Protein 6M0E (pdb70)

Solvent-accessible surface area: 18093 Å² total; per-residue (Å²): 180,26,114,32,25,109,28,66,1,86,55,72,86,1,84,36,126,51,23,1,67,2,2,4,0,0,0,66,3,2,75,28,47,12,88,100,15,122,96,134,77,50,18,0,1,33,112,71,6,6,1,9,85,0,56,57,122,3,27,54,7,27,103,91,6,38,0,9,20,1,3,4,1,1,22,30,113,17,33,3,16,10,28,139,41,8,8,5,0,0,0,5,3,9,58,34,137,52,82,42,96,14,55,83,7,68,25,67,0,49,0,0,10,0,14,5,94,32,74,72,70,34,138,129,23,87,125,47,5,20,13,80,64,36,18,90,10,4,50,118,45,5,2,41,152,23,15,50,166,54,101,59,65,57,50,0,5,45,2,10,4,0,7,49,83,173,113,43,24,0,1,0,4,0,0,0,3,3,6,15,62,70,119,174,45,32,35,106,62,40,18,61,9,20,0,0,19,1,34,0,38,2,49,27,64,114,166,82,3,83,29,61,30,1,87,156,21,70,66,20,11,53,25,67,22,150,53,0,6,20,7,144,31,8,68,117,20,4,2,42,8,1,19,2,6,59,3,96,64,60,117,87,84,14,0,0,0,0,0,0,0,27,19,31,105,102,31,40,119,44,6,67,93,52,10,0,11,22,62,111,135,18,127,119,98,38,86,38,87,56,7,14,105,61,24,0,17,90,32,8,0,2,0,0,0,0,1,11,76,51,145,129,40,41,117,21,92,33,5,6,16,1,1,9,1,20,0,0,0,19,17,2,19,19,2,5,4,29,72,64,123,70,92,16,3,0,1,1,3,0,52,18,86,32,20,2,47,62,12,33,0,0,5,0,0,0,0,0,7,2,66,7,2,0,0,26,1,30,1,0,12,52,49,0,0,1,1,1,1,0,3,0,12,5,77,71,73,20,30,16,30,162,61,49,40,126,87,6,14,51,45,1,7,0,1,17,2,4,16,3,2,43,61,3,30,1,2,2,8,0,22,0,6,13,144,82,55,2,0,0,3,0,1,0,0,53,3,51,9,77,42,72,48,2,71,5,27,77,124,49,56,120,71,0,22,16,20,21,0,15,3,38,31,74,84,108,68

Radius of gyration: 21.11 Å; Cα contacts (8 Å, |Δi|>4): 1331; chains: 1; bounding box: 50×68×51 Å

Foldseek 3Di:
DQAFFDFDLADDDLQDPDAAELALSQQQVQQVQFCFDDPPAFFRGDQQFAADDFDPPQDFLDPFKQWFFKEWAAAQQQFHAAEPQKTKMKTFIFGPPPPDHPVPGQLVTFIWMWMDGADDFQVRAPQQSRTHTQGGQAPPPQLCVVVPPDAFDGKYWAAAYWHQPVLWRIKGWWKIKTARADPVRHGPAAIWIFGKIFTWHWDDDPPDIHIDGSNHIAGADGDDLQQFAHCVLPSPWDWIYWYWHDDPVDPPKIKIKFKGFGRHRQLDLPDDVVNNNDDPPSPPGDDSVVLVVQVLQNAGIFIWMKIQPDNVSSYIDTHHTQYINRSFFNAFGNWYWNDDPQKTKTKTFGDQVRTHPPGGDAGDIFIWIHNGPRTSTQTADSSNRRRHFHRWRRVDDDADLQGGDPSIQLRSQQWHNWDQHPQQWTKTWGQHRRNDGGSGIFFIFGWDDDPRYIGTDLPPPPRGGHRRPPDHGPYHD

Structure (mmCIF, N/CA/C/O backbone):
data_6M0E
#
_entry.id   6M0E
#
_cell.length_a   54.377
_cell.length_b   81.521
_cell.length_c   99.081
_cell.angle_alpha   90.000
_cell.angle_beta   90.000
_cell.angle_gamma   90.000
#
_symmetry.space_group_name_H-M   'P 21 21 21'
#
loop_
_entity.id
_entity.type
_entity.pdbx_description
1 polymer Levansucrase
2 non-polymer 'MAGNESIUM ION'
3 non-polymer beta-D-fructofuranose
4 non-polymer beta-D-fructopyranose
5 water water
#
loop_
_atom_site.group_PDB
_atom_site.id
_atom_site.type_symbol
_atom_site.label_atom_id
_atom_site.label_alt_id
_atom_site.label_comp_id
_atom_site.label_asym_id
_atom_site.label_entity_id
_atom_site.label_seq_id
_atom_site.pdbx_PDB_ins_code
_atom_site.Cartn_x
_atom_site.Cartn_y
_atom_site.Cartn_z
_atom_site.occupancy
_atom_site.B_iso_or_equiv
_atom_site.auth_seq_id
_atom_site.auth_comp_id
_atom_site.auth_asym_id
_atom_site.auth_atom_id
_atom_site.pdbx_PDB_model_num
ATOM 1 N N . TYR A 1 39 ? 8.579 33.375 28.888 1.000 28.740 32 TYR A N 1
ATOM 2 C CA . TYR A 1 39 ? 8.575 32.246 27.898 1.000 28.380 32 TYR A CA 1
ATOM 3 C C . TYR A 1 39 ? 8.579 32.799 26.473 1.000 26.710 32 TYR A C 1
ATOM 4 O O . TYR A 1 39 ? 7.901 33.786 26.184 1.000 25.870 32 TYR A O 1
ATOM 13 N N . PRO A 1 40 ? 9.287 32.158 25.514 1.000 23.280 33 PRO A N 1
ATOM 14 C CA . PRO A 1 40 ? 9.038 32.413 24.097 1.000 21.600 33 PRO A CA 1
ATOM 15 C C . PRO A 1 40 ? 7.614 31.903 23.809 1.000 17.970 33 PRO A C 1
ATOM 16 O O . PRO A 1 40 ? 7.171 30.995 24.488 1.000 18.340 33 PRO A O 1
ATOM 20 N N . ILE A 1 41 ? 6.881 32.533 22.896 1.000 16.820 34 ILE A N 1
ATOM 21 C CA . ILE A 1 41 ? 5.490 32.085 22.592 1.000 16.130 34 ILE A CA 1
ATOM 22 C C . ILE A 1 41 ? 5.585 30.836 21.732 1.000 15.020 34 ILE A C 1
ATOM 23 O O . ILE A 1 41 ? 6.111 30.898 20.626 1.000 14.940 34 ILE A O 1
ATOM 28 N N . PRO A 1 42 ? 5.061 29.679 22.174 1.000 13.000 35 PRO A N 1
ATOM 29 C CA . PRO A 1 42 ? 5.139 28.484 21.338 1.000 13.090 35 PRO A CA 1
ATOM 30 C C . PRO A 1 42 ? 4.189 28.575 20.146 1.000 12.930 35 PRO A C 1
ATOM 31 O O . PRO A 1 42 ? 3.091 29.125 20.235 1.000 13.310 35 PRO A O 1
ATOM 35 N N . THR A 1 43 ? 4.608 27.995 19.031 1.000 11.920 36 THR A N 1
ATOM 36 C CA . THR A 1 43 ? 3.748 27.890 17.840 1.000 11.640 36 THR A CA 1
ATOM 37 C C . THR A 1 43 ? 2.535 27.033 18.164 1.000 11.480 36 THR A C 1
ATOM 38 O O . THR A 1 43 ? 2.699 25.901 18.618 1.000 10.920 36 THR A O 1
ATOM 42 N N . PRO A 1 44 ? 1.295 27.528 17.965 1.000 12.010 37 PRO A N 1
ATOM 43 C CA . PRO A 1 44 ? 0.111 26.690 18.126 1.000 12.080 37 PRO A CA 1
ATOM 44 C C . PRO A 1 44 ? 0.053 25.645 17.006 1.000 11.900 37 PRO A C 1
ATOM 45 O O . PRO A 1 44 ? 0.569 25.856 15.913 1.000 12.290 37 PRO A O 1
ATOM 49 N N . HIS A 1 45 ? -0.624 24.547 17.289 1.000 10.690 38 HIS A N 1
ATOM 50 C CA . HIS A 1 45 ? -0.878 23.468 16.314 1.000 10.920 38 HIS A CA 1
ATOM 51 C C . HIS A 1 45 ? -2.288 22.949 16.536 1.000 10.990 38 HIS A C 1
ATOM 52 O O . HIS A 1 45 ? -2.725 22.860 17.708 1.000 11.930 38 HIS A O 1
ATOM 59 N N . SER A 1 46 ? -2.977 22.599 15.459 1.000 11.800 39 SER A N 1
ATOM 60 C CA . SER A 1 46 ? -4.392 22.162 15.522 1.000 12.570 39 SER A CA 1
ATOM 61 C C . SER A 1 46 ? -4.512 20.659 15.796 1.000 12.160 39 SER A C 1
ATOM 62 O O . SER A 1 46 ? -5.594 20.227 16.253 1.000 13.280 39 SER A O 1
ATOM 65 N N . GLY A 1 47 ? -3.502 19.858 15.438 1.000 11.060 40 GLY A N 1
ATOM 66 C CA . GLY A 1 47 ? -3.607 18.391 15.429 1.000 11.180 40 GLY A CA 1
ATOM 67 C C . GLY A 1 47 ? -4.465 17.874 14.285 1.000 10.880 40 GLY A C 1
ATOM 68 O O . GLY A 1 47 ? -4.699 16.658 14.224 1.000 11.730 40 GLY A O 1
ATOM 69 N N . GLN A 1 48 ? -4.950 18.726 13.385 1.000 11.000 41 GLN A N 1
ATOM 70 C CA . GLN A 1 48 ? -5.923 18.265 12.360 1.000 11.950 41 GLN A CA 1
ATOM 71 C C . GLN A 1 48 ? -5.281 17.251 11.417 1.000 11.670 41 GLN A C 1
ATOM 72 O O . GLN A 1 48 ? -4.088 17.376 11.086 1.000 11.020 41 GLN A O 1
ATOM 78 N N . ALA A 1 49 ? -6.091 16.316 10.965 1.000 11.430 42 ALA A N 1
ATOM 79 C CA . ALA A 1 49 ? -5.663 15.283 10.009 1.000 11.460 42 ALA A CA 1
ATOM 80 C C . ALA A 1 49 ? -5.672 15.826 8.582 1.000 11.410 42 ALA A C 1
ATOM 81 O O . ALA A 1 49 ? -6.499 16.687 8.230 1.000 12.840 42 ALA A O 1
ATOM 83 N N . TYR A 1 50 ? -4.770 15.290 7.783 1.000 10.580 43 TYR A N 1
ATOM 84 C CA . TYR A 1 50 ? -4.694 15.468 6.326 1.000 10.830 43 TYR A CA 1
ATOM 85 C C . TYR A 1 50 ? -4.755 14.100 5.669 1.000 11.700 43 TYR A C 1
ATOM 86 O O . TYR A 1 50 ? -4.484 13.071 6.276 1.000 12.680 43 TYR A O 1
ATOM 95 N N . ASP A 1 51 ? -5.076 14.089 4.389 1.000 11.390 44 ASP A N 1
ATOM 96 C CA . ASP A 1 51 ? -4.919 12.898 3.535 1.000 11.350 44 ASP A CA 1
ATOM 97 C C . ASP A 1 51 ? -3.459 12.472 3.618 1.000 11.100 44 ASP A C 1
ATOM 98 O O . ASP A 1 51 ? -2.575 13.305 3.426 1.000 11.010 44 ASP A O 1
ATOM 103 N N . PRO A 1 52 ? -3.145 11.184 3.872 1.000 11.490 45 PRO A N 1
ATOM 104 C CA . PRO A 1 52 ? -1.744 10.763 3.872 1.000 11.740 45 PRO A CA 1
ATOM 105 C C . PRO A 1 52 ? -1.003 11.105 2.574 1.000 11.880 45 PRO A C 1
ATOM 106 O O . PRO A 1 52 ? 0.215 11.219 2.576 1.000 11.600 45 PRO A O 1
ATOM 110 N N . PHE A 1 53 ? -1.734 11.225 1.465 1.000 11.620 46 PHE A N 1
ATOM 111 C CA . PHE A 1 53 ? -1.134 11.474 0.136 1.000 12.870 46 PHE A CA 1
ATOM 112 C C . PHE A 1 53 ? -0.903 12.967 -0.099 1.000 13.090 46 PHE A C 1
ATOM 113 O O . PHE A 1 53 ? -0.236 13.298 -1.074 1.000 14.410 46 PHE A O 1
ATOM 121 N N . ALA A 1 54 ? -1.432 13.845 0.749 1.000 12.990 47 ALA A N 1
ATOM 122 C CA . ALA A 1 54 ? -1.393 15.309 0.522 1.000 13.350 47 ALA A CA 1
ATOM 123 C C . ALA A 1 54 ? -0.026 15.889 0.876 1.000 13.630 47 ALA A C 1
ATOM 124 O O . ALA A 1 54 ? 0.704 15.317 1.717 1.000 13.280 47 ALA A O 1
ATOM 126 N N . ASP A 1 55 ? 0.321 17.006 0.243 1.000 13.840 48 ASP A N 1
ATOM 127 C CA . ASP A 1 55 ? 1.597 17.707 0.534 1.000 16.280 48 ASP A CA 1
ATOM 128 C C . ASP A 1 55 ? 1.342 18.657 1.706 1.000 14.450 48 ASP A C 1
ATOM 129 O O . ASP A 1 55 ? 0.963 19.829 1.517 1.000 16.790 48 ASP A O 1
ATOM 134 N N . PHE A 1 56 ? 1.506 18.129 2.905 1.000 12.830 49 PHE A N 1
ATOM 135 C CA . PHE A 1 56 ? 1.530 18.916 4.154 1.000 11.880 49 PHE A CA 1
ATOM 136 C C . PHE A 1 56 ? 2.557 18.279 5.077 1.000 11.600 49 PHE A C 1
ATOM 137 O O . PHE A 1 56 ? 2.483 17.055 5.289 1.000 11.720 49 PHE A O 1
A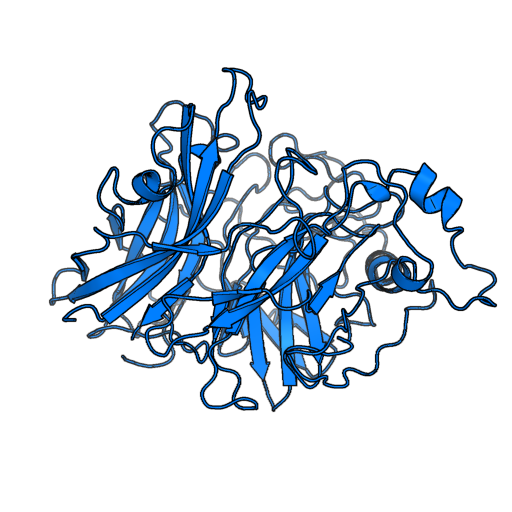TOM 145 N N . THR A 1 57 ? 3.466 19.075 5.610 1.000 10.670 50 THR A N 1
ATOM 146 C CA . THR A 1 57 ? 4.461 18.617 6.599 1.000 10.410 50 THR A CA 1
ATOM 147 C C . THR A 1 57 ? 4.336 19.464 7.856 1.000 10.450 50 THR A C 1
ATOM 148 O O . THR A 1 57 ? 4.463 20.686 7.760 1.000 11.250 50 THR A O 1
ATOM 152 N N . ALA A 1 58 ? 4.123 18.841 9.002 1.000 10.360 51 ALA A N 1
ATOM 153 C CA . ALA A 1 58 ? 4.097 19.548 10.295 1.000 9.850 51 ALA A CA 1
ATOM 154 C C . ALA A 1 58 ? 5.515 19.990 10.643 1.000 10.170 51 ALA A C 1
ATOM 155 O O . ALA A 1 58 ? 6.479 19.261 10.352 1.000 10.490 51 ALA A O 1
ATOM 157 N N . LYS A 1 59 ? 5.649 21.153 11.254 1.000 9.870 52 LYS A N 1
ATOM 158 C CA . LYS A 1 59 ? 6.960 21.636 11.729 1.000 9.890 52 LYS A CA 1
ATOM 159 C C . LYS A 1 59 ? 7.028 21.552 13.248 1.000 9.830 52 LYS A C 1
ATOM 160 O O . LYS A 1 59 ? 6.114 22.031 13.944 1.000 10.830 52 LYS A O 1
ATOM 166 N N . TRP A 1 60 ? 8.109 20.976 13.744 1.000 9.450 53 TRP A N 1
ATOM 167 C CA . TRP A 1 60 ? 8.548 21.127 15.144 1.000 9.600 53 TRP A CA 1
ATOM 168 C C . TRP A 1 60 ? 9.402 22.386 15.145 1.000 9.470 53 TRP A C 1
ATOM 169 O O . TRP A 1 60 ? 10.546 22.334 14.695 1.000 10.260 53 TRP A O 1
ATOM 180 N N . THR A 1 61 ? 8.817 23.518 15.497 1.000 9.420 54 THR A N 1
ATOM 181 C CA . THR A 1 61 ? 9.446 24.816 15.223 1.000 9.620 54 THR A CA 1
ATOM 182 C C . THR A 1 61 ? 10.455 25.169 16.306 1.000 9.320 54 THR A C 1
ATOM 183 O O . THR A 1 61 ? 10.471 24.565 17.384 1.000 9.940 54 THR A O 1
ATOM 187 N N . ARG A 1 62 ? 11.301 26.150 16.029 1.000 9.540 55 ARG A N 1
ATOM 188 C CA . ARG A 1 62 ? 12.200 26.682 17.077 1.000 9.820 55 ARG A CA 1
ATOM 189 C C . ARG A 1 62 ? 11.395 27.235 18.253 1.000 10.040 55 ARG A C 1
ATOM 190 O O . ARG A 1 62 ? 11.796 27.010 19.380 1.000 11.150 55 ARG A O 1
ATOM 198 N N . ALA A 1 63 ? 10.271 27.883 17.999 1.000 9.720 56 ALA A N 1
ATOM 199 C CA . ALA A 1 63 ? 9.423 28.414 19.093 1.000 10.380 56 ALA A CA 1
ATOM 200 C C . ALA A 1 63 ? 8.925 27.262 19.958 1.000 10.620 56 ALA A C 1
ATOM 201 O O . ALA A 1 63 ? 8.859 27.423 21.184 1.000 11.860 56 ALA A O 1
ATOM 203 N N . ASN A 1 64 ? 8.577 26.123 19.373 1.000 10.230 57 ASN A N 1
ATOM 204 C CA . ASN A 1 64 ? 8.160 24.940 20.156 1.000 10.500 57 ASN A CA 1
ATOM 205 C C . ASN A 1 64 ? 9.370 24.390 20.916 1.000 10.370 57 ASN A C 1
ATOM 206 O O . ASN A 1 64 ? 9.295 24.204 22.141 1.000 10.240 57 ASN A O 1
ATOM 211 N N . ALA A 1 65 ? 10.489 24.118 20.248 1.000 10.300 58 ALA A N 1
ATOM 212 C CA . ALA A 1 65 ? 11.627 23.457 20.918 1.000 10.970 58 ALA A CA 1
ATOM 213 C C . ALA A 1 65 ? 12.199 24.356 22.026 1.000 11.060 58 ALA A C 1
ATOM 214 O O . ALA A 1 65 ? 12.677 23.814 23.039 1.000 11.920 58 ALA A O 1
ATOM 216 N N . ARG A 1 66 ? 12.111 25.675 21.889 1.000 10.990 59 ARG A N 1
ATOM 217 C CA . ARG A 1 66 ? 12.614 26.604 22.935 1.000 11.210 59 ARG A CA 1
ATOM 218 C C . ARG A 1 66 ? 11.784 26.486 24.221 1.000 11.550 59 ARG A C 1
ATOM 219 O O . ARG A 1 66 ? 12.248 26.965 25.270 1.000 12.090 59 ARG A O 1
ATOM 227 N N . GLN A 1 67 ? 10.604 25.874 24.191 1.000 11.270 60 GLN A N 1
ATOM 228 C CA . GLN A 1 67 ? 9.809 25.648 25.415 1.000 11.900 60 GLN A CA 1
ATOM 229 C C . GLN A 1 67 ? 10.552 24.707 26.364 1.000 12.390 60 GLN A C 1
ATOM 230 O O . GLN A 1 67 ? 10.266 24.737 27.566 1.000 13.200 60 GLN A O 1
ATOM 236 N N . ILE A 1 68 ? 11.425 23.835 25.867 1.000 12.030 61 ILE A N 1
ATOM 237 C CA . ILE A 1 68 ? 12.099 22.842 26.743 1.000 12.550 61 ILE A CA 1
ATOM 238 C C . ILE A 1 68 ? 12.946 23.623 27.758 1.000 12.690 61 ILE A C 1
ATOM 239 O O . ILE A 1 68 ? 12.786 23.416 28.977 1.000 13.510 61 ILE A O 1
ATOM 244 N N . LYS A 1 69 ? 13.803 24.516 27.286 1.000 13.390 62 LYS A N 1
ATOM 245 C CA . LYS A 1 69 ? 14.670 25.326 28.180 1.000 15.270 62 LYS A CA 1
ATOM 246 C C . LYS A 1 69 ? 13.796 26.266 29.014 1.000 14.780 62 LYS A C 1
ATOM 247 O O . LYS A 1 69 ? 14.101 26.474 30.204 1.000 15.110 62 LYS A O 1
ATOM 253 N N . ALA A 1 70 ? 12.720 26.798 28.445 1.000 13.950 63 ALA A N 1
ATOM 254 C CA . ALA A 1 70 ? 11.801 27.701 29.170 1.000 14.440 63 ALA A CA 1
ATOM 255 C C . ALA A 1 70 ? 11.203 26.971 30.379 1.000 14.670 63 ALA A C 1
ATOM 256 O O . ALA A 1 70 ? 11.032 27.616 31.427 1.000 16.380 63 ALA A O 1
ATOM 258 N N . GLN A 1 71 ? 10.894 25.680 30.257 1.000 14.120 64 GLN A N 1
ATOM 259 C CA . GLN A 1 71 ? 10.245 24.888 31.338 1.000 14.330 64 GLN A CA 1
ATOM 260 C C . GLN A 1 71 ? 11.289 24.397 32.340 1.000 14.710 64 GLN A C 1
ATOM 261 O O . GLN A 1 71 ? 10.900 23.855 33.381 1.000 16.100 64 GLN A O 1
ATOM 267 N N . SER A 1 72 ? 12.562 24.530 32.020 1.000 14.970 65 SER A N 1
ATOM 268 C CA A SER A 1 72 ? 13.649 23.964 32.849 0.500 15.580 65 SER A CA 1
ATOM 269 C CA B SER A 1 72 ? 13.688 23.985 32.820 0.500 15.800 65 SER A CA 1
ATOM 270 C C . SER A 1 72 ? 14.050 24.977 33.925 1.000 16.730 65 SER A C 1
ATOM 271 O O . SER A 1 72 ? 13.679 26.157 33.802 1.000 21.610 65 SER A O 1
ATOM 276 N N . HIS A 1 73 ? 14.708 24.493 34.969 1.000 16.240 66 HIS A N 1
ATOM 277 C CA . HIS A 1 73 ? 15.167 25.314 36.123 1.000 17.490 66 HIS A CA 1
ATOM 278 C C . HIS A 1 73 ? 16.673 25.131 36.278 1.000 17.490 66 HIS A C 1
ATOM 279 O O . HIS A 1 73 ? 17.170 24.059 35.964 1.000 17.310 66 HIS A O 1
ATOM 286 N N . VAL A 1 74 ? 17.380 26.157 36.740 1.000 18.300 67 VAL A N 1
ATOM 287 C CA . VAL A 1 74 ? 18.808 25.993 37.118 1.000 19.910 67 VAL A CA 1
ATOM 288 C C . VAL A 1 74 ? 18.854 24.972 38.254 1.000 20.030 67 VAL A C 1
ATOM 289 O O . VAL A 1 74 ? 18.152 25.116 39.263 1.000 21.220 67 VAL A O 1
ATOM 293 N N . PRO A 1 75 ? 19.606 23.860 38.121 1.000 19.610 68 PRO A N 1
ATOM 294 C CA . PRO A 1 75 ? 19.633 22.855 39.178 1.000 21.010 68 PRO A CA 1
ATOM 295 C C . PRO A 1 75 ? 20.074 23.445 40.524 1.000 23.080 68 PRO A C 1
ATOM 296 O O . PRO A 1 75 ? 20.966 24.284 40.546 1.000 22.470 68 PRO A O 1
ATOM 300 N N . VAL A 1 76 ? 19.441 23.008 41.611 1.000 26.440 69 VAL A N 1
ATOM 301 C CA . VAL A 1 76 ? 19.869 23.358 42.995 1.000 28.350 69 VAL A CA 1
ATOM 302 C C . VAL A 1 76 ? 20.978 22.376 43.381 1.000 27.510 69 VAL A C 1
ATOM 303 O O . VAL A 1 76 ? 20.671 21.198 43.660 1.000 27.330 69 VAL A O 1
ATOM 307 N N . SER A 1 77 ? 22.230 22.827 43.310 1.000 28.410 70 SER A N 1
ATOM 308 C CA . SER A 1 77 ? 23.432 22.025 43.650 1.000 31.960 70 SER A CA 1
ATOM 309 C C . SER A 1 77 ? 23.225 21.341 44.997 1.000 32.300 70 SER A C 1
ATOM 310 O O . SER A 1 77 ? 22.615 21.918 45.898 1.000 33.240 70 SER A O 1
ATOM 313 N N . PRO A 1 78 ? 23.710 20.091 45.175 1.000 32.320 71 PRO A N 1
ATOM 314 C CA . PRO A 1 78 ? 24.513 19.396 44.164 1.000 31.840 71 PRO A CA 1
ATOM 315 C C . PRO A 1 78 ? 23.716 18.691 43.055 1.000 28.350 71 PRO A C 1
ATOM 316 O O . PRO A 1 78 ? 24.312 17.971 42.283 1.000 28.120 71 PRO A O 1
ATOM 320 N N . ASP A 1 79 ? 22.397 18.870 43.005 1.000 26.940 72 ASP A N 1
ATOM 321 C CA . ASP A 1 79 ? 21.580 18.263 41.921 1.000 26.310 72 ASP A CA 1
ATOM 322 C C . ASP A 1 79 ? 22.049 18.834 40.579 1.000 24.270 72 ASP A C 1
ATOM 323 O O . ASP A 1 79 ? 22.453 20.013 40.502 1.000 22.830 72 ASP A O 1
ATOM 328 N N . GLN A 1 80 ? 21.988 18.010 39.537 1.000 19.250 73 GLN A N 1
ATOM 329 C CA . GLN A 1 80 ? 22.465 18.374 38.189 1.000 17.870 73 GLN A CA 1
ATOM 330 C C . GLN A 1 80 ? 21.362 18.089 37.168 1.000 15.580 73 GLN A C 1
ATOM 331 O O . GLN A 1 80 ? 21.706 17.876 36.010 1.000 16.590 73 GLN A O 1
ATOM 337 N N . ASN A 1 81 ? 20.094 18.131 37.572 1.000 15.750 74 ASN A N 1
ATOM 338 C CA . ASN A 1 81 ? 18.967 17.970 36.613 1.000 14.710 74 ASN A CA 1
ATOM 339 C C . ASN A 1 81 ? 18.183 19.279 36.529 1.000 15.020 74 ASN A C 1
ATOM 340 O O . ASN A 1 81 ? 17.672 19.747 37.557 1.000 15.970 74 ASN A O 1
ATOM 345 N N . SER A 1 82 ? 18.049 19.818 35.323 1.000 13.110 75 SER A N 1
ATOM 346 C CA . SER A 1 82 ? 17.271 21.045 35.019 1.000 13.290 75 SER A CA 1
ATOM 347 C C . SER A 1 82 ? 15.862 20.712 34.508 1.000 13.010 75 SER A C 1
ATOM 348 O O . SER A 1 82 ? 15.031 21.633 34.438 1.000 13.510 75 SER A O 1
ATOM 351 N N . LEU A 1 83 ? 15.597 19.461 34.127 1.000 13.180 76 LEU A N 1
ATOM 352 C CA . LEU A 1 83 ? 14.330 19.131 33.428 1.000 13.330 76 LEU A CA 1
ATOM 353 C C . LEU A 1 83 ? 13.199 19.052 34.438 1.000 13.320 76 LEU A C 1
ATOM 354 O O . LEU A 1 83 ? 13.401 18.659 35.582 1.000 14.440 76 LEU A O 1
ATOM 359 N N . PRO A 1 84 ? 11.957 19.340 34.005 1.000 13.670 77 PRO A N 1
ATOM 360 C CA . PRO A 1 84 ? 10.788 19.058 34.838 1.000 14.800 77 PRO A CA 1
ATOM 361 C C . PRO A 1 84 ? 10.792 17.589 35.274 1.000 15.100 77 PRO A C 1
ATOM 362 O O . PRO A 1 84 ? 11.152 16.700 34.489 1.000 14.340 77 PRO A O 1
ATOM 366 N N . LEU A 1 85 ? 10.441 17.325 36.533 1.000 16.140 78 LEU A N 1
ATOM 367 C CA . LEU A 1 85 ? 10.531 15.955 37.099 1.000 16.870 78 LEU A CA 1
ATOM 368 C C . LEU A 1 85 ? 9.684 14.996 36.248 1.000 15.550 78 LEU A C 1
ATOM 369 O O . LEU A 1 85 ? 10.140 13.867 36.008 1.000 15.720 78 LEU A O 1
ATOM 374 N N . ASN A 1 86 ? 8.500 15.424 35.809 1.000 15.220 79 ASN A N 1
ATOM 375 C CA . ASN A 1 86 ? 7.559 14.548 35.063 1.000 16.120 79 ASN A CA 1
ATOM 376 C C . ASN A 1 86 ? 8.148 14.120 33.717 1.000 13.930 79 ASN A C 1
ATOM 377 O O . ASN A 1 86 ? 7.650 13.135 33.175 1.000 13.830 79 ASN A O 1
ATOM 382 N N . LEU A 1 87 ? 9.180 14.810 33.234 1.000 12.950 80 LEU A N 1
ATOM 383 C CA . LEU A 1 87 ? 9.817 14.550 31.913 1.000 12.840 80 LEU A CA 1
ATOM 384 C C . LEU A 1 87 ? 11.223 13.977 32.098 1.000 12.640 80 LEU A C 1
ATOM 385 O O . LEU A 1 87 ? 11.957 13.891 31.098 1.000 13.210 80 LEU A O 1
ATOM 390 N N . THR A 1 88 ? 11.599 13.592 33.318 1.000 12.620 81 THR A N 1
ATOM 391 C CA . THR A 1 88 ? 12.966 13.104 33.620 1.000 13.180 81 THR A CA 1
ATOM 392 C C . THR A 1 88 ? 12.969 11.593 33.829 1.000 13.650 81 THR A C 1
ATOM 393 O O . THR A 1 88 ? 12.215 11.091 34.672 1.000 14.040 81 THR A O 1
ATOM 397 N N . MET A 1 89 ? 13.853 10.894 33.141 1.000 13.060 82 MET A N 1
ATOM 398 C CA . MET A 1 89 ? 14.067 9.461 33.396 1.000 14.210 82 MET A CA 1
ATOM 399 C C . MET A 1 89 ? 14.798 9.305 34.728 1.000 14.620 82 MET A C 1
ATOM 400 O O . MET A 1 89 ? 15.752 10.017 34.984 1.000 15.690 82 MET A O 1
ATOM 405 N N . PRO A 1 90 ? 14.379 8.394 35.628 1.000 14.590 83 PRO A N 1
ATOM 406 C CA . PRO A 1 90 ? 15.113 8.164 36.872 1.000 14.830 83 PRO A CA 1
ATOM 407 C C . PRO A 1 90 ? 16.560 7.715 36.641 1.000 14.660 83 PRO A C 1
ATOM 408 O O . PRO A 1 90 ? 16.887 7.130 35.623 1.000 14.140 83 PRO A O 1
ATOM 412 N N . ASP A 1 91 ? 17.412 7.986 37.625 1.000 15.210 84 ASP A N 1
ATOM 413 C CA . ASP A 1 91 ? 18.845 7.633 37.579 1.000 15.720 84 ASP A CA 1
ATOM 414 C C . ASP A 1 91 ? 18.993 6.110 37.547 1.000 14.750 84 ASP A C 1
ATOM 415 O O . ASP A 1 91 ? 18.554 5.441 38.482 1.000 16.330 84 ASP A O 1
ATOM 420 N N . ILE A 1 92 ? 19.677 5.588 36.531 1.000 13.510 85 ILE A N 1
ATOM 421 C CA . ILE A 1 92 ? 19.968 4.139 36.397 1.000 13.860 85 ILE A CA 1
ATOM 422 C C . ILE A 1 92 ? 21.159 3.805 37.286 1.000 14.200 85 ILE A C 1
ATOM 423 O O . ILE A 1 92 ? 22.171 4.503 37.251 1.000 14.040 85 ILE A O 1
ATOM 428 N N . PRO A 1 93 ? 21.099 2.730 38.105 1.000 14.350 86 PRO A N 1
ATOM 429 C CA . PRO A 1 93 ? 22.252 2.341 38.908 1.000 14.950 86 PRO A CA 1
ATOM 430 C C . PRO A 1 93 ? 23.506 2.101 38.059 1.000 14.500 86 PRO A C 1
ATOM 431 O O . PRO A 1 93 ? 23.403 1.552 36.974 1.000 14.720 86 PRO A O 1
ATOM 435 N N . ALA A 1 94 ? 24.676 2.480 38.582 1.000 14.780 87 ALA A N 1
ATOM 436 C CA . ALA A 1 94 ? 25.986 2.287 37.930 1.000 14.500 87 ALA A CA 1
ATOM 437 C C . ALA A 1 94 ? 26.364 0.806 37.889 1.000 14.890 87 ALA A C 1
ATOM 438 O O . ALA A 1 94 ? 27.228 0.468 37.071 1.000 15.990 87 ALA A O 1
ATOM 440 N N . ASP A 1 95 ? 25.706 -0.045 38.687 1.000 15.920 88 ASP A N 1
ATOM 441 C CA . ASP A 1 95 ? 26.031 -1.488 38.783 1.000 16.580 88 ASP A CA 1
ATOM 442 C C . ASP A 1 95 ? 25.077 -2.305 37.906 1.000 16.080 88 ASP A C 1
ATOM 443 O O . ASP A 1 95 ? 24.898 -3.507 38.163 1.000 15.760 88 ASP A O 1
ATOM 448 N N . PHE A 1 96 ? 24.486 -1.687 36.887 1.000 14.190 89 PHE A N 1
ATOM 449 C CA . PHE A 1 96 ? 23.580 -2.397 35.949 1.000 13.810 89 PHE A CA 1
ATOM 450 C C . PHE A 1 96 ? 24.259 -3.648 35.399 1.000 13.300 89 PHE A C 1
ATOM 451 O O . PHE A 1 96 ? 25.476 -3.681 35.200 1.000 13.660 89 PHE A O 1
ATOM 459 N N . PRO A 1 97 ? 23.487 -4.715 35.109 1.000 13.210 90 PRO A N 1
ATOM 460 C CA . PRO A 1 97 ? 24.029 -5.903 34.465 1.000 13.760 90 PRO A CA 1
ATOM 461 C C . PRO A 1 97 ? 24.183 -5.734 32.946 1.000 13.880 90 PRO A C 1
ATOM 462 O O . PRO A 1 97 ? 23.478 -4.938 32.347 1.000 13.500 90 PRO A O 1
ATOM 466 N N . GLN A 1 98 ? 25.060 -6.514 32.330 1.000 14.430 91 GLN A N 1
ATOM 467 C CA . GLN A 1 98 ? 25.087 -6.632 30.858 1.000 14.840 91 GLN A CA 1
ATOM 468 C C . GLN A 1 98 ? 23.887 -7.483 30.449 1.000 14.340 91 GLN A C 1
ATOM 469 O O . GLN A 1 98 ? 23.477 -8.376 31.205 1.000 15.750 91 GLN A O 1
ATOM 475 N N . THR A 1 99 ? 23.334 -7.227 29.272 1.000 13.610 92 THR A N 1
ATOM 476 C CA . THR A 1 99 ? 22.303 -8.112 28.694 1.000 14.180 92 THR A CA 1
ATOM 477 C C . THR A 1 99 ? 22.944 -9.463 28.366 1.000 14.340 92 THR A C 1
ATOM 478 O O . THR A 1 99 ? 22.285 -10.505 28.539 1.000 14.5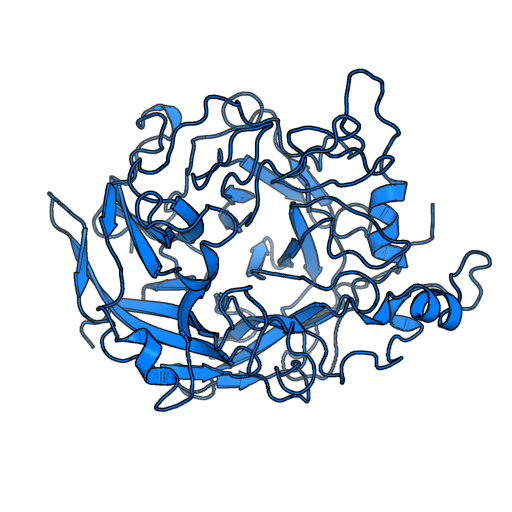90 92 THR A O 1
ATOM 482 N N . ASN A 1 100 ? 24.167 -9.429 27.860 1.000 14.830 93 ASN A N 1
ATOM 483 C CA . ASN A 1 100 ? 24.962 -10.641 27.553 1.000 16.220 93 ASN A CA 1
ATOM 484 C C . ASN A 1 100 ? 26.419 -10.228 27.652 1.000 17.570 93 ASN A C 1
ATOM 485 O O . ASN A 1 100 ? 26.793 -9.212 27.099 1.000 16.510 93 ASN A O 1
ATOM 490 N N . PRO A 1 101 ? 27.311 -10.987 28.319 1.000 19.270 94 PRO A N 1
ATOM 491 C CA . PRO A 1 101 ? 28.701 -10.544 28.431 1.000 20.360 94 PRO A CA 1
ATOM 492 C C . PRO A 1 101 ? 29.477 -10.542 27.105 1.000 20.660 94 PRO A C 1
ATOM 493 O O . PRO A 1 101 ? 30.506 -9.900 27.033 1.000 23.820 94 PRO A O 1
ATOM 497 N N . ASP A 1 102 ? 28.974 -11.232 26.084 1.000 19.560 95 ASP A N 1
ATOM 498 C CA . ASP A 1 102 ? 29.704 -11.444 24.806 1.000 21.580 95 ASP A CA 1
ATOM 499 C C . ASP A 1 102 ? 29.151 -10.536 23.707 1.000 19.290 95 ASP A C 1
ATOM 500 O O . ASP A 1 102 ? 29.641 -10.631 22.574 1.000 19.530 95 ASP A O 1
ATOM 505 N N . VAL A 1 103 ? 28.189 -9.673 24.028 1.000 17.870 96 VAL A N 1
ATOM 506 C CA . VAL A 1 103 ? 27.483 -8.856 23.002 1.000 17.490 96 VAL A CA 1
ATOM 507 C C . VAL A 1 103 ? 27.313 -7.438 23.530 1.000 15.630 96 VAL A C 1
ATOM 508 O O . VAL A 1 103 ? 26.805 -7.285 24.631 1.000 17.040 96 VAL A O 1
ATOM 512 N N . TRP A 1 104 ? 27.686 -6.453 22.734 1.000 13.620 97 TRP A N 1
ATOM 513 C CA . TRP A 1 104 ? 27.174 -5.069 22.887 1.000 13.500 97 TRP A CA 1
ATOM 514 C C . TRP A 1 104 ? 25.805 -4.995 22.223 1.000 12.810 97 TRP A C 1
ATOM 515 O O . TRP A 1 104 ? 25.716 -5.287 21.016 1.000 14.460 97 TRP A O 1
ATOM 526 N N . VAL A 1 105 ? 24.791 -4.625 22.990 1.000 12.220 98 VAL A N 1
ATOM 527 C CA . VAL A 1 105 ? 23.388 -4.545 22.517 1.000 12.340 98 VAL A CA 1
ATOM 528 C C . VAL A 1 105 ? 23.001 -3.076 22.555 1.000 12.240 98 VAL A C 1
ATOM 529 O O . VAL A 1 105 ? 23.270 -2.423 23.558 1.000 12.530 98 VAL A O 1
ATOM 533 N N . TRP A 1 106 ? 22.331 -2.569 21.538 1.000 11.220 99 TRP A N 1
ATOM 534 C CA . TRP A 1 106 ? 21.785 -1.204 21.638 1.000 11.450 99 TRP A CA 1
ATOM 535 C C . TRP A 1 106 ? 20.366 -1.207 21.077 1.000 11.890 99 TRP A C 1
ATOM 536 O O . TRP A 1 106 ? 19.532 -1.837 21.730 1.000 12.940 99 TRP A O 1
ATOM 547 N N . ASP A 1 107 ? 20.062 -0.505 20.001 1.000 11.040 100 ASP A N 1
ATOM 548 C CA . ASP A 1 107 ? 18.671 -0.357 19.511 1.000 10.570 100 ASP A CA 1
ATOM 549 C C . ASP A 1 107 ? 18.004 -1.725 19.494 1.000 10.410 100 ASP A C 1
ATOM 550 O O . ASP A 1 107 ? 18.545 -2.653 18.882 1.000 11.150 100 ASP A O 1
ATOM 555 N N . THR A 1 108 ? 16.847 -1.820 20.125 1.000 10.460 101 THR A N 1
ATOM 556 C CA . THR A 1 108 ? 16.131 -3.098 20.306 1.000 10.460 101 THR A CA 1
ATOM 557 C C . THR A 1 108 ? 14.661 -2.914 19.943 1.000 9.560 101 THR A C 1
ATOM 558 O O . THR A 1 108 ? 14.079 -1.854 20.218 1.000 10.360 101 THR A O 1
ATOM 562 N N . TRP A 1 109 ? 14.068 -3.946 19.358 1.000 9.870 102 TRP A N 1
ATOM 563 C CA . TRP A 1 109 ? 12.627 -3.936 19.031 1.000 10.050 102 TRP A CA 1
ATOM 564 C C . TRP A 1 109 ? 12.040 -5.315 19.285 1.000 9.860 102 TRP A C 1
ATOM 565 O O . TRP A 1 109 ? 12.721 -6.336 19.217 1.000 9.990 102 TRP A O 1
ATOM 576 N N . PRO A 1 110 ? 10.732 -5.363 19.620 1.000 9.940 103 PRO A N 1
ATOM 577 C CA . PRO A 1 110 ? 10.065 -6.624 19.916 1.000 10.770 103 PRO A CA 1
ATOM 578 C C . PRO A 1 110 ? 9.589 -7.340 18.658 1.000 11.530 103 PRO A C 1
ATOM 579 O O . PRO A 1 110 ? 9.421 -6.716 17.625 1.000 11.970 103 PRO A O 1
ATOM 583 N N . LEU A 1 111 ? 9.329 -8.636 18.770 1.000 11.710 104 LEU A N 1
ATOM 584 C CA . LEU A 1 111 ? 8.473 -9.326 17.784 1.000 12.120 104 LEU A CA 1
ATOM 585 C C . LEU A 1 111 ? 7.086 -8.696 17.884 1.000 12.260 104 LEU A C 1
ATOM 586 O O . LEU A 1 111 ? 6.551 -8.636 18.985 1.000 12.650 104 LEU A O 1
ATOM 591 N N . ALA A 1 112 ? 6.581 -8.143 16.790 1.000 12.220 105 ALA A N 1
ATOM 592 C CA . ALA A 1 112 ? 5.364 -7.311 16.828 1.000 12.850 105 ALA A CA 1
ATOM 593 C C . ALA A 1 112 ? 4.488 -7.625 15.629 1.000 12.900 105 ALA A C 1
ATOM 594 O O . ALA A 1 112 ? 4.916 -8.353 14.726 1.000 14.210 105 ALA A O 1
ATOM 596 N N . ASP A 1 113 ? 3.294 -7.057 15.638 1.000 14.750 106 ASP A N 1
ATOM 597 C CA . ASP A 1 113 ? 2.419 -7.059 14.447 1.000 15.160 106 ASP A CA 1
ATOM 598 C C . ASP A 1 113 ? 2.308 -5.618 13.954 1.000 15.270 106 ASP A C 1
ATOM 599 O O . ASP A 1 113 ? 2.887 -4.701 14.566 1.000 14.710 106 ASP A O 1
ATOM 604 N N . VAL A 1 114 ? 1.563 -5.432 12.872 1.000 14.470 107 VAL A N 1
ATOM 605 C CA . VAL A 1 114 ? 1.368 -4.104 12.225 1.000 14.180 107 VAL A CA 1
ATOM 606 C C . VAL A 1 114 ? 0.382 -3.248 13.031 1.000 15.100 107 VAL A C 1
ATOM 607 O O . VAL A 1 114 ? 0.145 -2.101 12.620 1.000 15.220 107 VAL A O 1
ATOM 611 N N . HIS A 1 115 ? -0.125 -3.727 14.172 1.000 15.490 108 HIS A N 1
ATOM 612 C CA . HIS A 1 115 ? -0.970 -2.946 15.119 1.000 18.150 108 HIS A CA 1
ATOM 613 C C . HIS A 1 115 ? -0.153 -2.488 16.339 1.000 18.770 108 HIS A C 1
ATOM 614 O O . HIS A 1 115 ? -0.745 -1.869 17.239 1.000 24.360 108 HIS A O 1
ATOM 621 N N . GLY A 1 116 ? 1.143 -2.764 16.376 1.000 19.870 109 GLY A N 1
ATOM 622 C CA . GLY A 1 116 ? 2.016 -2.386 17.502 1.000 19.760 109 GLY A CA 1
ATOM 623 C C . GLY A 1 116 ? 1.966 -3.400 18.636 1.000 19.290 109 GLY A C 1
ATOM 624 O O . GLY A 1 116 ? 2.776 -3.262 19.599 1.000 21.150 109 GLY A O 1
ATOM 625 N N . ASN A 1 117 ? 1.081 -4.402 18.564 1.000 15.840 110 ASN A N 1
ATOM 626 C CA . ASN A 1 117 ? 1.080 -5.470 19.601 1.000 15.380 110 ASN A CA 1
ATOM 627 C C . ASN A 1 117 ? 2.451 -6.141 19.614 1.000 14.590 110 ASN A C 1
ATOM 628 O O . ASN A 1 117 ? 3.096 -6.246 18.550 1.000 15.040 110 ASN A O 1
ATOM 633 N N . GLN A 1 118 ? 2.869 -6.603 20.790 1.000 12.960 111 GLN A N 1
ATOM 634 C CA . GLN A 1 118 ? 4.106 -7.375 20.999 1.000 12.330 111 GLN A CA 1
ATOM 635 C C . GLN A 1 118 ? 3.729 -8.825 21.262 1.000 12.490 111 GLN A C 1
ATOM 636 O O . GLN A 1 118 ? 2.910 -9.081 22.172 1.000 13.130 111 GLN A O 1
ATOM 642 N N . LEU A 1 119 ? 4.214 -9.708 20.404 1.000 13.120 112 LEU A N 1
ATOM 643 C CA . LEU A 1 119 ? 3.673 -11.078 20.307 1.000 13.640 112 LEU A CA 1
ATOM 644 C C . LEU A 1 119 ? 4.673 -12.046 20.918 1.000 14.040 112 LEU A C 1
ATOM 645 O O . LEU A 1 119 ? 5.875 -11.948 20.637 1.000 14.720 112 LEU A O 1
ATOM 650 N N . SER A 1 120 ? 4.162 -12.994 21.690 1.000 13.640 113 SER A N 1
ATOM 651 C CA . SER A 1 120 ? 4.925 -14.187 22.101 1.000 14.320 113 SER A CA 1
ATOM 652 C C . SER A 1 120 ? 4.710 -15.265 21.050 1.000 14.350 113 SER A C 1
ATOM 653 O O . SER A 1 120 ? 3.678 -15.245 20.360 1.000 14.910 113 SER A O 1
ATOM 656 N N . PHE A 1 121 ? 5.665 -16.164 20.911 1.000 15.110 114 PHE A N 1
ATOM 657 C CA . PHE A 1 121 ? 5.579 -17.287 19.955 1.000 15.850 114 PHE A CA 1
ATOM 658 C C . PHE A 1 121 ? 5.773 -18.583 20.729 1.000 16.080 114 PHE A C 1
ATOM 659 O O . PHE A 1 121 ? 6.870 -18.800 21.271 1.000 16.040 114 PHE A O 1
ATOM 667 N N . GLN A 1 122 ? 4.717 -19.396 20.781 1.000 17.200 115 GLN A N 1
ATOM 668 C CA . GLN A 1 122 ? 4.761 -20.738 21.420 1.000 17.970 115 GLN A CA 1
ATOM 669 C C . GLN A 1 122 ? 5.301 -20.617 22.849 1.000 16.720 115 GLN A C 1
ATOM 670 O O . GLN A 1 122 ? 6.112 -21.464 23.244 1.000 18.120 115 GLN A O 1
ATOM 676 N N . GLY A 1 123 ? 4.873 -19.588 23.577 1.000 16.390 116 GLY A N 1
ATOM 677 C CA . GLY A 1 123 ? 5.223 -19.377 24.991 1.000 15.870 116 GLY A CA 1
ATOM 678 C C . GLY A 1 123 ? 6.560 -18.673 25.199 1.000 15.240 116 GLY A C 1
ATOM 679 O O . GLY A 1 123 ? 6.969 -18.558 26.351 1.000 15.410 116 GLY A O 1
ATOM 680 N N . TRP A 1 124 ? 7.206 -18.195 24.131 1.000 15.230 117 TRP A N 1
ATOM 681 C CA . TRP A 1 124 ? 8.490 -17.454 24.208 1.000 14.040 117 TRP A CA 1
ATOM 682 C C . TRP A 1 124 ? 8.271 -15.979 23.869 1.000 14.210 117 TRP A C 1
ATOM 683 O O . TRP A 1 124 ? 7.562 -15.688 22.907 1.000 14.140 117 TRP A O 1
ATOM 694 N N . GLU A 1 125 ? 8.926 -15.089 24.602 1.000 13.090 118 GLU A N 1
ATOM 695 C CA . GLU A 1 125 ? 9.098 -13.665 24.213 1.000 13.420 118 GLU A CA 1
ATOM 696 C C . GLU A 1 125 ? 10.373 -13.565 23.381 1.000 12.590 118 GLU A C 1
ATOM 697 O O . GLU A 1 125 ? 11.332 -14.280 23.652 1.000 12.760 118 GLU A O 1
ATOM 703 N N . VAL A 1 126 ? 10.344 -12.696 22.377 1.000 12.550 119 VAL A N 1
ATOM 704 C CA . VAL A 1 126 ? 11.441 -12.533 21.396 1.000 12.620 119 VAL A CA 1
ATOM 705 C C . VAL A 1 126 ? 11.709 -11.054 21.181 1.000 11.760 119 VAL A C 1
ATOM 706 O O . VAL A 1 126 ? 10.739 -10.272 21.024 1.000 12.110 119 VAL A O 1
ATOM 710 N N . ILE A 1 127 ? 12.989 -10.712 21.148 1.000 10.720 120 ILE A N 1
ATOM 711 C CA . ILE A 1 127 ? 13.435 -9.337 20.790 1.000 10.980 120 ILE A CA 1
ATOM 712 C C . ILE A 1 127 ? 14.551 -9.452 19.762 1.000 10.750 120 ILE A C 1
ATOM 713 O O . ILE A 1 127 ? 15.191 -10.506 19.630 1.000 10.960 120 ILE A O 1
ATOM 718 N N . PHE A 1 128 ? 14.774 -8.345 19.080 1.000 10.090 121 PHE A N 1
ATOM 719 C CA . PHE A 1 128 ? 15.807 -8.179 18.038 1.000 10.610 121 PHE A CA 1
ATOM 720 C C . PHE A 1 128 ? 16.607 -6.950 18.421 1.000 10.560 121 PHE A C 1
ATOM 721 O O . PHE A 1 128 ? 16.009 -5.963 18.874 1.000 10.740 121 PHE A O 1
ATOM 729 N N . SER A 1 129 ? 17.910 -6.994 18.225 1.000 10.260 122 SER A N 1
ATOM 730 C CA . SER A 1 129 ? 18.781 -5.873 18.632 1.000 10.750 122 SER A CA 1
ATOM 731 C C . SER A 1 129 ? 19.876 -5.670 17.601 1.000 10.460 122 SER A C 1
ATOM 732 O O . SER A 1 129 ? 20.336 -6.652 16.973 1.000 10.610 122 SER A O 1
ATOM 735 N N . LEU A 1 130 ? 20.334 -4.434 17.493 1.000 10.070 123 LEU A N 1
ATOM 736 C CA . LEU A 1 130 ? 21.667 -4.193 16.907 1.000 10.030 123 LEU A CA 1
ATOM 737 C C . LEU A 1 130 ? 22.710 -4.699 17.895 1.000 10.100 123 LEU A C 1
ATOM 738 O O . LEU A 1 130 ? 22.587 -4.447 19.121 1.000 10.920 123 LEU A O 1
ATOM 743 N N . THR A 1 131 ? 23.677 -5.421 17.364 1.000 10.080 124 THR A N 1
ATOM 744 C CA . THR A 1 131 ? 24.700 -6.108 18.178 1.000 11.110 124 THR A CA 1
ATOM 745 C C . THR A 1 131 ? 26.074 -5.873 17.582 1.000 10.970 124 THR A C 1
ATOM 746 O O . THR A 1 131 ? 26.197 -5.713 16.347 1.000 11.290 124 THR A O 1
ATOM 750 N N . ALA A 1 132 ? 27.075 -5.916 18.450 1.000 12.210 125 ALA A N 1
ATOM 751 C CA . ALA A 1 132 ? 28.489 -5.921 18.044 1.000 12.710 125 ALA A CA 1
ATOM 752 C C . ALA A 1 132 ? 29.280 -6.728 19.069 1.000 14.200 125 ALA A C 1
ATOM 753 O O . ALA A 1 132 ? 28.759 -7.057 20.129 1.000 14.060 125 ALA A O 1
ATOM 755 N N . ASP A 1 133 ? 30.529 -6.996 18.730 1.000 16.180 126 ASP A N 1
ATOM 756 C CA . ASP A 1 133 ? 31.405 -7.899 19.507 1.000 18.570 126 ASP A CA 1
ATOM 757 C C . ASP A 1 133 ? 32.357 -7.024 20.302 1.000 18.280 126 ASP A C 1
ATOM 758 O O . ASP A 1 133 ? 33.133 -6.276 19.723 1.000 19.290 126 ASP A O 1
ATOM 763 N N . PRO A 1 134 ? 32.291 -7.072 21.648 1.000 20.000 127 PRO A N 1
ATOM 764 C CA . PRO A 1 134 ? 33.228 -6.316 22.470 1.000 21.950 127 PRO A CA 1
ATOM 765 C C . PRO A 1 134 ? 34.669 -6.853 22.395 1.000 24.120 127 PRO A C 1
ATOM 766 O O . PRO A 1 134 ? 35.553 -6.128 22.776 1.000 26.840 127 PRO A O 1
ATOM 770 N N . HIS A 1 135 ? 34.873 -8.080 21.913 1.000 26.850 128 HIS A N 1
ATOM 771 C CA . HIS A 1 135 ? 36.208 -8.740 21.861 1.000 29.830 128 HIS A CA 1
ATOM 772 C C . HIS A 1 135 ? 36.687 -8.869 20.407 1.000 32.820 128 HIS A C 1
ATOM 773 O O . HIS A 1 135 ? 37.300 -9.906 20.092 1.000 35.780 128 HIS A O 1
ATOM 780 N N . ALA A 1 136 ? 36.438 -7.861 19.558 1.000 33.350 129 ALA A N 1
ATOM 781 C CA . ALA A 1 136 ? 36.721 -7.888 18.101 1.000 34.520 129 ALA A CA 1
ATOM 782 C C . ALA A 1 136 ? 37.706 -6.787 17.682 1.000 34.970 129 ALA A C 1
ATOM 783 O O . ALA A 1 136 ? 37.957 -6.678 16.466 1.000 40.630 129 ALA A O 1
ATOM 785 N N . GLY A 1 137 ? 38.224 -5.990 18.619 1.000 35.330 130 GLY A N 1
ATOM 786 C CA . GLY A 1 137 ? 39.344 -5.064 18.362 1.000 33.210 130 GLY A CA 1
ATOM 787 C C . GLY A 1 137 ? 38.915 -3.627 18.106 1.000 33.150 130 GLY A C 1
ATOM 788 O O . GLY A 1 137 ? 39.812 -2.758 18.116 1.000 36.240 130 GLY A O 1
ATOM 789 N N . TYR A 1 138 ? 37.618 -3.354 17.888 1.000 27.090 131 TYR A N 1
ATOM 790 C CA . TYR A 1 138 ? 37.094 -1.968 17.765 1.000 24.130 131 TYR A CA 1
ATOM 791 C C . TYR A 1 138 ? 36.485 -1.548 19.103 1.000 22.110 131 TYR A C 1
ATOM 792 O O . TYR A 1 138 ? 36.002 -2.408 19.875 1.000 22.680 131 TYR A O 1
ATOM 801 N N . VAL A 1 139 ? 36.520 -0.248 19.378 1.000 21.890 132 VAL A N 1
ATOM 802 C CA . VAL A 1 139 ? 36.006 0.311 20.657 1.000 21.260 132 VAL A CA 1
ATOM 803 C C . VAL A 1 139 ? 34.498 0.534 20.527 1.000 18.990 132 VAL A C 1
ATOM 804 O O . VAL A 1 139 ? 33.957 0.580 19.406 1.000 18.550 132 VAL A O 1
ATOM 808 N N . PHE A 1 140 ? 33.850 0.682 21.667 1.000 17.050 133 PHE A N 1
ATOM 809 C CA . PHE A 1 140 ? 32.373 0.796 21.758 1.000 16.420 133 PHE A CA 1
ATOM 810 C C . PHE A 1 140 ? 31.859 1.891 20.816 1.000 16.970 133 PHE A C 1
ATOM 811 O O . PHE A 1 140 ? 30.872 1.666 20.115 1.000 16.060 133 PHE A O 1
ATOM 819 N N . ASP A 1 141 ? 32.525 3.046 20.754 1.000 18.540 134 ASP A N 1
ATOM 820 C CA . ASP A 1 141 ? 32.043 4.208 19.961 1.000 18.810 134 ASP A CA 1
ATOM 821 C C . ASP A 1 141 ? 32.207 3.960 18.457 1.000 18.800 134 ASP A C 1
ATOM 822 O O . ASP A 1 141 ? 31.583 4.714 17.687 1.000 20.150 134 ASP A O 1
ATOM 827 N N . ASP A 1 142 ? 32.964 2.936 18.055 1.000 18.650 135 ASP A N 1
ATOM 828 C CA . ASP A 1 142 ? 33.228 2.614 16.628 1.000 20.710 135 ASP A CA 1
ATOM 829 C C . ASP A 1 142 ? 32.417 1.387 16.209 1.000 18.520 135 ASP A C 1
ATOM 830 O O . ASP A 1 142 ? 32.647 0.869 15.109 1.000 20.420 135 ASP A O 1
ATOM 835 N N . ARG A 1 143 ? 31.471 0.940 17.033 1.000 15.800 136 ARG A N 1
ATOM 836 C CA . ARG A 1 143 ? 30.792 -0.360 16.814 1.000 14.990 136 ARG A CA 1
ATOM 837 C C . ARG A 1 143 ? 29.759 -0.275 15.681 1.000 13.900 136 ARG A C 1
ATOM 838 O O . ARG A 1 143 ? 29.415 -1.324 15.147 1.000 14.140 136 ARG A O 1
ATOM 846 N N . HIS A 1 144 ? 29.264 0.913 15.335 1.000 13.870 137 HIS A N 1
ATOM 847 C CA . HIS A 1 144 ? 28.038 1.043 14.499 1.000 13.880 137 HIS A CA 1
ATOM 848 C C . HIS A 1 144 ? 28.251 0.450 13.108 1.000 13.310 137 HIS A C 1
ATOM 849 O O . HIS A 1 144 ? 27.328 -0.188 12.589 1.000 12.650 137 HIS A O 1
ATOM 856 N N . VAL A 1 145 ? 29.420 0.609 12.512 1.000 12.800 138 VAL A N 1
ATOM 857 C CA . VAL A 1 145 ? 29.658 0.084 11.139 1.000 14.260 138 VAL A CA 1
ATOM 858 C C . VAL A 1 145 ? 29.816 -1.439 11.172 1.000 13.740 138 VAL A C 1
ATOM 859 O O . VAL A 1 145 ? 29.853 -2.033 10.093 1.000 15.040 138 VAL A O 1
ATOM 863 N N . HIS A 1 146 ? 29.895 -2.057 12.346 1.000 13.490 139 HIS A N 1
ATOM 864 C CA . HIS A 1 146 ? 30.015 -3.530 12.505 1.000 13.910 139 HIS A CA 1
ATOM 865 C C . HIS A 1 146 ? 28.686 -4.151 12.922 1.000 13.160 139 HIS A C 1
ATOM 866 O O . HIS A 1 146 ? 28.660 -5.345 13.174 1.000 14.000 139 HIS A O 1
ATOM 873 N N . ALA A 1 147 ? 27.605 -3.379 12.971 1.000 11.370 140 ALA A N 1
ATOM 874 C CA . ALA A 1 147 ? 26.339 -3.856 13.555 1.000 11.280 140 ALA A CA 1
ATOM 875 C C . ALA A 1 147 ? 25.802 -5.058 12.774 1.000 11.060 140 ALA A C 1
ATOM 876 O O . ALA A 1 147 ? 25.715 -5.033 11.515 1.000 11.060 140 ALA A O 1
ATOM 878 N N . ARG A 1 148 ? 25.356 -6.061 13.527 1.000 10.870 141 ARG A N 1
ATOM 879 C CA . ARG A 1 148 ? 24.580 -7.195 13.004 1.000 10.950 141 ARG A CA 1
ATOM 880 C C . ARG A 1 148 ? 23.292 -7.258 13.801 1.000 10.800 141 ARG A C 1
ATOM 881 O O . ARG A 1 148 ? 23.316 -7.034 15.020 1.000 11.990 141 ARG A O 1
ATOM 889 N N . ILE A 1 149 ? 22.191 -7.565 13.150 1.000 10.410 142 ILE A N 1
ATOM 890 C CA . ILE A 1 149 ? 20.938 -7.821 13.894 1.000 10.630 142 ILE A CA 1
ATOM 891 C C . ILE A 1 149 ? 21.034 -9.204 14.543 1.000 10.400 142 ILE A C 1
ATOM 892 O O . ILE A 1 149 ? 21.316 -10.189 13.852 1.000 11.260 142 ILE A O 1
ATOM 897 N N . GLY A 1 150 ? 20.796 -9.242 15.842 1.000 10.460 143 GLY A N 1
ATOM 898 C CA . GLY A 1 150 ? 20.727 -10.493 16.599 1.000 11.010 143 GLY A CA 1
ATOM 899 C C . GLY A 1 150 ? 19.357 -10.658 17.190 1.000 10.840 143 GLY A C 1
ATOM 900 O O . GLY A 1 150 ? 18.561 -9.704 17.196 1.000 11.270 143 GLY A O 1
ATOM 901 N N . PHE A 1 151 ? 19.079 -11.828 17.732 1.000 10.820 144 PHE A N 1
ATOM 902 C CA . PHE A 1 151 ? 17.798 -12.050 18.433 1.000 10.920 144 PHE A CA 1
ATOM 903 C C . PHE A 1 151 ? 18.087 -12.680 19.789 1.000 11.300 144 PHE A C 1
ATOM 904 O O . PHE A 1 151 ? 19.124 -13.335 19.981 1.000 11.600 144 PHE A O 1
ATOM 912 N N . PHE A 1 152 ? 17.173 -12.412 20.704 1.000 11.730 145 PHE A N 1
ATOM 913 C CA . PHE A 1 152 ? 17.175 -12.952 22.079 1.000 11.880 145 PHE A CA 1
ATOM 914 C C . PHE A 1 152 ? 15.774 -13.452 22.375 1.000 12.290 145 PHE A C 1
ATOM 915 O O . PHE A 1 152 ? 14.795 -12.959 21.802 1.000 12.170 145 PHE A O 1
ATOM 923 N N . TYR A 1 153 ? 15.663 -14.401 23.291 1.000 12.060 146 TYR A N 1
ATOM 924 C CA . TYR A 1 153 ? 14.351 -14.970 23.661 1.000 12.380 146 TYR A CA 1
ATOM 925 C C . TYR A 1 153 ? 14.375 -15.330 25.141 1.000 11.690 146 TYR A C 1
ATOM 926 O O . TYR A 1 153 ? 15.444 -15.485 25.749 1.000 12.260 146 TYR A O 1
ATOM 935 N N . ARG A 1 154 ? 13.191 -15.462 25.709 1.000 11.310 147 ARG A N 1
ATOM 936 C CA . ARG A 1 154 ? 13.018 -15.903 27.111 1.000 11.960 147 ARG A CA 1
ATOM 937 C C . ARG A 1 154 ? 11.589 -16.388 27.281 1.000 12.910 147 ARG A C 1
ATOM 938 O O . ARG A 1 154 ? 10.726 -16.046 26.470 1.000 12.570 147 ARG A O 1
ATOM 946 N N . LYS A 1 155 ? 11.349 -17.220 28.280 1.000 13.730 148 LYS A N 1
ATOM 947 C CA . LYS A 1 155 ? 9.984 -17.737 28.506 1.000 15.090 148 LYS A CA 1
ATOM 948 C C . LYS A 1 155 ? 9.044 -16.556 28.762 1.000 14.610 148 LYS A C 1
ATOM 949 O O . LYS A 1 155 ? 9.419 -15.623 29.490 1.000 13.750 148 LYS A O 1
ATOM 955 N N . ALA A 1 156 ? 7.851 -16.591 28.169 1.000 14.910 149 ALA A N 1
ATOM 956 C CA . ALA A 1 156 ? 6.786 -15.592 28.371 1.000 16.240 149 ALA A CA 1
ATOM 957 C C . ALA A 1 156 ? 6.172 -15.756 29.763 1.000 15.330 149 ALA A C 1
ATOM 958 O O . ALA A 1 156 ? 6.287 -16.849 30.356 1.000 18.160 149 ALA A O 1
ATOM 960 N N . GLY A 1 157 ? 5.575 -14.691 30.281 1.000 16.090 150 GLY A N 1
ATOM 961 C CA . GLY A 1 157 ? 4.605 -14.780 31.387 1.000 16.700 150 GLY A CA 1
ATOM 962 C C . GLY A 1 157 ? 5.250 -14.832 32.755 1.000 17.580 150 GLY A C 1
ATOM 963 O O . GLY A 1 157 ? 4.552 -15.209 33.718 1.000 18.470 150 GLY A O 1
ATOM 964 N N . ILE A 1 158 ? 6.515 -14.427 32.884 1.000 17.410 151 ILE A N 1
ATOM 965 C CA . ILE A 1 158 ? 7.197 -14.325 34.203 1.000 18.550 151 ILE A CA 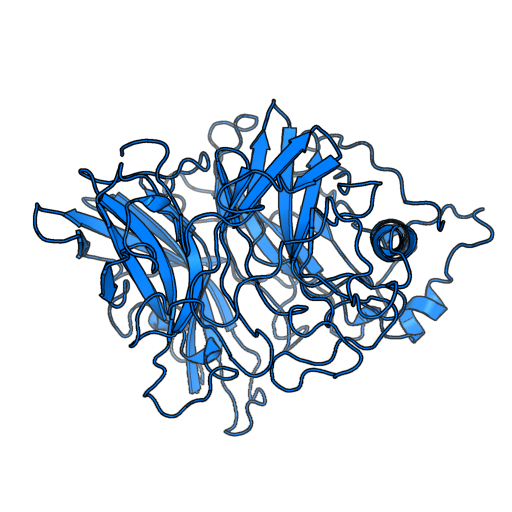1
ATOM 966 C C . ILE A 1 158 ? 7.270 -12.852 34.573 1.000 19.870 151 ILE A C 1
ATOM 967 O O . ILE A 1 158 ? 7.753 -12.053 33.779 1.000 18.500 151 ILE A O 1
ATOM 972 N N . PRO A 1 159 ? 6.785 -12.435 35.763 1.000 21.940 152 PRO A N 1
ATOM 973 C CA . PRO A 1 159 ? 6.929 -11.048 36.201 1.000 22.350 152 PRO A CA 1
ATOM 974 C C . PRO A 1 159 ? 8.400 -10.609 36.231 1.000 22.220 152 PRO A C 1
ATOM 975 O O . PRO A 1 159 ? 9.246 -11.406 36.569 1.000 20.330 152 PRO A O 1
ATOM 979 N N . ALA A 1 160 ? 8.675 -9.356 35.868 1.000 23.570 153 ALA A N 1
ATOM 980 C CA . ALA A 1 160 ? 10.051 -8.824 35.704 1.000 24.190 153 ALA A CA 1
ATOM 981 C C . ALA A 1 160 ? 10.874 -9.088 36.964 1.000 24.450 153 ALA A C 1
ATOM 982 O O . ALA A 1 160 ? 12.026 -9.533 36.844 1.000 23.740 153 ALA A O 1
ATOM 984 N N . ASN A 1 161 ? 10.296 -8.822 38.138 1.000 25.680 154 ASN A N 1
ATOM 985 C CA . ASN A 1 161 ? 11.036 -8.876 39.425 1.000 28.230 154 ASN A CA 1
ATOM 986 C C . ASN A 1 161 ? 11.299 -10.335 39.820 1.000 27.000 154 ASN A C 1
ATOM 987 O O . ASN A 1 161 ? 12.048 -10.536 40.782 1.000 31.120 154 ASN A O 1
ATOM 992 N N . GLN A 1 162 ? 10.754 -11.317 39.088 1.000 25.360 155 GLN A N 1
ATOM 993 C CA . GLN A 1 162 ? 11.010 -12.762 39.324 1.000 24.290 155 GLN A CA 1
ATOM 994 C C . GLN A 1 162 ? 11.969 -13.347 38.282 1.000 23.320 155 GLN A C 1
ATOM 995 O O . GLN A 1 162 ? 12.371 -14.502 38.435 1.000 25.020 155 GLN A O 1
ATOM 1001 N N . ARG A 1 163 ? 12.327 -12.586 37.251 1.000 19.250 156 ARG A N 1
ATOM 1002 C CA . ARG A 1 163 ? 13.357 -13.001 36.267 1.000 18.510 156 ARG A CA 1
ATOM 1003 C C . ARG A 1 163 ? 14.734 -12.700 36.845 1.000 17.360 156 ARG A C 1
ATOM 1004 O O . ARG A 1 163 ? 14.833 -11.914 37.787 1.000 18.020 156 ARG A O 1
ATOM 1012 N N . PRO A 1 164 ? 15.813 -13.269 36.268 1.000 17.000 157 PRO A N 1
ATOM 1013 C CA . PRO A 1 164 ? 17.165 -12.841 36.600 1.000 17.750 157 PRO A CA 1
ATOM 1014 C C . PRO A 1 164 ? 17.302 -11.326 36.393 1.000 17.330 157 PRO A C 1
ATOM 1015 O O . PRO A 1 164 ? 16.572 -10.741 35.596 1.000 16.700 157 PRO A O 1
ATOM 1019 N N . ILE A 1 165 ? 18.244 -10.713 37.096 1.000 16.870 158 ILE A N 1
ATOM 1020 C CA . ILE A 1 165 ? 18.383 -9.227 37.120 1.000 17.030 158 ILE A CA 1
ATOM 1021 C C . ILE A 1 165 ? 18.643 -8.721 35.693 1.000 15.930 158 ILE A C 1
ATOM 1022 O O . ILE A 1 165 ? 18.186 -7.615 35.381 1.000 15.100 158 ILE A O 1
ATOM 1027 N N . ASP A 1 166 ? 19.340 -9.492 34.859 1.000 15.910 159 ASP A N 1
ATOM 1028 C CA . ASP A 1 166 ? 19.684 -9.077 33.469 1.000 15.620 159 ASP A CA 1
ATOM 1029 C C . ASP A 1 166 ? 18.479 -9.219 32.532 1.000 14.500 159 ASP A C 1
ATOM 1030 O O . ASP A 1 166 ? 18.639 -8.927 31.329 1.000 14.870 159 ASP A O 1
ATOM 1035 N N . GLY A 1 167 ? 17.318 -9.648 33.027 1.000 13.680 160 GLY A N 1
ATOM 1036 C CA . GLY A 1 167 ? 16.112 -9.844 32.206 1.000 14.150 160 GLY A CA 1
ATOM 1037 C C . GLY A 1 167 ? 15.976 -11.264 31.686 1.000 13.860 160 GLY A C 1
ATOM 1038 O O . GLY A 1 167 ? 14.894 -11.601 31.153 1.000 14.820 160 GLY A O 1
ATOM 1039 N N . GLY A 1 168 ? 16.998 -12.107 31.822 1.000 13.600 161 GLY A N 1
ATOM 1040 C CA . GLY A 1 168 ? 16.877 -13.520 31.427 1.000 14.130 161 GLY A CA 1
ATOM 1041 C C . GLY A 1 168 ? 16.863 -13.719 29.921 1.000 14.410 161 GLY A C 1
ATOM 1042 O O . GLY A 1 168 ? 16.489 -14.819 29.472 1.000 14.610 161 GLY A O 1
ATOM 1043 N N . TRP A 1 169 ? 17.362 -12.760 29.142 1.000 13.300 162 TRP A N 1
ATOM 1044 C CA . TRP A 1 169 ? 17.422 -12.916 27.668 1.000 13.080 162 TRP A CA 1
ATOM 1045 C C . TRP A 1 169 ? 18.477 -13.947 27.279 1.000 13.330 162 TRP A C 1
ATOM 1046 O O . TRP A 1 169 ? 19.619 -13.870 27.756 1.000 14.880 162 TRP A O 1
ATOM 1057 N N . ILE A 1 170 ? 18.083 -14.878 26.428 1.000 12.620 163 ILE A N 1
ATOM 1058 C CA . ILE A 1 170 ? 18.993 -15.906 25.869 1.000 13.710 163 ILE A CA 1
ATOM 1059 C C . ILE A 1 170 ? 19.376 -15.424 24.472 1.000 12.760 163 ILE A C 1
ATOM 1060 O O . ILE A 1 170 ? 18.483 -15.230 23.638 1.000 12.890 163 ILE A O 1
ATOM 1065 N N . TYR A 1 171 ? 20.660 -15.260 24.214 1.000 12.480 164 TYR A N 1
ATOM 1066 C CA . TYR A 1 171 ? 21.153 -14.753 22.913 1.000 12.780 164 TYR A CA 1
ATOM 1067 C C . TYR A 1 171 ? 21.135 -15.905 21.907 1.000 12.700 164 TYR A C 1
ATOM 1068 O O . TYR A 1 171 ? 21.811 -16.924 22.112 1.000 13.090 164 TYR A O 1
ATOM 1077 N N . GLY A 1 172 ? 20.395 -15.750 20.821 1.000 12.360 165 GLY A N 1
ATOM 1078 C CA . GLY A 1 172 ? 20.291 -16.774 19.773 1.000 12.720 165 GLY A CA 1
ATOM 1079 C C . GLY A 1 172 ? 21.375 -16.646 18.718 1.000 12.570 165 GLY A C 1
ATOM 1080 O O . GLY A 1 172 ? 21.562 -17.609 17.945 1.000 13.440 165 GLY A O 1
ATOM 1081 N N . GLY A 1 173 ? 22.063 -15.502 18.657 1.000 12.680 166 GLY A N 1
ATOM 1082 C CA . GLY A 1 173 ? 23.081 -15.230 17.629 1.000 12.240 166 GLY A CA 1
ATOM 1083 C C . GLY A 1 173 ? 22.542 -14.320 16.539 1.000 11.490 166 GLY A C 1
ATOM 1084 O O . GLY A 1 173 ? 21.493 -13.689 16.718 1.000 11.880 166 GLY A O 1
ATOM 1085 N N . HIS A 1 174 ? 23.272 -14.226 15.443 1.000 11.950 167 HIS A N 1
ATOM 1086 C CA . HIS A 1 174 ? 22.905 -13.357 14.305 1.000 11.370 167 HIS A CA 1
ATOM 1087 C C . HIS A 1 174 ? 21.603 -13.853 13.702 1.000 12.210 167 HIS A C 1
ATOM 1088 O O . HIS A 1 174 ? 21.426 -15.070 13.542 1.000 13.430 167 HIS A O 1
ATOM 1095 N N . LEU A 1 175 ? 20.732 -12.932 13.324 1.000 11.630 168 LEU A N 1
ATOM 1096 C CA . LEU A 1 175 ? 19.446 -13.299 12.694 1.000 11.350 168 LEU A CA 1
ATOM 1097 C C . LEU A 1 175 ? 19.653 -13.662 11.225 1.000 12.080 168 LEU A C 1
ATOM 1098 O O . LEU A 1 175 ? 18.988 -14.580 10.746 1.000 13.310 168 LEU A O 1
ATOM 1103 N N . PHE A 1 176 ? 20.504 -12.925 10.526 1.000 11.670 169 PHE A N 1
ATOM 1104 C CA . PHE A 1 176 ? 20.648 -13.055 9.059 1.000 12.600 169 PHE A CA 1
ATOM 1105 C C . PHE A 1 176 ? 21.863 -13.920 8.777 1.000 13.040 169 PHE A C 1
ATOM 1106 O O . PHE A 1 176 ? 22.884 -13.811 9.460 1.000 13.570 169 PHE A O 1
ATOM 1114 N N . PRO A 1 177 ? 21.806 -14.758 7.721 1.000 13.130 170 PRO A N 1
ATOM 1115 C CA . PRO A 1 177 ? 23.012 -15.436 7.251 1.000 13.820 170 PRO A CA 1
ATOM 1116 C C . PRO A 1 177 ? 24.133 -14.451 6.912 1.000 13.980 170 PRO A C 1
ATOM 1117 O O . PRO A 1 177 ? 23.873 -13.359 6.391 1.000 14.060 170 PRO A O 1
ATOM 1121 N N . ASP A 1 178 ? 25.378 -14.794 7.221 1.000 14.930 171 ASP A N 1
ATOM 1122 C CA . ASP A 1 178 ? 26.541 -13.965 6.839 1.000 15.440 171 ASP A CA 1
ATOM 1123 C C . ASP A 1 178 ? 26.448 -13.663 5.341 1.000 15.450 171 ASP A C 1
ATOM 1124 O O . ASP A 1 178 ? 26.139 -14.578 4.566 1.000 16.330 171 ASP A O 1
ATOM 1129 N N . GLY A 1 179 ? 26.656 -12.412 4.960 1.000 15.230 172 GLY A N 1
ATOM 1130 C CA . GLY A 1 179 ? 26.746 -12.033 3.543 1.000 14.290 172 GLY A CA 1
ATOM 1131 C C . GLY A 1 179 ? 25.384 -11.821 2.884 1.000 13.830 172 GLY A C 1
ATOM 1132 O O . GLY A 1 179 ? 25.382 -11.444 1.705 1.000 14.990 172 GLY A O 1
ATOM 1133 N N . SER A 1 180 ? 24.255 -12.065 3.552 1.000 12.610 173 SER A N 1
ATOM 1134 C CA . SER A 1 180 ? 22.919 -11.984 2.908 1.000 13.220 173 SER A CA 1
ATOM 1135 C C . SER A 1 180 ? 22.512 -10.510 2.744 1.000 13.630 173 SER A C 1
ATOM 1136 O O . SER A 1 180 ? 22.073 -10.137 1.654 1.000 14.190 173 SER A O 1
ATOM 1139 N N . SER A 1 181 ? 22.700 -9.678 3.760 1.000 13.230 174 SER A N 1
ATOM 1140 C CA . SER A 1 181 ? 22.293 -8.250 3.725 1.000 13.200 174 SER A CA 1
ATOM 1141 C C . SER A 1 181 ? 23.081 -7.479 2.661 1.000 13.590 174 SER A C 1
ATOM 1142 O O . SER A 1 181 ? 22.494 -6.705 1.894 1.000 14.230 174 SER A O 1
ATOM 1145 N N . VAL A 1 182 ? 24.386 -7.684 2.587 1.000 13.440 175 VAL A N 1
ATOM 1146 C CA . VAL A 1 182 ? 25.298 -6.858 1.753 1.000 14.710 175 VAL A CA 1
ATOM 1147 C C . VAL A 1 182 ? 24.969 -7.040 0.267 1.000 15.320 175 VAL A C 1
ATOM 1148 O O . VAL A 1 182 ? 25.348 -6.161 -0.517 1.000 15.770 175 VAL A O 1
ATOM 1152 N N . LYS A 1 183 ? 24.274 -8.110 -0.118 1.000 15.370 176 LYS A N 1
ATOM 1153 C CA . LYS A 1 183 ? 23.917 -8.339 -1.542 1.000 16.060 176 LYS A CA 1
ATOM 1154 C C . LYS A 1 183 ? 23.066 -7.195 -2.092 1.000 16.600 176 LYS A C 1
ATOM 1155 O O . LYS A 1 183 ? 23.086 -7.014 -3.326 1.000 19.220 176 LYS A O 1
ATOM 1161 N N . VAL A 1 184 ? 22.391 -6.407 -1.257 1.000 15.940 177 VAL A N 1
ATOM 1162 C CA . VAL A 1 184 ? 21.534 -5.298 -1.774 1.000 16.820 177 VAL A CA 1
ATOM 1163 C C . VAL A 1 184 ? 22.397 -4.230 -2.462 1.000 16.620 177 VAL A C 1
ATOM 1164 O O . VAL A 1 184 ? 21.814 -3.484 -3.272 1.000 18.750 177 VAL A O 1
ATOM 1168 N N . PHE A 1 185 ? 23.699 -4.127 -2.175 1.000 17.320 178 PHE A N 1
ATOM 1169 C CA . PHE A 1 185 ? 24.573 -3.029 -2.671 1.000 17.440 178 PHE A CA 1
ATOM 1170 C C . PHE A 1 185 ? 25.227 -3.376 -4.006 1.000 20.890 178 PHE A C 1
ATOM 1171 O O . PHE A 1 185 ? 25.660 -2.425 -4.678 1.000 23.710 178 PHE A O 1
ATOM 1179 N N . GLY A 1 186 ? 25.306 -4.657 -4.362 1.000 21.780 179 GLY A N 1
ATOM 1180 C CA . GLY A 1 186 ? 26.045 -5.101 -5.561 1.000 24.870 179 GLY A CA 1
ATOM 1181 C C . GLY A 1 186 ? 27.525 -4.780 -5.437 1.000 26.760 179 GLY A C 1
ATOM 1182 O O . GLY A 1 186 ? 28.018 -4.672 -4.295 1.000 27.390 179 GLY A O 1
ATOM 1183 N N . ASN A 1 187 ? 28.216 -4.629 -6.572 1.000 30.350 180 ASN A N 1
ATOM 1184 C CA . ASN A 1 187 ? 29.675 -4.345 -6.634 1.000 32.460 180 ASN A CA 1
ATOM 1185 C C . ASN A 1 187 ? 29.895 -2.835 -6.607 1.000 31.910 180 ASN A C 1
ATOM 1186 O O . ASN A 1 187 ? 30.109 -2.249 -7.681 1.000 37.440 180 ASN A O 1
ATOM 1191 N N . VAL A 1 188 ? 29.808 -2.237 -5.421 1.000 28.620 181 VAL A N 1
ATOM 1192 C CA . VAL A 1 188 ? 30.212 -0.829 -5.159 1.000 26.810 181 VAL A CA 1
ATOM 1193 C C . VAL A 1 188 ? 31.426 -0.871 -4.243 1.000 25.580 181 VAL A C 1
ATOM 1194 O O . VAL A 1 188 ? 31.563 -1.790 -3.438 1.000 25.450 181 VAL A O 1
ATOM 1198 N N . PRO A 1 189 ? 32.348 0.109 -4.352 1.000 24.890 182 PRO A N 1
ATOM 1199 C CA . PRO A 1 189 ? 33.472 0.199 -3.427 1.000 24.780 182 PRO A CA 1
ATOM 1200 C C . PRO A 1 189 ? 32.927 0.289 -1.998 1.000 23.340 182 PRO A C 1
ATOM 1201 O O . PRO A 1 189 ? 31.955 0.992 -1.772 1.000 23.020 182 PRO A O 1
ATOM 1205 N N . MET A 1 190 ? 33.564 -0.402 -1.063 1.000 21.240 183 MET A N 1
ATOM 1206 C CA . MET A 1 190 ? 33.013 -0.558 0.305 1.000 20.700 183 MET A CA 1
ATOM 1207 C C . MET A 1 190 ? 34.081 -1.128 1.237 1.000 19.810 183 MET A C 1
ATOM 1208 O O . MET A 1 190 ? 34.870 -1.991 0.796 1.000 21.740 183 MET A O 1
ATOM 1213 N N . THR A 1 191 ? 34.148 -0.613 2.456 1.000 18.640 184 THR A N 1
ATOM 1214 C CA . THR A 1 191 ? 35.057 -1.098 3.529 1.000 19.200 184 THR A CA 1
ATOM 1215 C C . THR A 1 191 ? 34.274 -1.815 4.634 1.000 19.220 184 THR A C 1
ATOM 1216 O O . THR A 1 191 ? 34.870 -2.658 5.317 1.000 19.080 184 THR A O 1
ATOM 1220 N N . GLN A 1 192 ? 32.997 -1.477 4.842 1.000 17.220 185 GLN A N 1
ATOM 1221 C CA . GLN A 1 192 ? 32.144 -2.090 5.892 1.000 16.800 185 GLN A CA 1
ATOM 1222 C C . GLN A 1 192 ? 30.693 -2.097 5.403 1.000 15.370 185 GLN A C 1
ATOM 1223 O O . GLN A 1 192 ? 30.304 -1.242 4.593 1.000 13.870 185 GLN A O 1
ATOM 1229 N N . ASN A 1 193 ? 29.895 -3.014 5.921 1.000 14.300 186 ASN A N 1
ATOM 1230 C CA . ASN A 1 193 ? 28.426 -2.966 5.771 1.000 13.550 186 ASN A CA 1
ATOM 1231 C C . ASN A 1 193 ? 27.840 -3.284 7.139 1.000 13.050 186 ASN A C 1
ATOM 1232 O O . ASN A 1 193 ? 28.428 -4.069 7.890 1.000 13.130 186 ASN A O 1
ATOM 1237 N N . ALA A 1 194 ? 26.710 -2.675 7.440 1.000 12.250 187 ALA A N 1
ATOM 1238 C CA . ALA A 1 194 ? 26.034 -2.832 8.735 1.000 12.270 187 ALA A CA 1
ATOM 1239 C C . ALA A 1 194 ? 24.549 -3.113 8.500 1.000 11.880 187 ALA A C 1
ATOM 1240 O O . ALA A 1 194 ? 23.974 -2.815 7.430 1.000 11.750 187 ALA A O 1
ATOM 1242 N N . GLU A 1 195 ? 23.953 -3.717 9.505 1.000 11.150 188 GLU A N 1
ATOM 1243 C CA . GLU A 1 195 ? 22.505 -3.962 9.578 1.000 11.350 188 GLU A CA 1
ATOM 1244 C C . GLU A 1 195 ? 21.997 -3.060 10.693 1.000 10.880 188 GLU A C 1
ATOM 1245 O O . GLU A 1 195 ? 22.365 -3.261 11.860 1.000 11.210 188 GLU A O 1
ATOM 1251 N N . TRP A 1 196 ? 21.263 -2.020 10.318 1.000 10.950 189 TRP A N 1
ATOM 1252 C CA . TRP A 1 196 ? 20.721 -1.022 11.267 1.000 10.750 189 TRP A CA 1
ATOM 1253 C C . TRP A 1 196 ? 19.217 -1.232 11.445 1.000 10.420 189 TRP A C 1
ATOM 1254 O O . TRP A 1 196 ? 18.654 -2.190 10.921 1.000 10.910 189 TRP A O 1
ATOM 1265 N N . SER A 1 197 ? 18.603 -0.390 12.261 1.000 10.940 190 SER A N 1
ATOM 1266 C CA . SER A 1 197 ? 17.305 -0.677 12.908 1.000 11.390 190 SER A CA 1
ATOM 1267 C C . SER A 1 197 ? 16.118 -0.662 11.948 1.000 11.170 190 SER A C 1
ATOM 1268 O O . SER A 1 197 ? 16.164 -0.148 10.823 1.000 11.550 190 SER A O 1
ATOM 1271 N N . GLY A 1 198 ? 15.063 -1.275 12.459 1.000 11.720 191 GLY A N 1
ATOM 1272 C CA . GLY A 1 198 ? 13.743 -1.249 11.828 1.000 12.070 191 GLY A CA 1
ATOM 1273 C C . GLY A 1 198 ? 12.744 -1.886 12.756 1.000 12.740 191 GLY A C 1
ATOM 1274 O O . GLY A 1 198 ? 12.602 -1.412 13.884 1.000 13.640 191 GLY A O 1
ATOM 1275 N N . GLY A 1 199 ? 12.064 -2.911 12.282 1.000 11.380 192 GLY A N 1
ATOM 1276 C CA . GLY A 1 199 ? 11.037 -3.600 13.072 1.000 11.900 192 GLY A CA 1
ATOM 1277 C C . GLY A 1 199 ? 10.786 -4.976 12.531 1.000 12.220 192 GLY A C 1
ATOM 1278 O O . GLY A 1 199 ? 11.109 -5.246 11.374 1.000 15.920 192 GLY A O 1
ATOM 1279 N N . ALA A 1 200 ? 10.238 -5.845 13.363 1.000 12.280 193 ALA A N 1
ATOM 1280 C CA . ALA A 1 200 ? 9.931 -7.244 13.018 1.000 12.700 193 ALA A CA 1
ATOM 1281 C C . ALA A 1 200 ? 8.412 -7.375 13.003 1.000 13.270 193 ALA A C 1
ATOM 1282 O O . ALA A 1 200 ? 7.758 -6.914 13.966 1.000 13.760 193 ALA A O 1
ATOM 1284 N N . ARG A 1 201 ? 7.864 -7.938 11.938 1.000 12.900 194 ARG A N 1
ATOM 1285 C CA . ARG A 1 201 ? 6.409 -8.123 11.844 1.000 12.800 194 ARG A CA 1
ATOM 1286 C C . ARG A 1 201 ? 6.111 -9.605 11.696 1.000 12.930 194 ARG A C 1
ATOM 1287 O O . ARG A 1 201 ? 6.582 -10.220 10.739 1.000 13.300 194 ARG A O 1
ATOM 1295 N N . PHE A 1 202 ? 5.317 -10.115 12.622 1.000 13.700 195 PHE A N 1
ATOM 1296 C CA . PHE A 1 202 ? 4.787 -11.493 12.543 1.000 14.860 195 PHE A CA 1
ATOM 1297 C C . PHE A 1 202 ? 3.624 -11.470 11.551 1.000 16.350 195 PHE A C 1
ATOM 1298 O O . PHE A 1 202 ? 2.670 -10.701 11.769 1.000 17.150 195 PHE A O 1
ATOM 1306 N N . VAL 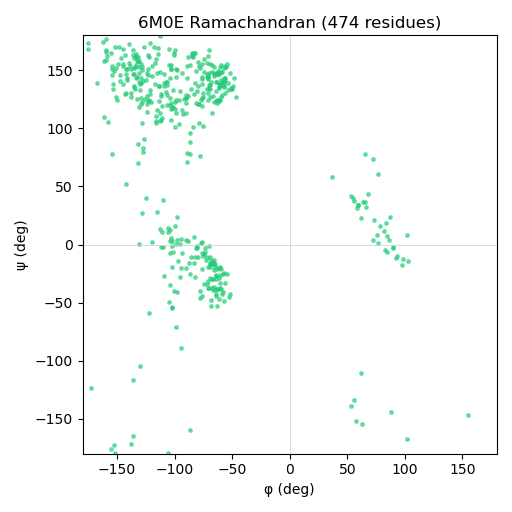A 1 203 ? 3.737 -12.264 10.486 1.000 17.700 196 VAL A N 1
ATOM 1307 C CA . VAL A 1 203 ? 2.875 -12.189 9.267 1.000 19.490 196 VAL A CA 1
ATOM 1308 C C . VAL A 1 203 ? 2.340 -13.586 8.926 1.000 22.070 196 VAL A C 1
ATOM 1309 O O . VAL A 1 203 ? 2.814 -14.547 9.560 1.000 25.650 196 VAL A O 1
ATOM 1313 N N . LYS A 1 212 ? 5.707 -20.020 1.098 1.000 42.320 210 LYS A N 1
ATOM 1314 C CA . LYS A 1 212 ? 5.665 -19.043 2.220 1.000 40.210 210 LYS A CA 1
ATOM 1315 C C . LYS A 1 212 ? 5.340 -19.811 3.514 1.000 37.950 210 LYS A C 1
ATOM 1316 O O . LYS A 1 212 ? 4.199 -19.723 4.020 1.000 37.190 210 LYS A O 1
ATOM 1322 N N . ASN A 1 213 ? 6.327 -20.559 4.014 1.000 35.700 211 ASN A N 1
ATOM 1323 C CA . ASN A 1 213 ? 6.400 -21.012 5.431 1.000 34.980 211 ASN A CA 1
ATOM 1324 C C . ASN A 1 213 ? 6.960 -19.861 6.281 1.000 30.760 211 ASN A C 1
ATOM 1325 O O . ASN A 1 213 ? 7.049 -20.017 7.511 1.000 29.830 211 ASN A O 1
ATOM 1330 N N . ASN A 1 214 ? 7.326 -18.739 5.655 1.000 26.160 212 ASN A N 1
ATOM 1331 C CA . ASN A 1 214 ? 7.871 -17.559 6.378 1.000 24.220 212 ASN A CA 1
ATOM 1332 C C . ASN A 1 214 ? 6.747 -16.936 7.199 1.000 23.180 212 ASN A C 1
ATOM 1333 O O . ASN A 1 214 ? 5.611 -16.885 6.720 1.000 24.260 212 ASN A O 1
ATOM 1338 N N . ASN A 1 215 ? 7.049 -16.548 8.431 1.000 19.770 213 ASN A N 1
ATOM 1339 C CA . ASN A 1 215 ? 6.048 -15.961 9.343 1.000 17.930 213 ASN A CA 1
ATOM 1340 C C . ASN A 1 215 ? 6.611 -14.675 9.954 1.000 16.370 213 ASN A C 1
ATOM 1341 O O . ASN A 1 215 ? 5.905 -14.087 10.760 1.000 17.300 213 ASN A O 1
ATOM 1346 N N . VAL A 1 216 ? 7.840 -14.271 9.612 1.000 14.890 214 VAL A N 1
ATOM 1347 C CA . VAL A 1 216 ? 8.425 -13.006 10.143 1.000 14.720 214 VAL A CA 1
ATOM 1348 C C . VAL A 1 216 ? 9.039 -12.220 8.989 1.000 13.820 214 VAL A C 1
ATOM 1349 O O . VAL A 1 216 ? 9.915 -12.737 8.287 1.000 14.860 214 VAL A O 1
ATOM 1353 N N . SER A 1 217 ? 8.610 -10.969 8.856 1.000 13.280 215 SER A N 1
ATOM 1354 C CA . SER A 1 217 ? 9.206 -9.964 7.942 1.000 13.520 215 SER A CA 1
ATOM 1355 C C . SER A 1 217 ? 10.062 -9.013 8.776 1.000 12.790 215 SER A C 1
ATOM 1356 O O . SER A 1 217 ? 9.538 -8.381 9.696 1.000 14.060 215 SER A O 1
ATOM 1359 N N . LEU A 1 218 ? 11.335 -8.931 8.453 1.000 12.720 216 LEU A N 1
ATOM 1360 C CA . LEU A 1 218 ? 12.268 -8.026 9.152 1.000 12.990 216 LEU A CA 1
ATOM 1361 C C . LEU A 1 218 ? 12.492 -6.834 8.224 1.000 12.320 216 LEU A C 1
ATOM 1362 O O . LEU A 1 218 ? 13.114 -6.994 7.175 1.000 13.950 216 LEU A O 1
ATOM 1367 N N . TYR A 1 219 ? 11.916 -5.694 8.564 1.000 11.310 217 TYR A N 1
ATOM 1368 C CA . TYR A 1 219 ? 12.190 -4.421 7.866 1.000 11.000 217 TYR A CA 1
ATOM 1369 C C . TYR A 1 219 ? 13.355 -3.771 8.585 1.000 11.010 217 TYR A C 1
ATOM 1370 O O . TYR A 1 219 ? 13.288 -3.640 9.803 1.000 11.920 217 TYR A O 1
ATOM 1379 N N . TYR A 1 220 ? 14.415 -3.406 7.880 1.000 10.150 218 TYR A N 1
ATOM 1380 C CA . TYR A 1 220 ? 15.621 -2.883 8.547 1.000 9.900 218 TYR A CA 1
ATOM 1381 C C . TYR A 1 220 ? 16.318 -1.938 7.576 1.000 9.980 218 TYR A C 1
ATOM 1382 O O . TYR A 1 220 ? 15.855 -1.709 6.448 1.000 10.560 218 TYR A O 1
ATOM 1391 N N . THR A 1 221 ? 17.432 -1.391 8.025 1.000 10.110 219 THR A N 1
ATOM 1392 C CA . THR A 1 221 ? 18.246 -0.487 7.194 1.000 10.640 219 THR A CA 1
ATOM 1393 C C . THR A 1 221 ? 19.576 -1.148 6.867 1.000 10.330 219 THR A C 1
ATOM 1394 O O . THR A 1 221 ? 20.368 -1.386 7.773 1.000 11.330 219 THR A O 1
ATOM 1398 N N . ALA A 1 222 ? 19.795 -1.465 5.599 1.000 9.960 220 ALA A N 1
ATOM 1399 C CA . ALA A 1 222 ? 21.099 -1.964 5.125 1.000 10.650 220 ALA A CA 1
ATOM 1400 C C . ALA A 1 222 ? 21.975 -0.744 4.872 1.000 10.660 220 ALA A C 1
ATOM 1401 O O . ALA A 1 222 ? 21.530 0.177 4.182 1.000 11.370 220 ALA A O 1
ATOM 1403 N N . THR A 1 223 ? 23.190 -0.711 5.408 1.000 11.950 221 THR A N 1
ATOM 1404 C CA . THR A 1 223 ? 24.099 0.431 5.190 1.000 13.230 221 THR A CA 1
ATOM 1405 C C . THR A 1 223 ? 25.465 -0.056 4.731 1.000 13.290 221 THR A C 1
ATOM 1406 O O . THR A 1 223 ? 25.953 -1.065 5.248 1.000 14.600 221 THR A O 1
ATOM 1410 N N . SER A 1 224 ? 26.036 0.653 3.774 1.000 13.470 222 SER A N 1
ATOM 1411 C CA . SER A 1 224 ? 27.366 0.383 3.185 1.000 13.500 222 SER A CA 1
ATOM 1412 C C . SER A 1 224 ? 28.243 1.614 3.391 1.000 13.860 222 SER A C 1
ATOM 1413 O O . SER A 1 224 ? 27.782 2.737 3.133 1.000 14.360 222 SER A O 1
ATOM 1416 N N . PHE A 1 225 ? 29.470 1.412 3.846 1.000 13.740 223 PHE A N 1
ATOM 1417 C CA . PHE A 1 225 ? 30.438 2.490 4.118 1.000 13.900 223 PHE A CA 1
ATOM 1418 C C . PHE A 1 225 ? 31.691 2.231 3.297 1.000 15.260 223 PHE A C 1
ATOM 1419 O O . PHE A 1 225 ? 32.050 1.068 3.080 1.000 15.520 223 PHE A O 1
ATOM 1427 N N . ASN A 1 226 ? 32.303 3.317 2.853 1.000 16.080 224 ASN A N 1
ATOM 1428 C CA . ASN A 1 226 ? 33.576 3.297 2.093 1.000 17.660 224 ASN A CA 1
ATOM 1429 C C . ASN A 1 226 ? 34.454 4.337 2.771 1.000 18.380 224 ASN A C 1
ATOM 1430 O O . ASN A 1 226 ? 34.357 5.516 2.393 1.000 18.910 224 ASN A O 1
ATOM 1435 N N . ARG A 1 227 ? 35.163 3.929 3.820 1.000 20.000 225 ARG A N 1
ATOM 1436 C CA . ARG A 1 227 ? 35.845 4.864 4.742 1.000 22.540 225 ARG A CA 1
ATOM 1437 C C . ARG A 1 227 ? 37.351 4.600 4.727 1.000 24.460 225 ARG A C 1
ATOM 1438 O O . ARG A 1 227 ? 37.758 3.439 4.574 1.000 25.980 225 ARG A O 1
ATOM 1446 N N . ASN A 1 228 ? 38.134 5.666 4.864 1.000 26.760 226 ASN A N 1
ATOM 1447 C CA . ASN A 1 228 ? 39.583 5.561 5.179 1.000 28.280 226 ASN A CA 1
ATOM 1448 C C . ASN A 1 228 ? 39.691 5.070 6.624 1.000 30.850 226 ASN A C 1
ATOM 1449 O O . ASN A 1 228 ? 38.666 5.078 7.335 1.000 29.540 226 ASN A O 1
ATOM 1454 N N . ALA A 1 229 ? 40.887 4.652 7.046 1.000 32.370 227 ALA A N 1
ATOM 1455 C CA . ALA A 1 229 ? 41.146 4.062 8.380 1.000 36.610 227 ALA A CA 1
ATOM 1456 C C . ALA A 1 229 ? 40.805 5.057 9.501 1.000 39.000 227 ALA A C 1
ATOM 1457 O O . ALA A 1 229 ? 40.599 4.594 10.637 1.000 42.430 227 ALA A O 1
ATOM 1459 N N . GLN A 1 230 ? 40.724 6.359 9.202 1.000 41.500 228 GLN A N 1
ATOM 1460 C CA . GLN A 1 230 ? 40.408 7.422 10.198 1.000 42.980 228 GLN A CA 1
ATOM 1461 C C . GLN A 1 230 ? 38.893 7.681 10.289 1.000 42.190 228 GLN A C 1
ATOM 1462 O O . GLN A 1 230 ? 38.507 8.608 11.031 1.000 42.470 228 GLN A O 1
ATOM 1468 N N . GLY A 1 231 ? 38.064 6.914 9.570 1.000 38.420 229 GLY A N 1
ATOM 1469 C CA . GLY A 1 231 ? 36.590 6.984 9.663 1.000 35.980 229 GLY A CA 1
ATOM 1470 C C . GLY A 1 231 ? 35.986 8.052 8.761 1.000 33.910 229 GLY A C 1
ATOM 1471 O O . GLY A 1 231 ? 34.753 8.237 8.817 1.000 34.190 229 GLY A O 1
ATOM 1472 N N . GLY A 1 232 ? 36.807 8.730 7.954 1.000 29.770 230 GLY A N 1
ATOM 1473 C CA . GLY A 1 232 ? 36.356 9.696 6.937 1.000 28.160 230 GLY A CA 1
ATOM 1474 C C . GLY A 1 232 ? 35.783 8.987 5.724 1.000 26.660 230 GLY A C 1
ATOM 1475 O O . GLY A 1 232 ? 36.307 7.921 5.345 1.000 25.390 230 GLY A O 1
ATOM 1476 N N . ASN A 1 233 ? 34.732 9.543 5.125 1.000 23.570 231 ASN A N 1
ATOM 1477 C CA . ASN A 1 233 ? 34.065 8.942 3.941 1.000 22.780 231 ASN A CA 1
ATOM 1478 C C . ASN A 1 233 ? 34.907 9.191 2.696 1.000 24.010 231 ASN A C 1
ATOM 1479 O O . ASN A 1 233 ? 35.226 10.377 2.414 1.000 25.550 231 ASN A O 1
ATOM 1484 N N . ILE A 1 234 ? 35.239 8.119 1.977 1.000 22.150 232 ILE A N 1
ATOM 1485 C CA . ILE A 1 234 ? 35.850 8.156 0.618 1.000 23.280 232 ILE A CA 1
ATOM 1486 C C . ILE A 1 234 ? 34.739 8.463 -0.386 1.000 23.470 232 ILE A C 1
ATOM 1487 O O . ILE A 1 234 ? 34.943 9.313 -1.272 1.000 25.250 232 ILE A O 1
ATOM 1492 N N . THR A 1 235 ? 33.604 7.780 -0.244 1.000 20.680 233 THR A N 1
ATOM 1493 C CA . THR A 1 235 ? 32.335 8.065 -0.953 1.000 20.370 233 THR A CA 1
ATOM 1494 C C . THR A 1 235 ? 31.248 8.082 0.112 1.000 18.500 233 THR A C 1
ATOM 1495 O O . THR A 1 235 ? 31.448 7.545 1.193 1.000 17.140 233 THR A O 1
ATOM 1499 N N . PRO A 1 236 ? 30.100 8.740 -0.136 1.000 17.510 234 PRO A N 1
ATOM 1500 C CA . PRO A 1 236 ? 29.049 8.813 0.877 1.000 16.100 234 PRO A CA 1
ATOM 1501 C C . PRO A 1 236 ? 28.513 7.435 1.234 1.000 15.480 234 PRO A C 1
ATOM 1502 O O . PRO A 1 236 ? 28.441 6.544 0.394 1.000 15.070 234 PRO A O 1
ATOM 1506 N N . PRO A 1 237 ? 28.117 7.225 2.503 1.000 14.170 235 PRO A N 1
ATOM 1507 C CA . PRO A 1 237 ? 27.453 5.985 2.879 1.000 14.020 235 PRO A CA 1
ATOM 1508 C C . PRO A 1 237 ? 26.217 5.750 2.008 1.000 13.760 235 PRO A C 1
ATOM 1509 O O . PRO A 1 237 ? 25.586 6.705 1.530 1.000 13.430 235 PRO A O 1
ATOM 1513 N N . ILE A 1 238 ? 25.870 4.488 1.834 1.000 13.000 236 ILE A N 1
ATOM 1514 C CA . ILE A 1 238 ? 24.643 4.085 1.114 1.000 13.420 236 ILE A CA 1
ATOM 1515 C C . ILE A 1 238 ? 23.716 3.481 2.155 1.000 12.890 236 ILE A C 1
ATOM 1516 O O . ILE A 1 238 ? 24.164 2.630 2.945 1.000 14.070 236 ILE A O 1
ATOM 1521 N N . ALA A 1 239 ? 22.486 3.957 2.209 1.000 11.740 237 ALA A N 1
ATOM 1522 C CA . ALA A 1 239 ? 21.471 3.451 3.151 1.000 11.700 237 ALA A CA 1
ATOM 1523 C C . ALA A 1 239 ? 20.236 3.049 2.367 1.000 11.040 237 ALA A C 1
ATOM 1524 O O . ALA A 1 239 ? 19.679 3.878 1.622 1.000 11.870 237 ALA A O 1
ATOM 1526 N N . ILE A 1 240 ? 19.795 1.816 2.536 1.000 10.700 238 ILE A N 1
ATOM 1527 C CA . ILE A 1 240 ? 18.642 1.252 1.801 1.000 11.030 238 ILE A CA 1
ATOM 1528 C C . ILE A 1 240 ? 17.725 0.594 2.822 1.000 10.530 238 ILE A C 1
ATOM 1529 O O . ILE A 1 240 ? 18.138 -0.393 3.478 1.000 11.280 238 ILE A O 1
ATOM 1534 N N . ILE A 1 241 ? 16.504 1.090 2.926 1.000 10.050 239 ILE A N 1
ATOM 1535 C CA . ILE A 1 241 ? 15.485 0.404 3.747 1.000 10.460 239 ILE A CA 1
ATOM 1536 C C . ILE A 1 241 ? 15.124 -0.865 2.992 1.000 10.380 239 ILE A C 1
ATOM 1537 O O . ILE A 1 241 ? 14.782 -0.794 1.799 1.000 11.120 239 ILE A O 1
ATOM 1542 N N . SER A 1 242 ? 15.262 -1.995 3.672 1.000 10.790 240 SER A N 1
ATOM 1543 C CA . SER A 1 242 ? 15.206 -3.340 3.074 1.000 11.590 240 SER A CA 1
ATOM 1544 C C . SER A 1 242 ? 14.308 -4.250 3.900 1.000 11.610 240 SER A C 1
ATOM 1545 O O . SER A 1 242 ? 13.972 -3.950 5.059 1.000 11.420 240 SER A O 1
ATOM 1548 N N . ARG A 1 243 ? 13.928 -5.354 3.283 1.000 12.100 241 ARG A N 1
ATOM 1549 C CA . ARG A 1 243 ? 13.113 -6.385 3.947 1.000 12.930 241 ARG A CA 1
ATOM 1550 C C . ARG A 1 243 ? 13.747 -7.749 3.715 1.000 12.020 241 ARG A C 1
ATOM 1551 O O . ARG A 1 243 ? 14.185 -8.039 2.600 1.000 13.130 241 ARG A O 1
ATOM 1559 N N . ALA A 1 244 ? 13.733 -8.579 4.741 1.000 12.090 242 ALA A N 1
ATOM 1560 C CA . ALA A 1 244 ? 14.090 -10.001 4.620 1.000 12.730 242 ALA A CA 1
ATOM 1561 C C . ALA A 1 244 ? 13.044 -10.810 5.375 1.000 12.950 242 ALA A C 1
ATOM 1562 O O . ALA A 1 244 ? 12.694 -10.456 6.502 1.000 12.590 242 ALA A O 1
ATOM 1564 N N . ASP A 1 245 ? 12.556 -11.873 4.753 1.000 13.470 243 ASP A N 1
ATOM 1565 C CA . ASP A 1 245 ? 11.548 -12.765 5.356 1.000 13.840 243 ASP A CA 1
ATOM 1566 C C . ASP A 1 245 ? 12.206 -14.060 5.824 1.000 13.190 243 ASP A C 1
ATOM 1567 O O . ASP A 1 245 ? 13.103 -14.582 5.144 1.000 14.100 243 ASP A O 1
ATOM 1572 N N . GLY A 1 246 ? 11.714 -14.564 6.941 1.000 12.800 244 GLY A N 1
ATOM 1573 C CA . GLY A 1 246 ? 12.198 -15.821 7.526 1.000 13.680 244 GLY A CA 1
ATOM 1574 C C . GLY A 1 246 ? 11.112 -16.475 8.339 1.000 13.900 244 GLY A C 1
ATOM 1575 O O . GLY A 1 246 ? 9.958 -16.026 8.333 1.000 14.030 244 GLY A O 1
ATOM 1576 N N . GLN A 1 247 ? 11.484 -17.536 9.039 1.000 14.520 245 GLN A N 1
ATOM 1577 C CA . GLN A 1 247 ? 10.524 -18.330 9.824 1.000 15.560 245 GLN A CA 1
ATOM 1578 C C . GLN A 1 247 ? 11.064 -18.475 11.237 1.000 15.220 245 GLN A C 1
ATOM 1579 O O . GLN A 1 247 ? 12.174 -18.996 11.402 1.000 16.010 245 GLN A O 1
ATOM 1585 N N . ILE A 1 248 ? 10.282 -18.030 12.201 1.000 15.110 246 ILE A N 1
ATOM 1586 C CA . ILE A 1 248 ? 10.550 -18.334 13.624 1.000 16.150 246 ILE A CA 1
ATOM 1587 C C . ILE A 1 248 ? 10.050 -19.750 13.907 1.000 16.620 246 ILE A C 1
ATOM 1588 O O . ILE A 1 248 ? 8.945 -20.139 13.451 1.000 17.970 246 ILE A O 1
ATOM 1593 N N . GLN A 1 249 ? 10.871 -20.490 14.640 1.000 17.930 247 GLN A N 1
ATOM 1594 C CA . GLN A 1 249 ? 10.602 -21.881 15.054 1.000 19.480 247 GLN A CA 1
ATOM 1595 C C . GLN A 1 249 ? 10.983 -21.984 16.523 1.000 18.770 247 GLN A C 1
ATOM 1596 O O . GLN A 1 249 ? 11.844 -21.231 16.974 1.000 17.350 247 GLN A O 1
ATOM 1602 N N . ALA A 1 250 ? 10.339 -22.879 17.250 1.000 18.540 248 ALA A N 1
ATOM 1603 C CA . ALA A 1 250 ? 10.631 -23.039 18.684 1.000 19.250 248 ALA A CA 1
ATOM 1604 C C . ALA A 1 250 ? 10.267 -24.449 19.117 1.000 21.340 248 ALA A C 1
ATOM 1605 O O . ALA A 1 250 ? 9.386 -25.064 18.502 1.000 21.350 248 ALA A O 1
ATOM 1607 N N . ASP A 1 251 ? 10.940 -24.912 20.159 1.000 22.100 249 ASP A N 1
ATOM 1608 C CA . ASP A 1 251 ? 10.547 -26.125 20.914 1.000 23.320 249 ASP A CA 1
ATOM 1609 C C . ASP A 1 251 ? 10.709 -25.770 22.389 1.000 24.220 249 ASP A C 1
ATOM 1610 O O . ASP A 1 251 ? 10.865 -24.575 22.691 1.000 23.530 249 ASP A O 1
ATOM 1615 N N . ASP A 1 252 ? 10.722 -26.769 23.268 1.000 26.120 250 ASP A N 1
ATOM 1616 C CA . ASP A 1 252 ? 1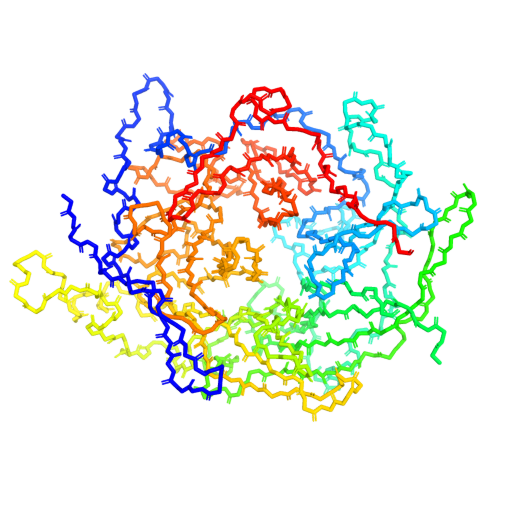0.820 -26.554 24.733 1.000 27.600 250 ASP A CA 1
ATOM 1617 C C . ASP A 1 252 ? 12.217 -26.033 25.113 1.000 25.600 250 ASP A C 1
ATOM 1618 O O . ASP A 1 252 ? 12.328 -25.466 26.203 1.000 26.320 250 ASP A O 1
ATOM 1623 N N . LYS A 1 253 ? 13.232 -26.210 24.258 1.000 25.270 251 LYS A N 1
ATOM 1624 C CA . LYS A 1 253 ? 14.656 -25.935 24.600 1.000 25.940 251 LYS A CA 1
ATOM 1625 C C . LYS A 1 253 ? 15.092 -24.552 24.092 1.000 25.010 251 LYS A C 1
ATOM 1626 O O . LYS A 1 253 ? 15.862 -23.873 24.802 1.000 24.540 251 LYS A O 1
ATOM 1632 N N . HIS A 1 254 ? 14.680 -24.151 22.891 1.000 21.630 252 HIS A N 1
ATOM 1633 C CA . HIS A 1 254 ? 15.175 -22.884 22.296 1.000 20.900 252 HIS A CA 1
ATOM 1634 C C . HIS A 1 254 ? 14.238 -22.378 21.203 1.000 19.270 252 HIS A C 1
ATOM 1635 O O . HIS A 1 254 ? 13.311 -23.096 20.792 1.000 18.780 252 HIS A O 1
ATOM 1642 N N . VAL A 1 255 ? 14.484 -21.129 20.823 1.000 17.950 253 VAL A N 1
ATOM 1643 C CA . VAL A 1 255 ? 13.903 -20.439 19.645 1.000 16.930 253 VAL A CA 1
ATOM 1644 C C . VAL A 1 255 ? 15.007 -20.336 18.604 1.000 15.880 253 VAL A C 1
ATOM 1645 O O . VAL A 1 255 ? 16.134 -20.024 18.973 1.000 16.840 253 VAL A O 1
ATOM 1649 N N . TRP A 1 256 ? 14.682 -20.550 17.333 1.000 15.670 254 TRP A N 1
ATOM 1650 C CA . TRP A 1 256 ? 15.642 -20.336 16.229 1.000 15.920 254 TRP A CA 1
ATOM 1651 C C . TRP A 1 256 ? 14.904 -19.800 15.001 1.000 15.570 254 TRP A C 1
ATOM 1652 O O . TRP A 1 256 ? 13.655 -19.789 14.976 1.000 16.110 254 TRP A O 1
ATOM 1663 N N . PHE A 1 257 ? 15.667 -19.332 14.030 1.000 16.360 255 PHE A N 1
ATOM 1664 C CA . PHE A 1 257 ? 15.103 -18.813 12.772 1.000 16.210 255 PHE A CA 1
ATOM 1665 C C . PHE A 1 257 ? 15.708 -19.581 11.612 1.000 16.770 255 PHE A C 1
ATOM 1666 O O . PHE A 1 257 ? 16.872 -20.037 11.668 1.000 18.330 255 PHE A O 1
ATOM 1674 N N . THR A 1 258 ? 14.930 -19.674 10.549 1.000 16.990 256 THR A N 1
ATOM 1675 C CA . THR A 1 258 ? 15.434 -20.095 9.229 1.000 16.910 256 THR A CA 1
ATOM 1676 C C . THR A 1 258 ? 15.094 -18.990 8.234 1.000 16.000 256 THR A C 1
ATOM 1677 O O . THR A 1 258 ? 14.236 -18.123 8.549 1.000 15.810 256 THR A O 1
ATOM 1681 N N . GLY A 1 259 ? 15.749 -19.015 7.083 1.000 16.250 257 GLY A N 1
ATOM 1682 C CA . GLY A 1 259 ? 15.474 -18.071 5.995 1.000 15.380 257 GLY A CA 1
ATOM 1683 C C . GLY A 1 259 ? 16.284 -16.805 6.140 1.000 14.950 257 GLY A C 1
ATOM 1684 O O . GLY A 1 259 ? 17.448 -16.861 6.582 1.000 15.670 257 GLY A O 1
ATOM 1685 N N . PHE A 1 260 ? 15.676 -15.687 5.756 1.000 14.730 258 PHE A N 1
ATOM 1686 C CA . PHE A 1 260 ? 16.356 -14.371 5.635 1.000 14.180 258 PHE A CA 1
ATOM 1687 C C . PHE A 1 260 ? 17.529 -14.455 4.650 1.000 14.810 258 PHE A C 1
ATOM 1688 O O . PHE A 1 260 ? 18.497 -13.691 4.777 1.000 14.760 258 PHE A O 1
ATOM 1696 N N . ASP A 1 261 ? 17.416 -15.311 3.634 1.000 16.250 259 ASP A N 1
ATOM 1697 C CA . ASP A 1 261 ? 18.466 -15.455 2.591 1.000 17.830 259 ASP A CA 1
ATOM 1698 C C . ASP A 1 261 ? 18.323 -14.377 1.510 1.000 17.660 259 ASP A C 1
ATOM 1699 O O . ASP A 1 261 ? 19.356 -14.007 0.926 1.000 20.550 259 ASP A O 1
ATOM 1704 N N . GLN A 1 262 ? 17.110 -13.884 1.285 1.000 17.640 260 GLN A N 1
ATOM 1705 C CA . GLN A 1 262 ? 16.759 -12.973 0.164 1.000 18.910 260 GLN A CA 1
ATOM 1706 C C . GLN A 1 262 ? 16.395 -11.599 0.730 1.000 17.370 260 GLN A C 1
ATOM 1707 O O . GLN A 1 262 ? 15.332 -11.467 1.351 1.000 19.180 260 GLN A O 1
ATOM 1713 N N . HIS A 1 263 ? 17.285 -10.631 0.568 1.000 14.300 261 HIS A N 1
ATOM 1714 C CA . HIS A 1 263 ? 17.064 -9.254 1.065 1.000 14.500 261 HIS A CA 1
ATOM 1715 C C . HIS A 1 263 ? 16.570 -8.379 -0.080 1.000 15.150 261 HIS A C 1
ATOM 1716 O O . HIS A 1 263 ? 17.242 -8.311 -1.130 1.000 16.600 261 HIS A O 1
ATOM 1723 N N . LEU A 1 264 ? 15.428 -7.744 0.121 1.000 14.440 262 LEU A N 1
ATOM 1724 C CA . LEU A 1 264 ? 14.787 -6.917 -0.924 1.000 15.900 262 LEU A CA 1
ATOM 1725 C C . LEU A 1 264 ? 15.009 -5.449 -0.594 1.000 14.790 262 LEU A C 1
ATOM 1726 O O . LEU A 1 264 ? 14.577 -4.979 0.458 1.000 14.270 262 LEU A O 1
ATOM 1731 N N . PRO A 1 265 ? 15.674 -4.680 -1.477 1.000 14.030 263 PRO A N 1
ATOM 1732 C CA . PRO A 1 265 ? 15.717 -3.230 -1.324 1.000 14.010 263 PRO A CA 1
ATOM 1733 C C . PRO A 1 265 ? 14.308 -2.662 -1.543 1.000 13.600 263 PRO A C 1
ATOM 1734 O O . PRO A 1 265 ? 13.662 -3.029 -2.537 1.000 15.300 263 PRO A O 1
ATOM 1738 N N . LEU A 1 266 ? 13.810 -1.849 -0.614 1.000 12.440 264 LEU A N 1
ATOM 1739 C CA . LEU A 1 266 ? 12.476 -1.207 -0.731 1.000 11.750 264 LEU A CA 1
ATOM 1740 C C . LEU A 1 266 ? 12.605 0.276 -1.077 1.000 12.150 264 LEU A C 1
ATOM 1741 O O . LEU A 1 266 ? 11.880 0.725 -1.959 1.000 13.150 264 LEU A O 1
ATOM 1746 N N . LEU A 1 267 ? 13.435 1.019 -0.359 1.000 11.090 265 LEU A N 1
ATOM 1747 C CA . LEU A 1 267 ? 13.472 2.495 -0.465 1.000 11.370 265 LEU A CA 1
ATOM 1748 C C . LEU A 1 267 ? 14.901 2.974 -0.290 1.000 11.390 265 LEU A C 1
ATOM 1749 O O . LEU A 1 267 ? 15.592 2.541 0.633 1.000 11.320 265 LEU A O 1
ATOM 1754 N N . ALA A 1 268 ? 15.282 3.932 -1.118 1.000 11.650 266 ALA A N 1
ATOM 1755 C CA . ALA A 1 268 ? 16.528 4.699 -0.980 1.000 12.230 266 ALA A CA 1
ATOM 1756 C C . ALA A 1 268 ? 16.162 6.148 -1.246 1.000 12.050 266 ALA A C 1
ATOM 1757 O O . ALA A 1 268 ? 15.243 6.418 -2.017 1.000 12.940 266 ALA A O 1
ATOM 1759 N N . PRO A 1 269 ? 16.818 7.129 -0.599 1.000 12.390 267 PRO A N 1
ATOM 1760 C CA . PRO A 1 269 ? 16.356 8.501 -0.733 1.000 13.340 267 PRO A CA 1
ATOM 1761 C C . PRO A 1 269 ? 16.431 9.003 -2.172 1.000 14.440 267 PRO A C 1
ATOM 1762 O O . PRO A 1 269 ? 17.341 8.656 -2.890 1.000 13.650 267 PRO A O 1
ATOM 1766 N N . ASP A 1 270 ? 15.479 9.894 -2.460 1.000 16.210 268 ASP A N 1
ATOM 1767 C CA . ASP A 1 270 ? 15.091 10.420 -3.789 1.000 18.160 268 ASP A CA 1
ATOM 1768 C C . ASP A 1 270 ? 15.820 11.750 -4.034 1.000 16.570 268 ASP A C 1
ATOM 1769 O O . ASP A 1 270 ? 16.014 12.150 -5.192 1.000 20.840 268 ASP A O 1
ATOM 1774 N N . GLY A 1 271 ? 16.151 12.474 -2.971 1.000 13.930 269 GLY A N 1
ATOM 1775 C CA . GLY A 1 271 ? 16.661 13.851 -3.066 1.000 13.270 269 GLY A CA 1
ATOM 1776 C C . GLY A 1 271 ? 15.566 14.868 -3.371 1.000 13.080 269 GLY A C 1
ATOM 1777 O O . GLY A 1 271 ? 15.913 16.033 -3.578 1.000 12.500 269 GLY A O 1
ATOM 1778 N N . LYS A 1 272 ? 14.295 14.479 -3.360 1.000 13.360 270 LYS A N 1
ATOM 1779 C CA . LYS A 1 272 ? 13.136 15.395 -3.531 1.000 14.110 270 LYS A CA 1
ATOM 1780 C C . LYS A 1 272 ? 12.507 15.654 -2.161 1.000 12.900 270 LYS A C 1
ATOM 1781 O O . LYS A 1 272 ? 12.393 16.807 -1.770 1.000 14.110 270 LYS A O 1
ATOM 1787 N N . TYR A 1 273 ? 12.156 14.588 -1.443 1.000 11.840 271 TYR A N 1
ATOM 1788 C CA . TYR A 1 273 ? 11.612 14.651 -0.069 1.000 12.320 271 TYR A CA 1
ATOM 1789 C C . TYR A 1 273 ? 12.674 14.260 0.964 1.000 10.960 271 TYR A C 1
ATOM 1790 O O . TYR A 1 273 ? 12.639 14.808 2.077 1.000 11.800 271 TYR A O 1
ATOM 1799 N N . TYR A 1 274 ? 13.558 13.324 0.636 1.000 10.030 272 TYR A N 1
ATOM 1800 C CA . TYR A 1 274 ? 14.520 12.736 1.599 1.000 9.450 272 TYR A CA 1
ATOM 1801 C C . TYR A 1 274 ? 15.930 12.923 1.053 1.000 9.270 272 TYR A C 1
ATOM 1802 O O . TYR A 1 274 ? 16.230 12.557 -0.096 1.000 10.470 272 TYR A O 1
ATOM 1811 N N . GLN A 1 275 ? 16.781 13.486 1.878 1.000 9.210 273 GLN A N 1
ATOM 1812 C CA . GLN A 1 275 ? 18.162 13.868 1.515 1.000 9.380 273 GLN A CA 1
ATOM 1813 C C . GLN A 1 275 ? 18.989 12.636 1.154 1.000 9.990 273 GLN A C 1
ATOM 1814 O O . GLN A 1 275 ? 18.893 11.597 1.824 1.000 9.950 273 GLN A O 1
ATOM 1820 N N . THR A 1 276 ? 19.813 12.779 0.124 1.000 10.180 274 THR A N 1
ATOM 1821 C CA . THR A 1 276 ? 20.748 11.729 -0.328 1.000 10.680 274 THR A CA 1
ATOM 1822 C C . THR A 1 276 ? 22.168 11.977 0.176 1.000 11.130 274 THR A C 1
ATOM 1823 O O . THR A 1 276 ? 22.488 13.103 0.595 1.000 11.260 274 THR A O 1
ATOM 1827 N N . GLY A 1 277 ? 23.023 10.961 0.042 1.000 11.480 275 GLY A N 1
ATOM 1828 C CA . GLY A 1 277 ? 24.462 11.093 0.328 1.000 12.090 275 GLY A CA 1
ATOM 1829 C C . GLY A 1 277 ? 25.157 12.079 -0.610 1.000 12.720 275 GLY A C 1
ATOM 1830 O O . GLY A 1 277 ? 26.179 12.628 -0.190 1.000 13.160 275 GLY A O 1
ATOM 1831 N N . GLN A 1 278 ? 24.651 12.283 -1.828 1.000 13.020 276 GLN A N 1
ATOM 1832 C CA . GLN A 1 278 ? 25.222 13.279 -2.780 1.000 13.660 276 GLN A CA 1
ATOM 1833 C C . GLN A 1 278 ? 24.885 14.689 -2.286 1.000 13.290 276 GLN A C 1
ATOM 1834 O O . GLN A 1 278 ? 25.716 15.598 -2.429 1.000 14.240 276 GLN A O 1
ATOM 1840 N N . GLN A 1 279 ? 23.718 14.869 -1.666 1.000 11.780 277 GLN A N 1
ATOM 1841 C CA . GLN A 1 279 ? 23.339 16.177 -1.076 1.000 11.410 277 GLN A CA 1
ATOM 1842 C C . GLN A 1 279 ? 24.112 16.439 0.218 1.000 11.020 277 GLN A C 1
ATOM 1843 O O . GLN A 1 279 ? 24.416 17.602 0.506 1.000 11.950 277 GLN A O 1
ATOM 1849 N N . ASN A 1 280 ? 24.406 15.389 0.983 1.000 11.400 278 ASN A N 1
ATOM 1850 C CA . ASN A 1 280 ? 24.982 15.518 2.337 1.000 11.340 278 ASN A CA 1
ATOM 1851 C C . ASN A 1 280 ? 25.619 14.180 2.716 1.000 12.010 278 ASN A C 1
ATOM 1852 O O . ASN A 1 280 ? 24.871 13.235 2.980 1.000 11.760 278 ASN A O 1
ATOM 1857 N N . GLU A 1 281 ? 26.943 14.098 2.793 1.000 12.780 279 GLU A N 1
ATOM 1858 C CA . GLU A 1 281 ? 27.604 12.808 3.115 1.000 13.370 279 GLU A CA 1
ATOM 1859 C C . GLU A 1 281 ? 27.170 12.336 4.504 1.000 13.290 279 GLU A C 1
ATOM 1860 O O . GLU A 1 281 ? 27.275 11.137 4.763 1.000 13.320 279 GLU A O 1
ATOM 1866 N N . PHE A 1 282 ? 26.674 13.231 5.354 1.000 12.430 280 PHE A N 1
ATOM 1867 C CA . PHE A 1 282 ? 26.280 12.914 6.747 1.000 12.810 280 PHE A CA 1
ATOM 1868 C C . PHE A 1 282 ? 24.765 12.716 6.843 1.000 11.950 280 PHE A C 1
ATOM 1869 O O . PHE A 1 282 ? 24.243 12.710 7.944 1.000 12.850 280 PHE A O 1
ATOM 1877 N N . PHE A 1 283 ? 24.077 12.532 5.721 1.000 11.110 281 PHE A N 1
ATOM 1878 C CA . PHE A 1 283 ? 22.615 12.311 5.722 1.000 11.180 281 PHE A CA 1
ATOM 1879 C C . PHE A 1 283 ? 22.262 11.117 6.605 1.000 10.730 281 PHE A C 1
ATOM 1880 O O . PHE A 1 283 ? 23.031 10.152 6.782 1.000 11.470 281 PHE A O 1
ATOM 1888 N N . SER A 1 284 ? 21.032 11.159 7.106 1.000 10.550 282 SER A N 1
ATOM 1889 C CA . SER A 1 284 ? 20.383 10.039 7.823 1.000 10.690 282 SER A CA 1
ATOM 1890 C C . SER A 1 284 ? 19.209 9.544 6.985 1.000 10.240 282 SER A C 1
ATOM 1891 O O . SER A 1 284 ? 18.431 10.366 6.498 1.000 10.730 282 SER A O 1
ATOM 1894 N N . PHE A 1 285 ? 19.069 8.237 6.867 1.000 9.620 283 PHE A N 1
ATOM 1895 C CA . PHE A 1 285 ? 17.941 7.592 6.179 1.000 9.780 283 PHE A CA 1
ATOM 1896 C C . PHE A 1 285 ? 17.864 6.174 6.729 1.000 9.350 283 PHE A C 1
ATOM 1897 O O . PHE A 1 285 ? 18.734 5.359 6.402 1.000 10.180 283 PHE A O 1
ATOM 1905 N N . ARG A 1 286 ? 16.889 5.880 7.587 1.000 9.550 284 ARG A N 1
ATOM 1906 C CA . ARG A 1 286 ? 16.910 4.608 8.349 1.000 9.700 284 ARG A CA 1
ATOM 1907 C C . ARG A 1 286 ? 15.631 4.443 9.167 1.000 9.810 284 ARG A C 1
ATOM 1908 O O . ARG A 1 286 ? 14.799 5.363 9.222 1.000 9.960 284 ARG A O 1
ATOM 1916 N N . ASP A 1 287 ? 15.480 3.273 9.774 1.000 10.650 285 ASP A N 1
ATOM 1917 C CA . ASP A 1 287 ? 14.556 2.991 10.908 1.000 10.470 285 ASP A CA 1
ATOM 1918 C C . ASP A 1 287 ? 13.107 2.852 10.429 1.000 9.970 285 ASP A C 1
ATOM 1919 O O . ASP A 1 287 ? 12.222 3.560 10.897 1.000 9.930 285 ASP A O 1
ATOM 1924 N N . PRO A 1 288 ? 12.784 1.887 9.548 1.000 9.800 286 PRO A N 1
ATOM 1925 C CA . PRO A 1 288 ? 11.399 1.672 9.126 1.000 9.960 286 PRO A CA 1
ATOM 1926 C C . PRO A 1 288 ? 10.510 1.103 10.239 1.000 10.230 286 PRO A C 1
ATOM 1927 O O . PRO A 1 288 ? 10.832 0.072 10.837 1.000 11.120 286 PRO A O 1
ATOM 1931 N N . TYR A 1 289 ? 9.394 1.769 10.487 1.000 9.600 287 TYR A N 1
ATOM 1932 C CA . TYR A 1 289 ? 8.314 1.318 11.390 1.000 9.840 287 TYR A CA 1
ATOM 1933 C C . TYR A 1 289 ? 7.070 1.105 10.526 1.000 9.640 287 TYR A C 1
ATOM 1934 O O . TYR A 1 289 ? 6.454 2.075 10.058 1.000 9.450 287 TYR A O 1
ATOM 1943 N N . VAL A 1 290 ? 6.751 -0.159 10.261 1.000 9.830 288 VAL A N 1
ATOM 1944 C CA . VAL A 1 290 ? 5.681 -0.563 9.309 1.000 10.270 288 VAL A CA 1
ATOM 1945 C C . VAL A 1 290 ? 4.398 -0.805 10.102 1.000 10.260 288 VAL A C 1
ATOM 1946 O O . VAL A 1 290 ? 4.449 -1.482 11.149 1.000 11.240 288 VAL A O 1
ATOM 1950 N N . PHE A 1 291 ? 3.270 -0.265 9.663 1.000 10.380 289 PHE A N 1
ATOM 1951 C CA . PHE A 1 291 ? 2.050 -0.324 10.491 1.000 10.860 289 PHE A CA 1
ATOM 1952 C C . PHE A 1 291 ? 0.818 -0.146 9.622 1.000 11.500 289 PHE A C 1
ATOM 1953 O O . PHE A 1 291 ? 0.899 0.360 8.482 1.000 11.190 289 PHE A O 1
ATOM 1961 N N . LEU A 1 292 ? -0.294 -0.552 10.203 1.000 12.590 290 LEU A N 1
ATOM 1962 C CA . LEU A 1 292 ? -1.634 -0.351 9.624 1.000 14.190 290 LEU A CA 1
ATOM 1963 C C . LEU A 1 292 ? -2.302 0.817 10.331 1.000 14.270 290 LEU A C 1
ATOM 1964 O O . LEU A 1 292 ? -2.285 0.894 11.564 1.000 15.970 290 LEU A O 1
ATOM 1969 N N . ASP A 1 293 ? -2.880 1.709 9.556 1.000 14.170 291 ASP A N 1
ATOM 1970 C CA . ASP A 1 293 ? -3.681 2.836 10.072 1.000 14.900 291 ASP A CA 1
ATOM 1971 C C . ASP A 1 293 ? -5.143 2.435 9.947 1.000 15.560 291 ASP A C 1
ATOM 1972 O O . ASP A 1 293 ? -5.625 2.250 8.826 1.000 15.260 291 ASP A O 1
ATOM 1977 N N . PRO A 1 294 ? -5.895 2.297 11.062 1.000 16.710 292 PRO A N 1
ATOM 1978 C CA . PRO A 1 294 ? -7.303 1.922 10.975 1.000 17.610 292 PRO A CA 1
ATOM 1979 C C . PRO A 1 294 ? -8.129 2.890 10.115 1.000 17.450 292 PRO A C 1
ATOM 1980 O O . PRO A 1 294 ? -9.140 2.487 9.594 1.000 18.200 292 PRO A O 1
ATOM 1984 N N . ALA A 1 295 ? -7.690 4.141 9.970 1.000 16.050 293 ALA A N 1
ATOM 1985 C CA . ALA A 1 295 ? -8.379 5.157 9.139 1.000 16.420 293 ALA A CA 1
ATOM 1986 C C . ALA A 1 295 ? -8.246 4.852 7.648 1.000 16.720 293 ALA A C 1
ATOM 1987 O O . ALA A 1 295 ? -9.017 5.450 6.874 1.000 18.020 293 ALA A O 1
ATOM 1989 N N . HIS A 1 296 ? -7.272 4.038 7.243 1.000 15.920 294 HIS A N 1
ATOM 1990 C CA . HIS A 1 296 ? -6.968 3.727 5.824 1.000 17.240 294 HIS A CA 1
ATOM 1991 C C . HIS A 1 296 ? -6.831 2.218 5.691 1.000 19.150 294 HIS A C 1
ATOM 1992 O O . HIS A 1 296 ? -5.732 1.693 5.507 1.000 17.850 294 HIS A O 1
ATOM 1999 N N . PRO A 1 297 ? -7.958 1.479 5.814 1.000 22.670 295 PRO A N 1
ATOM 2000 C CA . PRO A 1 297 ? -7.957 0.036 5.630 1.000 24.690 295 PRO A CA 1
ATOM 2001 C C . PRO A 1 297 ? -7.477 -0.291 4.211 1.000 23.990 295 PRO A C 1
ATOM 2002 O O . PRO A 1 297 ? -7.804 0.415 3.260 1.000 27.750 295 PRO A O 1
ATOM 2006 N N . GLY A 1 298 ? -6.704 -1.359 4.107 1.000 24.020 296 GLY A N 1
ATOM 2007 C CA . GLY A 1 298 ? -6.217 -1.855 2.815 1.000 22.620 296 GLY A CA 1
ATOM 2008 C C . GLY A 1 298 ? -4.859 -1.275 2.473 1.000 21.260 296 GLY A C 1
ATOM 2009 O O . GLY A 1 298 ? -4.248 -1.779 1.525 1.000 23.470 296 GLY A O 1
ATOM 2010 N N . LYS A 1 299 ? -4.394 -0.257 3.211 1.000 17.890 297 LYS A N 1
ATOM 2011 C CA . LYS A 1 299 ? -3.044 0.318 3.008 1.000 16.980 297 LYS A CA 1
ATOM 2012 C C . LYS A 1 299 ? -2.104 -0.184 4.104 1.000 14.400 297 LYS A C 1
ATOM 2013 O O . LYS A 1 299 ? -2.550 -0.455 5.231 1.000 15.360 297 LYS A O 1
ATOM 2019 N N . THR A 1 300 ? -0.818 -0.276 3.782 1.000 12.820 298 THR A N 1
ATOM 2020 C CA . THR A 1 300 ? 0.261 -0.470 4.778 1.000 12.450 298 THR A CA 1
ATOM 2021 C C . THR A 1 300 ? 1.224 0.699 4.634 1.000 11.250 298 THR A C 1
ATOM 2022 O O . THR A 1 300 ? 1.642 1.000 3.508 1.000 11.260 298 THR A O 1
ATOM 2026 N N . PHE A 1 301 ? 1.531 1.328 5.759 1.000 10.720 299 PHE A N 1
ATOM 2027 C CA . PHE A 1 301 ? 2.360 2.541 5.811 1.000 9.970 299 PHE A CA 1
ATOM 2028 C C . PHE A 1 301 ? 3.651 2.213 6.547 1.000 9.400 299 PHE A C 1
ATOM 2029 O O . PHE A 1 301 ? 3.783 1.178 7.225 1.000 10.020 299 PHE A O 1
ATOM 2037 N N . MET A 1 302 ? 4.606 3.107 6.376 1.000 9.300 300 MET A N 1
ATOM 2038 C CA . MET A 1 302 ? 5.922 3.042 7.039 1.000 9.570 300 MET A CA 1
ATOM 2039 C C . MET A 1 302 ? 6.306 4.464 7.404 1.000 9.500 300 MET A C 1
ATOM 2040 O O . MET A 1 302 ? 6.292 5.338 6.516 1.000 9.770 300 MET A O 1
ATOM 2045 N N . VAL A 1 303 ? 6.703 4.691 8.644 1.000 9.170 301 VAL A N 1
ATOM 2046 C CA . VAL A 1 303 ? 7.450 5.933 8.980 1.000 9.260 301 VAL A CA 1
ATOM 2047 C C . VAL A 1 303 ? 8.927 5.575 9.142 1.000 8.800 301 VAL A C 1
ATOM 2048 O O . VAL A 1 303 ? 9.260 4.421 9.429 1.000 9.740 301 VAL A O 1
ATOM 2052 N N . PHE A 1 304 ? 9.786 6.546 8.922 1.000 8.830 302 PHE A N 1
ATOM 2053 C CA . PHE A 1 304 ? 11.248 6.332 8.961 1.000 8.470 302 PHE A CA 1
ATOM 2054 C C . PHE A 1 304 ? 11.916 7.680 9.170 1.000 8.430 302 PHE A C 1
ATOM 2055 O O . PHE A 1 304 ? 11.275 8.745 9.062 1.000 8.700 302 PHE A O 1
ATOM 2063 N N . GLU A 1 305 ? 13.188 7.633 9.526 1.000 8.700 303 GLU A N 1
ATOM 2064 C CA . GLU A 1 305 ? 14.004 8.841 9.715 1.000 9.030 303 GLU A CA 1
ATOM 2065 C C . GLU A 1 305 ? 14.593 9.277 8.381 1.000 9.040 303 GLU A C 1
ATOM 2066 O O . GLU A 1 305 ? 15.175 8.445 7.676 1.000 9.390 303 GLU A O 1
ATOM 2072 N N . GLY A 1 306 ? 14.499 10.571 8.094 1.000 9.320 304 GLY A N 1
ATOM 2073 C CA . GLY A 1 306 ? 15.196 11.175 6.961 1.000 9.460 304 GLY A CA 1
ATOM 2074 C C . GLY A 1 306 ? 15.795 12.503 7.343 1.000 9.410 304 GLY A C 1
ATOM 2075 O O . GLY A 1 306 ? 15.838 12.888 8.531 1.000 9.390 304 GLY A O 1
ATOM 2076 N N . ASN A 1 307 ? 16.291 13.177 6.329 1.000 9.850 305 ASN A N 1
ATOM 2077 C CA . ASN A 1 307 ? 16.675 14.597 6.420 1.000 9.410 305 ASN A CA 1
ATOM 2078 C C . ASN A 1 307 ? 15.988 15.331 5.272 1.000 9.150 305 ASN A C 1
ATOM 2079 O O . ASN A 1 307 ? 15.735 14.741 4.203 1.000 9.540 305 ASN A O 1
ATOM 2084 N N . THR A 1 308 ? 15.732 16.610 5.475 1.000 9.430 306 THR A N 1
ATOM 2085 C CA . THR A 1 308 ? 15.199 17.494 4.417 1.000 9.950 306 THR A CA 1
ATOM 2086 C C . THR A 1 308 ? 16.141 17.483 3.205 1.000 10.030 306 THR A C 1
ATOM 2087 O O . THR A 1 308 ? 17.363 17.549 3.366 1.000 10.680 306 THR A O 1
ATOM 2091 N N . ALA A 1 309 ? 15.563 17.388 2.014 1.000 10.520 307 ALA A N 1
ATOM 2092 C CA . ALA A 1 309 ? 16.308 17.128 0.763 1.000 11.530 307 ALA A CA 1
ATOM 2093 C C . ALA A 1 309 ? 16.809 18.447 0.193 1.000 12.820 307 ALA A C 1
ATOM 2094 O O . ALA A 1 309 ? 16.272 18.944 -0.822 1.000 15.580 307 ALA A O 1
ATOM 2096 N N . VAL A 1 310 ? 17.873 18.948 0.789 1.000 12.390 308 VAL A N 1
ATOM 2097 C CA . VAL A 1 310 ? 18.597 20.111 0.241 1.000 14.180 308 VAL A CA 1
ATOM 2098 C C . VAL A 1 310 ? 20.081 19.777 0.171 1.000 12.460 308 VAL A C 1
ATOM 2099 O O . VAL A 1 310 ? 20.564 18.963 0.943 1.000 13.000 308 VAL A O 1
ATOM 2103 N N . GLN A 1 311 ? 20.801 20.467 -0.734 1.000 11.440 309 GLN A N 1
ATOM 2104 C CA . GLN A 1 311 ? 22.272 20.396 -0.700 1.000 11.640 309 GLN A CA 1
ATOM 2105 C C . GLN A 1 311 ? 22.765 20.956 0.648 1.000 11.130 309 GLN A C 1
ATOM 2106 O O . GLN A 1 311 ? 22.353 22.062 1.072 1.000 11.590 309 GLN A O 1
ATOM 2112 N N . ARG A 1 312 ? 23.690 20.240 1.264 1.000 11.880 310 ARG A N 1
ATOM 2113 C CA . ARG A 1 312 ? 24.296 20.674 2.543 1.000 13.050 310 ARG A CA 1
ATOM 2114 C C . ARG A 1 312 ? 24.760 22.131 2.407 1.000 12.420 310 ARG A C 1
ATOM 2115 O O . ARG A 1 312 ? 25.501 22.462 1.454 1.000 12.650 310 ARG A O 1
ATOM 2123 N N . GLY A 1 313 ? 24.436 22.954 3.409 1.000 12.620 311 GLY A N 1
ATOM 2124 C CA . GLY A 1 313 ? 24.887 24.354 3.480 1.000 13.080 311 GLY A CA 1
ATOM 2125 C C . GLY A 1 313 ? 23.912 25.299 2.801 1.000 12.990 311 GLY A C 1
ATOM 2126 O O . GLY A 1 313 ? 24.132 26.517 2.892 1.000 14.180 311 GLY A O 1
ATOM 2127 N N . SER A 1 314 ? 22.844 24.791 2.182 1.000 12.680 312 SER A N 1
ATOM 2128 C CA . SER A 1 314 ? 21.769 25.637 1.603 1.000 12.340 312 SER A CA 1
ATOM 2129 C C . SER A 1 314 ? 21.113 26.474 2.704 1.000 12.580 312 SER A C 1
ATOM 2130 O O . SER A 1 314 ? 20.864 25.934 3.806 1.000 13.310 312 SER A O 1
ATOM 2133 N N . ARG A 1 315 ? 20.830 27.738 2.417 1.000 12.290 313 ARG A N 1
A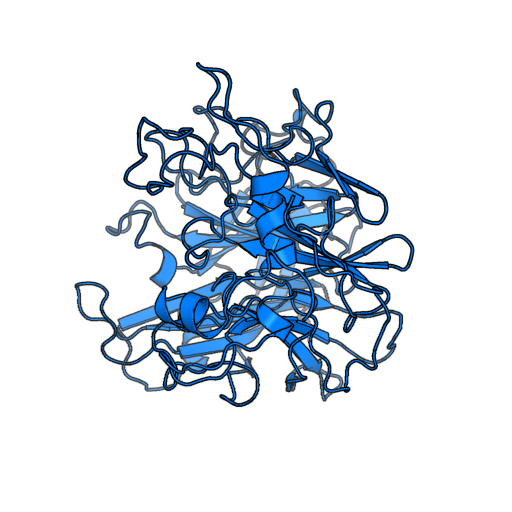TOM 2134 C CA . ARG A 1 315 ? 20.140 28.641 3.376 1.000 12.570 313 ARG A CA 1
ATOM 2135 C C . ARG A 1 315 ? 18.632 28.514 3.166 1.000 12.970 313 ARG A C 1
ATOM 2136 O O . ARG A 1 315 ? 18.009 29.443 2.669 1.000 13.360 313 ARG A O 1
ATOM 2144 N N . SER A 1 316 ? 18.063 27.378 3.556 1.000 13.710 314 SER A N 1
ATOM 2145 C CA . SER A 1 316 ? 16.711 26.974 3.095 1.000 14.060 314 SER A CA 1
ATOM 2146 C C . SER A 1 316 ? 15.688 27.034 4.233 1.000 13.720 314 SER A C 1
ATOM 2147 O O . SER A 1 316 ? 14.523 26.729 3.977 1.000 15.420 314 SER A O 1
ATOM 2150 N N . CYS A 1 317 ? 16.080 27.371 5.456 1.000 13.990 315 CYS A N 1
ATOM 2151 C CA . CYS A 1 317 ? 15.080 27.507 6.549 1.000 13.610 315 CYS A CA 1
ATOM 2152 C C . CYS A 1 317 ? 14.145 28.688 6.263 1.000 12.900 315 CYS A C 1
ATOM 2153 O O . CYS A 1 317 ? 14.532 29.648 5.551 1.000 13.370 315 CYS A O 1
ATOM 2156 N N . THR A 1 318 ? 12.932 28.614 6.781 1.000 12.880 316 THR A N 1
ATOM 2157 C CA . THR A 1 318 ? 11.877 29.619 6.532 1.000 12.760 316 THR A CA 1
ATOM 2158 C C . THR A 1 318 ? 11.306 30.148 7.842 1.000 12.630 316 THR A C 1
ATOM 2159 O O . THR A 1 318 ? 11.564 29.570 8.916 1.000 11.940 316 THR A O 1
ATOM 2163 N N . GLU A 1 319 ? 10.504 31.202 7.745 1.000 12.640 317 GLU A N 1
ATOM 2164 C CA . GLU A 1 319 ? 9.793 31.744 8.924 1.000 13.620 317 GLU A CA 1
ATOM 2165 C C . GLU A 1 319 ? 8.949 30.648 9.568 1.000 13.230 317 GLU A C 1
ATOM 2166 O O . GLU A 1 319 ? 8.812 30.673 10.796 1.000 13.510 317 GLU A O 1
ATOM 2172 N N . ALA A 1 320 ? 8.406 29.714 8.799 1.000 13.030 318 ALA A N 1
ATOM 2173 C CA . ALA A 1 320 ? 7.521 28.656 9.351 1.000 13.100 318 ALA A CA 1
ATOM 2174 C C . ALA A 1 320 ? 8.333 27.677 10.210 1.000 13.400 318 ALA A C 1
ATOM 2175 O O . ALA A 1 320 ? 7.782 27.129 11.178 1.000 13.580 318 ALA A O 1
ATOM 2177 N N . ASP A 1 321 ? 9.619 27.486 9.911 1.000 12.190 319 ASP A N 1
ATOM 2178 C CA . ASP A 1 321 ? 10.527 26.650 10.737 1.000 12.180 319 ASP A CA 1
ATOM 2179 C C . ASP A 1 321 ? 10.824 27.360 12.060 1.000 12.050 319 ASP A C 1
ATOM 2180 O O . ASP A 1 321 ? 10.999 26.696 13.093 1.000 12.420 319 ASP A O 1
ATOM 2185 N N . LEU A 1 322 ? 10.962 28.684 12.040 1.000 11.830 320 LEU A N 1
ATOM 2186 C CA . LEU A 1 322 ? 11.164 29.463 13.288 1.000 12.270 320 LEU A CA 1
ATOM 2187 C C . LEU A 1 322 ? 9.885 29.439 14.140 1.000 11.890 320 LEU A C 1
ATOM 2188 O O . LEU A 1 322 ? 9.976 29.181 15.357 1.000 11.800 320 LEU A O 1
ATOM 2193 N N . GLY A 1 323 ? 8.731 29.706 13.539 1.000 11.490 321 GLY A N 1
ATOM 2194 C CA . GLY A 1 323 ? 7.423 29.481 14.183 1.000 12.300 321 GLY A CA 1
ATOM 2195 C C . GLY A 1 323 ? 6.929 30.641 15.031 1.000 12.670 321 GLY A C 1
ATOM 2196 O O . GLY A 1 323 ? 6.090 30.395 15.905 1.000 12.710 321 GLY A O 1
ATOM 2197 N N . TYR A 1 324 ? 7.388 31.862 14.781 1.000 13.380 322 TYR A N 1
ATOM 2198 C CA . TYR A 1 324 ? 6.932 33.065 15.526 1.000 14.910 322 TYR A CA 1
ATOM 2199 C C . TYR A 1 324 ? 5.861 33.781 14.710 1.000 16.850 322 TYR A C 1
ATOM 2200 O O . TYR A 1 324 ? 5.896 33.724 13.473 1.000 18.550 322 TYR A O 1
ATOM 2209 N N . SER A 1 325 ? 4.939 34.451 15.393 1.000 19.660 323 SER A N 1
ATOM 2210 C CA . SER A 1 325 ? 4.029 35.457 14.784 1.000 23.690 323 SER A CA 1
ATOM 2211 C C . SER A 1 325 ? 4.869 36.563 14.152 1.000 25.010 323 SER A C 1
ATOM 2212 O O . SER A 1 325 ? 5.857 36.989 14.747 1.000 24.530 323 SER A O 1
ATOM 2215 N N . PRO A 1 326 ? 4.497 37.091 12.960 1.000 28.240 324 PRO A N 1
ATOM 2216 C CA . PRO A 1 326 ? 5.233 38.200 12.348 1.000 30.310 324 PRO A CA 1
ATOM 2217 C C . PRO A 1 326 ? 5.290 39.448 13.245 1.000 31.520 324 PRO A C 1
ATOM 2218 O O . PRO A 1 326 ? 6.230 40.198 13.109 1.000 33.730 324 PRO A O 1
ATOM 2222 N N . ASN A 1 327 ? 4.314 39.607 14.149 1.000 32.560 325 ASN A N 1
ATOM 2223 C CA . ASN A 1 327 ? 4.175 40.778 15.058 1.000 34.270 325 ASN A CA 1
ATOM 2224 C C . ASN A 1 327 ? 4.740 40.470 16.453 1.000 32.300 325 ASN A C 1
ATOM 2225 O O . ASN A 1 327 ? 4.675 41.369 17.312 1.000 33.800 325 ASN A O 1
ATOM 2230 N N . ASP A 1 328 ? 5.278 39.267 16.684 1.000 28.900 326 ASP A N 1
ATOM 2231 C CA . ASP A 1 328 ? 5.892 38.893 17.987 1.000 26.300 326 ASP A CA 1
ATOM 2232 C C . ASP A 1 328 ? 7.158 39.727 18.149 1.000 26.720 326 ASP A C 1
ATOM 2233 O O . ASP A 1 328 ? 8.112 39.575 17.385 1.000 25.450 326 ASP A O 1
ATOM 2238 N N . PRO A 1 329 ? 7.210 40.658 19.125 1.000 27.130 327 PRO A N 1
ATOM 2239 C CA . PRO A 1 329 ? 8.378 41.530 19.263 1.000 27.540 327 PRO A CA 1
ATOM 2240 C C . PRO A 1 329 ? 9.638 40.773 19.718 1.000 27.290 327 PRO A C 1
ATOM 2241 O O . PRO A 1 329 ? 10.722 41.317 19.598 1.000 27.990 327 PRO A O 1
ATOM 2245 N N . ASN A 1 330 ? 9.481 39.531 20.186 1.000 25.750 328 ASN A N 1
ATOM 2246 C CA . ASN A 1 330 ? 10.598 38.672 20.659 1.000 24.780 328 ASN A CA 1
ATOM 2247 C C . ASN A 1 330 ? 10.909 37.574 19.634 1.000 21.770 328 ASN A C 1
ATOM 2248 O O . ASN A 1 330 ? 11.632 36.639 19.987 1.000 22.070 328 ASN A O 1
ATOM 2253 N N . LYS A 1 331 ? 10.399 37.681 18.415 1.000 20.540 329 LYS A N 1
ATOM 2254 C CA . LYS A 1 331 ? 10.692 36.665 17.372 1.000 20.140 329 LYS A CA 1
ATOM 2255 C C . LYS A 1 331 ? 12.201 36.664 17.092 1.000 20.770 329 LYS A C 1
ATOM 2256 O O . LYS A 1 331 ? 12.853 37.719 17.217 1.000 22.270 329 LYS A O 1
ATOM 2262 N N . GLU A 1 332 ? 12.749 35.509 16.719 1.000 17.510 330 GLU A N 1
ATOM 2263 C CA . GLU A 1 332 ? 14.113 35.420 16.156 1.000 17.010 330 GLU A CA 1
ATOM 2264 C C . GLU A 1 332 ? 14.099 35.892 14.699 1.000 16.280 330 GLU A C 1
ATOM 2265 O O . GLU A 1 332 ? 13.033 35.896 14.055 1.000 16.720 330 GLU A O 1
ATOM 2271 N N . ASP A 1 333 ? 15.249 36.348 14.239 1.000 16.000 331 ASP A N 1
ATOM 2272 C CA . ASP A 1 333 ? 15.497 36.794 12.852 1.000 16.570 331 ASP A CA 1
ATOM 2273 C C . ASP A 1 333 ? 15.968 35.589 12.032 1.000 14.650 331 ASP A C 1
ATOM 2274 O O . ASP A 1 333 ? 16.945 34.935 12.423 1.000 14.640 331 ASP A O 1
ATOM 2279 N N . LEU A 1 334 ? 15.296 35.321 10.923 1.000 14.270 332 LEU A N 1
ATOM 2280 C CA . LEU A 1 334 ? 15.598 34.147 10.061 1.000 13.960 332 LEU A CA 1
ATOM 2281 C C . LEU A 1 334 ? 17.066 34.182 9.603 1.000 13.810 332 LEU A C 1
ATOM 2282 O O . LEU A 1 334 ? 17.759 33.159 9.675 1.000 13.390 332 LEU A O 1
ATOM 2287 N N . ASN A 1 335 ? 17.554 35.306 9.100 1.000 15.090 333 ASN A N 1
ATOM 2288 C CA . ASN A 1 335 ? 18.954 35.354 8.609 1.000 16.040 333 ASN A CA 1
ATOM 2289 C C . ASN A 1 335 ? 19.939 35.133 9.760 1.000 14.940 333 ASN A C 1
ATOM 2290 O O . ASN A 1 335 ? 20.932 34.439 9.549 1.000 15.720 333 ASN A O 1
ATOM 2295 N N . ALA A 1 336 ? 19.669 35.680 10.939 1.000 14.470 334 ALA A N 1
ATOM 2296 C CA . ALA A 1 336 ? 20.548 35.498 12.108 1.000 13.850 334 ALA A CA 1
ATOM 2297 C C . ALA A 1 336 ? 20.574 34.014 12.499 1.000 13.280 334 ALA A C 1
ATOM 2298 O O . ALA A 1 336 ? 21.635 33.487 12.785 1.000 13.380 334 ALA A O 1
ATOM 2300 N N . VAL A 1 337 ? 19.412 33.364 12.491 1.000 12.540 335 VAL A N 1
ATOM 2301 C CA . VAL A 1 337 ? 19.313 31.922 12.835 1.000 13.280 335 VAL A CA 1
ATOM 2302 C C . VAL A 1 337 ? 20.146 31.133 11.821 1.000 11.960 335 VAL A C 1
ATOM 2303 O O . VAL A 1 337 ? 20.941 30.269 12.216 1.000 12.420 335 VAL A O 1
ATOM 2307 N N . MET A 1 338 ? 20.006 31.420 10.532 1.000 12.290 336 MET A N 1
ATOM 2308 C CA . MET A 1 338 ? 20.783 30.658 9.523 1.000 12.750 336 MET A CA 1
ATOM 2309 C C . MET A 1 338 ? 22.282 30.966 9.650 1.000 13.860 336 MET A C 1
ATOM 2310 O O . MET A 1 338 ? 23.091 30.036 9.546 1.000 14.240 336 MET A O 1
ATOM 2315 N N . ASP A 1 339 ? 22.643 32.215 9.942 1.000 14.000 337 ASP A N 1
ATOM 2316 C CA . ASP A 1 339 ? 24.064 32.618 10.135 1.000 15.310 337 ASP A CA 1
ATOM 2317 C C . ASP A 1 339 ? 24.691 31.873 11.308 1.000 15.630 337 ASP A C 1
ATOM 2318 O O . ASP A 1 339 ? 25.913 31.649 11.280 1.000 16.250 337 ASP A O 1
ATOM 2323 N N . SER A 1 340 ? 23.894 31.479 12.300 1.000 14.580 338 SER A N 1
ATOM 2324 C CA . SER A 1 340 ? 24.379 30.818 13.537 1.000 15.110 338 SER A CA 1
ATOM 2325 C C . SER A 1 340 ? 24.749 29.368 13.255 1.000 14.610 338 SER A C 1
ATOM 2326 O O . SER A 1 340 ? 25.328 28.743 14.156 1.000 16.180 338 SER A O 1
ATOM 2329 N N . GLY A 1 341 ? 24.404 28.851 12.069 1.000 13.710 339 GLY A N 1
ATOM 2330 C CA . GLY A 1 341 ? 24.727 27.480 11.637 1.000 13.840 339 GLY A CA 1
ATOM 2331 C C . GLY A 1 341 ? 23.549 26.523 11.747 1.000 12.680 339 GLY A C 1
ATOM 2332 O O . GLY A 1 341 ? 23.731 25.337 11.482 1.000 12.650 339 GLY A O 1
ATOM 2333 N N . ALA A 1 342 ? 22.354 27.015 12.034 1.000 12.390 340 ALA A N 1
ATOM 2334 C CA . ALA A 1 342 ? 21.172 26.149 12.252 1.000 11.910 340 ALA A CA 1
ATOM 2335 C C . ALA A 1 342 ? 20.781 25.418 10.965 1.000 11.740 340 ALA A C 1
ATOM 2336 O O . ALA A 1 342 ? 20.034 24.426 11.042 1.000 11.780 340 ALA A O 1
ATOM 2338 N N . ILE A 1 343 ? 21.260 25.876 9.815 1.000 12.270 341 ILE A N 1
ATOM 2339 C CA . ILE A 1 343 ? 20.973 25.240 8.495 1.000 12.780 341 ILE A CA 1
ATOM 2340 C C . ILE A 1 343 ? 21.583 23.837 8.413 1.000 11.950 341 ILE A C 1
ATOM 2341 O O . ILE A 1 343 ? 21.228 23.099 7.494 1.000 12.000 341 ILE A O 1
ATOM 2346 N N . TYR A 1 344 ? 22.465 23.444 9.319 1.000 11.280 342 TYR A N 1
ATOM 2347 C CA . TYR A 1 344 ? 23.045 22.076 9.310 1.000 11.870 342 TYR A CA 1
ATOM 2348 C C . TYR A 1 344 ? 22.184 21.097 10.109 1.000 11.860 342 TYR A C 1
ATOM 2349 O O . TYR A 1 344 ? 22.541 19.925 10.200 1.000 13.470 342 TYR A O 1
ATOM 2358 N N . GLN A 1 345 ? 21.056 21.551 10.635 1.000 10.890 343 GLN A N 1
ATOM 2359 C CA . GLN A 1 345 ? 20.122 20.694 11.398 1.000 11.470 343 GLN A CA 1
ATOM 2360 C C . GLN A 1 345 ? 18.803 20.629 10.632 1.000 11.760 343 GLN A C 1
ATOM 2361 O O . GLN A 1 345 ? 18.066 21.624 10.609 1.000 12.790 343 GLN A O 1
ATOM 2367 N N . MET A 1 346 ? 18.529 19.495 10.003 1.000 11.520 344 MET A N 1
ATOM 2368 C CA . MET A 1 346 ? 17.408 19.366 9.039 1.000 12.560 344 MET A CA 1
ATOM 2369 C C . MET A 1 346 ? 16.720 18.011 9.164 1.000 10.590 344 MET A C 1
ATOM 2370 O O . MET A 1 346 ? 16.508 17.340 8.155 1.000 11.050 344 MET A O 1
ATOM 2375 N N . ALA A 1 347 ? 16.318 17.627 10.359 1.000 9.690 345 ALA A N 1
ATOM 2376 C CA . ALA A 1 347 ? 15.628 16.340 10.580 1.000 9.220 345 ALA A CA 1
ATOM 2377 C C . ALA A 1 347 ? 14.302 16.304 9.837 1.000 9.150 345 ALA A C 1
ATOM 2378 O O . ALA A 1 347 ? 13.557 17.298 9.828 1.000 8.800 345 ALA A O 1
ATOM 2380 N N . ASN A 1 348 ? 13.925 15.125 9.382 1.000 8.480 346 ASN A N 1
ATOM 2381 C CA . ASN A 1 348 ? 12.497 14.870 9.088 1.000 8.920 346 ASN A CA 1
ATOM 2382 C C . ASN A 1 348 ? 12.110 13.442 9.455 1.000 8.560 346 ASN A C 1
ATOM 2383 O O . ASN A 1 348 ? 12.977 12.569 9.711 1.000 8.590 346 ASN A O 1
ATOM 2388 N N . VAL A 1 349 ? 10.797 13.262 9.558 1.000 8.750 347 VAL A N 1
ATOM 2389 C CA . VAL A 1 349 ? 10.159 11.936 9.677 1.000 8.980 347 VAL A CA 1
ATOM 2390 C C . VAL A 1 349 ? 9.423 11.710 8.378 1.000 8.950 347 VAL A C 1
ATOM 2391 O O . VAL A 1 349 ? 8.544 12.521 8.033 1.000 9.880 347 VAL A O 1
ATOM 2395 N N . GLY A 1 350 ? 9.825 10.665 7.680 1.000 8.770 348 GLY A N 1
ATOM 2396 C CA . GLY A 1 350 ? 9.254 10.306 6.388 1.000 9.140 348 GLY A CA 1
ATOM 2397 C C . GLY A 1 350 ? 8.057 9.403 6.526 1.000 9.580 348 GLY A C 1
ATOM 2398 O O . GLY A 1 350 ? 7.882 8.729 7.567 1.000 9.300 348 GLY A O 1
ATOM 2399 N N . LEU A 1 351 ? 7.271 9.351 5.464 1.000 9.540 349 LEU A N 1
ATOM 2400 C CA . LEU A 1 351 ? 6.158 8.400 5.316 1.000 9.810 349 LEU A CA 1
ATOM 2401 C C . LEU A 1 351 ? 6.291 7.735 3.959 1.000 9.950 349 LEU A C 1
ATOM 2402 O O . LEU A 1 351 ? 6.634 8.399 2.958 1.000 10.580 349 LEU A O 1
ATOM 2407 N N . ALA A 1 352 ? 6.058 6.440 3.926 1.000 9.460 350 ALA A N 1
ATOM 2408 C CA . ALA A 1 352 ? 5.956 5.680 2.674 1.000 9.740 350 ALA A CA 1
ATOM 2409 C C . ALA A 1 352 ? 4.732 4.784 2.755 1.000 9.360 350 ALA A C 1
ATOM 2410 O O . ALA A 1 352 ? 4.222 4.507 3.838 1.000 9.460 350 ALA A O 1
ATOM 2412 N N . VAL A 1 353 ? 4.268 4.330 1.602 1.000 10.420 351 VAL A N 1
ATOM 2413 C CA . VAL A 1 353 ? 3.093 3.429 1.497 1.000 10.310 351 VAL A CA 1
ATOM 2414 C C . VAL A 1 353 ? 3.429 2.280 0.545 1.000 10.370 351 VAL A C 1
ATOM 2415 O O . VAL A 1 353 ? 4.124 2.468 -0.463 1.000 10.630 351 VAL A O 1
ATOM 2419 N N . ALA A 1 354 ? 2.942 1.097 0.859 1.000 10.760 352 ALA A N 1
ATOM 2420 C CA . ALA A 1 354 ? 3.111 -0.065 -0.029 1.000 10.910 352 ALA A CA 1
ATOM 2421 C C . ALA A 1 354 ? 2.235 0.114 -1.271 1.000 11.890 352 ALA A C 1
ATOM 2422 O O . ALA A 1 354 ? 1.113 0.642 -1.167 1.000 12.140 352 ALA A O 1
ATOM 2424 N N . THR A 1 355 ? 2.763 -0.322 -2.410 1.000 12.610 353 THR A N 1
ATOM 2425 C CA . THR A 1 355 ? 2.052 -0.197 -3.702 1.000 14.210 353 THR A CA 1
ATOM 2426 C C . THR A 1 355 ? 1.636 -1.568 -4.225 1.000 15.100 353 THR A C 1
ATOM 2427 O O . THR A 1 355 ? 1.015 -1.597 -5.298 1.000 17.860 353 THR A O 1
ATOM 2431 N N . ASN A 1 356 ? 1.957 -2.666 -3.552 1.000 14.270 354 ASN A N 1
ATOM 2432 C CA . ASN A 1 356 ? 1.431 -3.992 -3.956 1.000 14.610 354 ASN A CA 1
ATOM 2433 C C . ASN A 1 356 ? 0.986 -4.746 -2.708 1.000 15.880 354 ASN A C 1
ATOM 2434 O O . ASN A 1 356 ? 1.294 -4.310 -1.574 1.000 15.270 354 ASN A O 1
ATOM 2439 N N . ASP A 1 357 ? 0.262 -5.842 -2.905 1.000 16.960 355 ASP A N 1
ATOM 2440 C CA . ASP A 1 357 ? -0.371 -6.582 -1.789 1.000 18.320 355 ASP A CA 1
ATOM 2441 C C . ASP A 1 357 ? 0.709 -7.290 -0.978 1.000 18.320 355 ASP A C 1
ATOM 2442 O O . ASP A 1 357 ? 0.511 -7.445 0.237 1.000 19.380 355 ASP A O 1
ATOM 2447 N N . GLU A 1 358 ? 1.798 -7.697 -1.619 1.000 18.050 356 GLU A N 1
ATOM 2448 C CA . GLU A 1 358 ? 2.865 -8.489 -0.958 1.000 19.490 356 GLU A CA 1
ATOM 2449 C C . GLU A 1 358 ? 3.766 -7.564 -0.131 1.000 17.590 356 GLU A C 1
ATOM 2450 O O . GLU A 1 358 ? 4.571 -8.093 0.624 1.000 17.340 356 GLU A O 1
ATOM 2456 N N . LEU A 1 359 ? 3.632 -6.242 -0.276 1.000 16.000 357 LEU A N 1
ATOM 2457 C CA . LEU A 1 359 ? 4.409 -5.211 0.482 1.000 15.310 357 LEU A CA 1
ATOM 2458 C C . LEU A 1 359 ? 5.887 -5.285 0.090 1.000 14.650 357 LEU A C 1
ATOM 2459 O O . LEU A 1 359 ? 6.763 -4.979 0.919 1.000 14.340 357 LEU A O 1
ATOM 2464 N N . THR A 1 360 ? 6.175 -5.647 -1.156 1.000 15.950 358 THR A N 1
ATOM 2465 C CA . THR A 1 360 ? 7.554 -5.745 -1.677 1.000 17.550 358 THR A CA 1
ATOM 2466 C C . THR A 1 360 ? 7.880 -4.517 -2.527 1.000 17.140 358 THR A C 1
ATOM 2467 O O . THR A 1 360 ? 9.039 -4.404 -2.933 1.000 19.300 358 THR A O 1
ATOM 2471 N N . GLN A 1 361 ? 6.898 -3.648 -2.792 1.000 15.590 359 GLN A N 1
ATOM 2472 C CA . GLN A 1 361 ? 7.090 -2.388 -3.541 1.000 16.330 359 GLN A CA 1
ATOM 2473 C C . GLN A 1 361 ? 6.451 -1.252 -2.742 1.000 14.790 359 GLN A C 1
ATOM 2474 O O . GLN A 1 361 ? 5.338 -1.422 -2.227 1.000 14.360 359 GLN A O 1
ATOM 2480 N N . TRP A 1 362 ? 7.195 -0.159 -2.604 1.000 13.110 360 TRP A N 1
ATOM 2481 C CA . TRP A 1 362 ? 6.838 0.993 -1.750 1.000 13.210 360 TRP A CA 1
ATOM 2482 C C . TRP A 1 362 ? 7.046 2.270 -2.536 1.000 13.740 360 TRP A C 1
ATOM 2483 O O . TRP A 1 362 ? 7.899 2.283 -3.454 1.000 15.810 360 TRP A O 1
ATOM 2494 N N . LYS A 1 363 ? 6.372 3.330 -2.121 1.000 13.120 361 LYS A N 1
ATOM 2495 C CA . LYS A 1 363 ? 6.699 4.661 -2.646 1.000 14.680 361 LYS A CA 1
ATOM 2496 C C . LYS A 1 363 ? 6.674 5.678 -1.516 1.000 13.220 361 LYS A C 1
ATOM 2497 O O . LYS A 1 363 ? 5.916 5.555 -0.529 1.000 12.790 361 LYS A O 1
ATOM 2503 N N . PHE A 1 364 ? 7.481 6.691 -1.701 1.000 11.710 362 PHE A N 1
ATOM 2504 C CA . PHE A 1 364 ? 7.559 7.802 -0.741 1.000 11.530 362 PHE A CA 1
ATOM 2505 C C . PHE A 1 364 ? 6.311 8.657 -0.825 1.000 11.320 362 PHE A C 1
ATOM 2506 O O . PHE A 1 364 ? 5.799 8.936 -1.926 1.000 12.870 362 PHE A O 1
ATOM 2514 N N . LEU A 1 365 ? 5.904 9.156 0.328 1.000 10.250 363 LEU A N 1
ATOM 2515 C CA . LEU A 1 365 ? 4.963 10.286 0.456 1.000 10.490 363 LEU A CA 1
ATOM 2516 C C . LEU A 1 365 ? 5.705 11.444 1.090 1.000 10.300 363 LEU A C 1
ATOM 2517 O O . LEU A 1 365 ? 6.845 11.298 1.548 1.000 10.200 363 LEU A O 1
ATOM 2522 N N . PRO A 1 366 ? 5.110 12.647 1.092 1.000 10.770 364 PRO A N 1
ATOM 2523 C CA . PRO A 1 366 ? 5.794 13.784 1.697 1.000 10.480 364 PRO A CA 1
ATOM 2524 C C . PRO A 1 366 ? 6.063 13.548 3.179 1.000 9.750 364 PRO A C 1
ATOM 2525 O O . PRO A 1 366 ? 5.351 12.815 3.850 1.000 9.180 364 PRO A O 1
ATOM 2529 N N . PRO A 1 367 ? 7.116 14.171 3.733 1.000 10.120 365 PRO A N 1
ATOM 2530 C CA . PRO A 1 367 ? 7.424 13.984 5.146 1.000 9.660 365 PRO A CA 1
ATOM 2531 C C . PRO A 1 367 ? 6.257 14.437 6.037 1.000 9.380 365 PRO A C 1
ATOM 2532 O O . PRO A 1 367 ? 5.510 15.359 5.668 1.000 9.600 365 PRO A O 1
ATOM 2536 N N . ILE A 1 368 ? 6.090 13.786 7.174 1.000 9.270 366 ILE A N 1
ATOM 2537 C CA . ILE A 1 368 ? 5.004 14.140 8.134 1.000 9.190 366 ILE A CA 1
ATOM 2538 C C . ILE A 1 368 ? 5.506 15.101 9.211 1.000 10.210 366 ILE A C 1
ATOM 2539 O O . ILE A 1 368 ? 4.667 15.784 9.818 1.000 11.780 366 ILE A O 1
ATOM 2544 N N . LEU A 1 369 ? 6.807 15.187 9.455 1.000 9.430 367 LEU A N 1
ATOM 2545 C CA . LEU A 1 369 ? 7.335 16.133 10.469 1.000 9.690 367 LEU A CA 1
ATOM 2546 C C . LEU A 1 369 ? 8.695 16.612 9.998 1.000 9.530 367 LEU A C 1
ATOM 2547 O O . LEU A 1 369 ? 9.463 15.806 9.456 1.000 9.910 367 LEU A O 1
ATOM 2552 N N . SER A 1 370 ? 8.994 17.885 10.193 1.000 9.260 368 SER A N 1
ATOM 2553 C CA . SER A 1 370 ? 10.342 18.425 9.912 1.000 9.530 368 SER A CA 1
ATOM 2554 C C . SER A 1 370 ? 10.810 19.225 11.122 1.000 9.620 368 SER A C 1
ATOM 2555 O O . SER A 1 370 ? 9.973 19.802 11.852 1.000 10.080 368 SER A O 1
ATOM 2558 N N . GLY A 1 371 ? 12.116 19.195 11.341 1.000 9.150 369 GLY A N 1
ATOM 2559 C CA . GLY A 1 371 ? 12.800 19.921 12.419 1.000 9.490 369 GLY A CA 1
ATOM 2560 C C . GLY A 1 371 ? 13.884 20.800 11.858 1.000 9.590 369 GLY A C 1
ATOM 2561 O O . GLY A 1 371 ? 14.940 20.921 12.467 1.000 9.440 369 GLY A O 1
ATOM 2562 N N . ASN A 1 372 ? 13.626 21.447 10.736 1.000 9.590 370 ASN A N 1
ATOM 2563 C CA . ASN A 1 372 ? 14.641 22.302 10.072 1.000 10.490 370 ASN A CA 1
ATOM 2564 C C . ASN A 1 372 ? 15.009 23.481 10.974 1.000 11.100 370 ASN A C 1
ATOM 2565 O O . ASN A 1 372 ? 14.099 24.144 11.518 1.000 11.040 370 ASN A O 1
ATOM 2570 N N . CYS A 1 373 ? 16.310 23.701 11.129 1.000 10.970 371 CYS A N 1
ATOM 2571 C CA . CYS A 1 373 ? 16.886 24.724 12.032 1.000 11.840 371 CYS A CA 1
ATOM 2572 C C . CYS A 1 373 ? 16.506 24.425 13.488 1.000 12.000 371 CYS A C 1
ATOM 2573 O O . CYS A 1 373 ? 16.610 25.335 14.329 1.000 11.750 371 CYS A O 1
ATOM 2576 N N . VAL A 1 374 ? 16.171 23.171 13.815 1.000 10.130 372 VAL A N 1
ATOM 2577 C CA . VAL A 1 374 ? 15.901 22.749 15.216 1.000 10.170 372 VAL A CA 1
ATOM 2578 C C . VAL A 1 374 ? 16.836 21.612 15.615 1.000 9.430 372 VAL A C 1
ATOM 2579 O O . VAL A 1 374 ? 17.561 21.739 16.608 1.000 10.430 372 VAL A O 1
ATOM 2583 N N . ASN A 1 375 ? 16.803 20.500 14.900 1.000 9.160 373 ASN A N 1
ATOM 2584 C CA . ASN A 1 375 ? 17.639 19.344 15.274 1.000 9.240 373 ASN A CA 1
ATOM 2585 C C . ASN A 1 375 ? 17.884 18.539 14.005 1.000 9.190 373 ASN A C 1
ATOM 2586 O O . ASN A 1 375 ? 16.999 18.509 13.120 1.000 10.130 373 ASN A O 1
ATOM 2591 N N . ASP A 1 376 ? 19.055 17.933 13.875 1.000 9.360 374 ASP A N 1
ATOM 2592 C CA . ASP A 1 376 ? 19.355 17.133 12.669 1.000 10.150 374 ASP A CA 1
ATOM 2593 C C . ASP A 1 376 ? 18.786 15.717 12.770 1.000 10.070 374 ASP A C 1
ATOM 2594 O O . ASP A 1 376 ? 18.716 15.039 11.709 1.000 10.310 374 ASP A O 1
ATOM 2599 N N . GLN A 1 377 ? 18.403 15.250 13.962 1.000 9.960 375 GLN A N 1
ATOM 2600 C CA . GLN A 1 377 ? 18.032 13.827 14.162 1.000 10.810 375 GLN A CA 1
ATOM 2601 C C . GLN A 1 377 ? 16.623 13.709 14.742 1.000 10.400 375 GLN A C 1
ATOM 2602 O O . GLN A 1 377 ? 16.346 14.189 15.835 1.000 11.530 375 GLN A O 1
ATOM 2608 N N . THR A 1 378 ? 15.757 13.027 14.024 1.000 9.950 376 THR A N 1
ATOM 2609 C CA . THR A 1 378 ? 14.484 12.507 14.549 1.000 10.250 376 THR A CA 1
ATOM 2610 C C . THR A 1 378 ? 14.501 11.026 14.202 1.000 10.030 376 THR A C 1
ATOM 2611 O O . THR A 1 378 ? 14.119 10.680 13.078 1.000 10.710 376 THR A O 1
ATOM 2615 N N . GLU A 1 379 ? 15.017 10.203 15.106 1.000 10.080 377 GLU A N 1
ATOM 2616 C CA . GLU A 1 379 ? 15.368 8.801 14.787 1.000 10.100 377 GLU A CA 1
ATOM 2617 C C . GLU A 1 379 ? 14.270 7.862 15.288 1.000 10.020 377 GLU A C 1
ATOM 2618 O O . GLU A 1 379 ? 13.415 8.250 16.090 1.000 9.930 377 GLU A O 1
ATOM 2624 N N . ARG A 1 380 ? 14.303 6.636 14.797 1.000 10.030 378 ARG A N 1
ATOM 2625 C CA . ARG A 1 380 ? 13.357 5.554 15.158 1.000 10.370 378 ARG A CA 1
ATOM 2626 C C . ARG A 1 380 ? 11.955 6.093 15.380 1.000 10.220 378 ARG A C 1
ATOM 2627 O O . ARG A 1 380 ? 11.330 5.840 16.401 1.000 10.550 378 ARG A O 1
ATOM 2635 N N . PRO A 1 381 ? 11.351 6.760 14.389 1.000 9.490 379 PRO A N 1
ATOM 2636 C CA . PRO A 1 381 ? 9.987 7.225 14.582 1.000 9.350 379 PRO A CA 1
ATOM 2637 C C . PRO A 1 381 ? 9.023 6.044 14.671 1.000 9.550 379 PRO A C 1
ATOM 2638 O O . PRO A 1 381 ? 9.232 5.013 14.027 1.000 10.160 379 PRO A O 1
ATOM 2642 N N . GLN A 1 382 ? 7.966 6.226 15.447 1.000 9.720 380 GLN A N 1
ATOM 2643 C CA . GLN A 1 382 ? 6.893 5.214 15.549 1.000 10.360 380 GLN A CA 1
ATOM 2644 C C . GLN A 1 382 ? 5.576 5.951 15.652 1.000 10.510 380 GLN A C 1
ATOM 2645 O O . GLN A 1 382 ? 5.534 7.034 16.225 1.000 10.760 380 GLN A O 1
ATOM 2651 N N . ILE A 1 383 ? 4.540 5.348 15.090 1.000 11.030 381 ILE A N 1
ATOM 2652 C CA . ILE A 1 383 ? 3.150 5.830 15.251 1.000 11.790 381 ILE A CA 1
ATOM 2653 C C . ILE A 1 383 ? 2.500 4.932 16.287 1.000 11.800 381 ILE A C 1
ATOM 2654 O O . ILE A 1 383 ? 2.436 3.708 16.092 1.000 13.180 381 ILE A O 1
ATOM 2659 N N . TYR A 1 384 ? 2.094 5.542 17.389 1.000 11.200 382 TYR A N 1
ATOM 2660 C CA . TYR A 1 384 ? 1.538 4.856 18.572 1.000 11.900 382 TYR A CA 1
ATOM 2661 C C . TYR A 1 384 ? 0.091 5.299 18.701 1.000 11.860 382 TYR A C 1
ATOM 2662 O O . TYR A 1 384 ? -0.171 6.501 18.847 1.000 11.280 382 TYR A O 1
ATOM 2671 N N . LEU A 1 385 ? -0.825 4.353 18.556 1.000 12.620 383 LEU A N 1
ATOM 2672 C CA . LEU A 1 385 ? -2.277 4.656 18.557 1.000 14.090 383 LEU A CA 1
ATOM 2673 C C . LEU A 1 385 ? -2.818 4.569 19.983 1.000 14.830 383 LEU A C 1
ATOM 2674 O O . LEU A 1 385 ? -2.597 3.539 20.643 1.000 16.220 383 LEU A O 1
ATOM 2679 N N . LYS A 1 386 ? -3.524 5.600 20.429 1.000 14.830 384 LYS A N 1
ATOM 2680 C CA . LYS A 1 386 ? -4.119 5.619 21.786 1.000 16.030 384 LYS A CA 1
ATOM 2681 C C . LYS A 1 386 ? -5.377 6.469 21.736 1.000 17.560 384 LYS A C 1
ATOM 2682 O O . LYS A 1 386 ? -5.286 7.637 21.339 1.000 17.440 384 LYS A O 1
ATOM 2688 N N . ASP A 1 387 ? -6.506 5.894 22.155 1.000 20.010 385 ASP A N 1
ATOM 2689 C CA . ASP A 1 387 ? -7.773 6.647 22.346 1.000 21.460 385 ASP A CA 1
ATOM 2690 C C . ASP A 1 387 ? -8.172 7.381 21.056 1.000 19.320 385 ASP A C 1
ATOM 2691 O O . ASP A 1 387 ? -8.676 8.517 21.159 1.000 20.440 385 ASP A O 1
ATOM 2696 N N . GLY A 1 388 ? -7.956 6.771 19.893 1.000 19.180 386 GLY A N 1
ATOM 2697 C CA . GLY A 1 388 ? -8.328 7.354 18.588 1.000 18.160 386 GLY A CA 1
ATOM 2698 C C . GLY A 1 388 ? -7.369 8.448 18.131 1.000 17.390 386 GLY A C 1
ATOM 2699 O O . GLY A 1 388 ? -7.585 9.002 17.045 1.000 18.890 386 GLY A O 1
ATOM 2700 N N . LYS A 1 389 ? -6.323 8.735 18.908 1.000 16.060 387 LYS A N 1
ATOM 2701 C CA . LYS A 1 389 ? -5.286 9.729 18.539 1.000 16.070 387 LYS A CA 1
ATOM 2702 C C . LYS A 1 389 ? -4.046 9.006 18.007 1.000 14.090 387 LYS A C 1
ATOM 2703 O O . LYS A 1 389 ? -3.863 7.797 18.208 1.000 14.680 387 LYS A O 1
ATOM 2709 N N . TYR A 1 390 ? -3.219 9.774 17.328 1.000 12.070 388 TYR A N 1
ATOM 2710 C CA . TYR A 1 390 ? -1.984 9.304 16.671 1.000 11.740 388 TYR A CA 1
ATOM 2711 C C . TYR A 1 390 ? -0.820 9.995 17.347 1.000 11.520 388 TYR A C 1
ATOM 2712 O O . TYR A 1 390 ? -0.678 11.222 17.204 1.000 12.430 388 TYR A O 1
ATOM 2721 N N . TYR A 1 391 ? -0.032 9.229 18.092 1.000 10.820 389 TYR A N 1
ATOM 2722 C CA . TYR A 1 391 ? 1.199 9.747 18.732 1.000 10.570 389 TYR A CA 1
ATOM 2723 C C . TYR A 1 391 ? 2.377 9.416 17.834 1.000 10.890 389 TYR A C 1
ATOM 2724 O O . TYR A 1 391 ? 2.569 8.251 17.464 1.000 13.020 389 TYR A O 1
ATOM 2733 N N . LEU A 1 392 ? 3.126 10.442 17.455 1.000 10.430 390 LEU A N 1
ATOM 2734 C CA . LEU A 1 392 ? 4.427 10.260 16.783 1.000 10.240 390 LEU A CA 1
ATOM 2735 C C . LEU A 1 392 ? 5.515 10.407 17.846 1.000 9.760 390 LEU A C 1
ATOM 2736 O O . LEU A 1 392 ? 5.666 11.505 18.405 1.000 9.950 390 LEU A O 1
ATOM 2741 N N . PHE A 1 393 ? 6.212 9.311 18.126 1.000 9.130 391 PHE A N 1
ATOM 2742 C CA . PHE A 1 393 ? 7.370 9.320 19.037 1.000 9.390 391 PHE A CA 1
ATOM 2743 C C . PHE A 1 393 ? 8.622 9.164 18.193 1.000 9.590 391 PHE A C 1
ATOM 2744 O O . PHE A 1 393 ? 8.656 8.361 17.261 1.000 10.630 391 PHE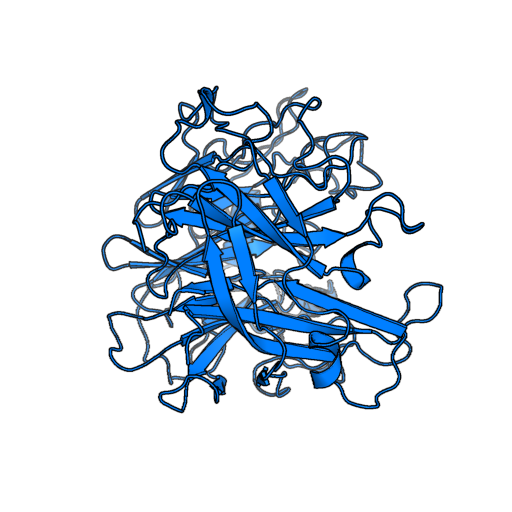 A O 1
ATOM 2752 N N . THR A 1 394 ? 9.652 9.907 18.556 1.000 9.640 392 THR A N 1
ATOM 2753 C CA . THR A 1 394 ? 10.951 9.894 17.847 1.000 10.390 392 THR A CA 1
ATOM 2754 C C . THR A 1 394 ? 12.046 10.270 18.834 1.000 10.330 392 THR A C 1
ATOM 2755 O O . THR A 1 394 ? 11.781 11.025 19.792 1.000 11.510 392 THR A O 1
ATOM 2759 N N . ILE A 1 395 ? 13.237 9.741 18.620 1.000 9.490 393 ILE A N 1
ATOM 2760 C CA . ILE A 1 395 ? 14.352 9.950 19.576 1.000 9.850 393 ILE A CA 1
ATOM 2761 C C . ILE A 1 395 ? 15.299 10.994 19.005 1.000 9.210 393 ILE A C 1
ATOM 2762 O O . ILE A 1 395 ? 15.468 11.107 17.771 1.000 9.460 393 ILE A O 1
ATOM 2767 N N . SER A 1 396 ? 15.968 11.726 19.878 1.000 9.440 394 SER A N 1
ATOM 2768 C CA . SER A 1 396 ? 16.983 12.691 19.421 1.000 9.830 394 SER A CA 1
ATOM 2769 C C . SER A 1 396 ? 18.055 12.900 20.483 1.000 9.680 394 SER A C 1
ATOM 2770 O O . SER A 1 396 ? 17.911 12.456 21.630 1.000 10.260 394 SER A O 1
ATOM 2773 N N . HIS A 1 397 ? 19.101 13.595 20.060 1.000 10.590 395 HIS A N 1
ATOM 2774 C CA . HIS A 1 397 ? 20.293 13.906 20.884 1.000 11.040 395 HIS A CA 1
ATOM 2775 C C . HIS A 1 397 ? 20.321 15.391 21.246 1.000 10.480 395 HIS A C 1
ATOM 2776 O O . HIS A 1 397 ? 20.018 16.246 20.388 1.000 11.400 395 HIS A O 1
ATOM 2783 N N . ARG A 1 398 ? 20.843 15.697 22.422 1.000 10.070 396 ARG A N 1
ATOM 2784 C CA . ARG A 1 398 ? 21.174 17.090 22.783 1.000 10.310 396 ARG A CA 1
ATOM 2785 C C . ARG A 1 398 ? 22.185 17.667 21.796 1.000 10.930 396 ARG A C 1
ATOM 2786 O O . ARG A 1 398 ? 22.034 18.815 21.424 1.000 10.940 396 ARG A O 1
ATOM 2794 N N . THR A 1 399 ? 23.198 16.904 21.409 1.000 11.800 397 THR A N 1
ATOM 2795 C CA . THR A 1 399 ? 24.331 17.488 20.641 1.000 13.200 397 THR A CA 1
ATOM 2796 C C . THR A 1 399 ? 23.956 17.732 19.176 1.000 13.370 397 THR A C 1
ATOM 2797 O O . THR A 1 399 ? 24.744 18.390 18.492 1.000 14.840 397 THR A O 1
ATOM 2801 N N . THR A 1 400 ? 22.788 17.290 18.707 1.000 11.270 398 THR A N 1
ATOM 2802 C CA . THR A 1 400 ? 22.357 17.551 17.315 1.000 10.920 398 THR A CA 1
ATOM 2803 C C . THR A 1 400 ? 21.300 18.645 17.255 1.000 10.630 398 THR A C 1
ATOM 2804 O O . THR A 1 400 ? 20.747 18.860 16.180 1.000 10.530 398 THR A O 1
ATOM 2808 N N . TYR A 1 401 ? 21.085 19.384 18.337 1.000 10.630 399 TYR A N 1
ATOM 2809 C CA . TYR A 1 401 ? 20.281 20.623 18.276 1.000 10.660 399 TYR A CA 1
ATOM 2810 C C . TYR A 1 401 ? 21.027 21.715 17.525 1.000 11.180 399 TYR A C 1
ATOM 2811 O O . TYR A 1 401 ? 22.255 21.838 17.649 1.000 12.490 399 TYR A O 1
ATOM 2820 N N . ALA A 1 402 ? 20.258 22.551 16.848 1.000 10.880 400 ALA A N 1
ATOM 2821 C CA . ALA A 1 402 ? 20.735 23.788 16.192 1.000 11.890 400 ALA A CA 1
ATOM 2822 C C . ALA A 1 402 ? 21.165 24.799 17.250 1.000 12.330 400 ALA A C 1
ATOM 2823 O O . ALA A 1 402 ? 20.632 24.784 18.373 1.000 12.530 400 ALA A O 1
ATOM 2825 N N . ALA A 1 403 ? 22.071 25.696 16.883 1.000 13.410 401 ALA A N 1
ATOM 2826 C CA . ALA A 1 403 ? 22.447 26.832 17.744 1.000 13.670 401 ALA A CA 1
ATOM 2827 C C . ALA A 1 403 ? 21.187 27.572 18.205 1.000 13.740 401 ALA A C 1
ATOM 2828 O O . ALA A 1 403 ? 20.294 27.819 17.369 1.000 14.430 401 ALA A O 1
ATOM 2830 N N . GLY A 1 404 ? 21.108 27.907 19.491 1.000 14.260 402 GLY A N 1
ATOM 2831 C CA . GLY A 1 404 ? 20.016 28.706 20.062 1.000 14.850 402 GLY A CA 1
ATOM 2832 C C . GLY A 1 404 ? 18.847 27.868 20.540 1.000 15.590 402 GLY A C 1
ATOM 2833 O O . GLY A 1 404 ? 17.876 28.434 21.031 1.000 16.540 402 GLY A O 1
ATOM 2834 N N . VAL A 1 405 ? 18.906 26.547 20.367 1.000 14.480 403 VAL A N 1
ATOM 2835 C CA . VAL A 1 405 ? 17.852 25.624 20.860 1.000 15.010 403 VAL A CA 1
ATOM 2836 C C . VAL A 1 405 ? 18.549 24.540 21.660 1.000 14.060 403 VAL A C 1
ATOM 2837 O O . VAL A 1 405 ? 19.693 24.207 21.360 1.000 15.830 403 VAL A O 1
ATOM 2841 N N . ASP A 1 406 ? 17.879 23.983 22.644 1.000 13.460 404 ASP A N 1
ATOM 2842 C CA . ASP A 1 406 ? 18.549 22.985 23.501 1.000 13.660 404 ASP A CA 1
ATOM 2843 C C . ASP A 1 406 ? 17.514 22.055 24.109 1.000 13.450 404 ASP A C 1
ATOM 2844 O O . ASP A 1 406 ? 16.365 22.444 24.317 1.000 15.260 404 ASP A O 1
ATOM 2849 N N . GLY A 1 407 ? 17.936 20.843 24.371 1.000 11.840 405 GLY A N 1
ATOM 2850 C CA . GLY A 1 407 ? 17.075 19.828 24.969 1.000 11.330 405 GLY A CA 1
ATOM 2851 C C . GLY A 1 407 ? 17.906 18.594 25.242 1.000 10.860 405 GLY A C 1
ATOM 2852 O O . GLY A 1 407 ? 19.049 18.494 24.804 1.000 11.320 405 GLY A O 1
ATOM 2853 N N . PRO A 1 408 ? 17.351 17.644 26.005 1.000 10.810 406 PRO A N 1
ATOM 2854 C CA . PRO A 1 408 ? 18.101 16.460 26.405 1.000 11.030 406 PRO A CA 1
ATOM 2855 C C . PRO A 1 408 ? 18.072 15.346 25.369 1.000 11.110 406 PRO A C 1
ATOM 2856 O O . PRO A 1 408 ? 17.195 15.298 24.517 1.000 11.650 406 PRO A O 1
ATOM 2860 N N . ASP A 1 409 ? 18.995 14.413 25.507 1.000 10.940 407 ASP A N 1
ATOM 2861 C CA . ASP A 1 409 ? 18.868 13.094 24.851 1.000 11.640 407 ASP A CA 1
ATOM 2862 C C . ASP A 1 409 ? 17.597 12.451 25.379 1.000 10.970 407 ASP A C 1
ATOM 2863 O O . ASP A 1 409 ? 17.355 12.491 26.603 1.000 11.450 407 ASP A O 1
ATOM 2868 N N . GLY A 1 410 ? 16.827 11.830 24.501 1.000 10.790 408 GLY A N 1
ATOM 2869 C CA . GLY A 1 410 ? 15.663 11.051 24.935 1.000 10.840 408 GLY A CA 1
ATOM 2870 C C . GLY A 1 410 ? 14.631 10.946 23.847 1.000 10.690 408 GLY A C 1
ATOM 2871 O O . GLY A 1 410 ? 15.007 10.858 22.672 1.000 10.980 408 GLY A O 1
ATOM 2872 N N . VAL A 1 411 ? 13.375 10.910 24.245 1.000 10.300 409 VAL A N 1
ATOM 2873 C CA . VAL A 1 411 ? 12.255 10.663 23.316 1.000 10.830 409 VAL A CA 1
ATOM 2874 C C . VAL A 1 411 ? 11.364 11.897 23.312 1.000 10.340 409 VAL A C 1
ATOM 2875 O O . VAL A 1 411 ? 11.120 12.548 24.340 1.000 9.830 409 VAL A O 1
ATOM 2879 N N . TYR A 1 412 ? 10.957 12.217 22.106 1.000 9.800 410 TYR A N 1
ATOM 2880 C CA . TYR A 1 412 ? 10.161 13.392 21.734 1.000 9.900 410 TYR A CA 1
ATOM 2881 C C . TYR A 1 412 ? 8.832 12.874 21.213 1.000 9.970 410 TYR A C 1
ATOM 2882 O O . TYR A 1 412 ? 8.787 11.768 20.653 1.000 10.520 410 TYR A O 1
ATOM 2891 N N . GLY A 1 413 ? 7.769 13.633 21.435 1.000 9.730 411 GLY A N 1
ATOM 2892 C CA . GLY A 1 413 ? 6.428 13.174 21.070 1.000 9.950 411 GLY A CA 1
ATOM 2893 C C . GLY A 1 413 ? 5.550 14.298 20.588 1.000 9.580 411 GLY A C 1
ATOM 2894 O O . GLY A 1 413 ? 5.711 15.463 20.991 1.000 9.450 411 GLY A O 1
ATOM 2895 N N . PHE A 1 414 ? 4.590 13.895 19.771 1.000 10.180 412 PHE A N 1
ATOM 2896 C CA . PHE A 1 414 ? 3.658 14.772 19.036 1.000 10.670 412 PHE A CA 1
ATOM 2897 C C . PHE A 1 414 ? 2.341 14.022 18.921 1.000 11.680 412 PHE A C 1
ATOM 2898 O O . PHE A 1 414 ? 2.359 12.796 18.834 1.000 12.720 412 PHE A O 1
ATOM 2906 N N . VAL A 1 415 ? 1.230 14.732 18.960 1.000 10.880 413 VAL A N 1
ATOM 2907 C CA . VAL A 1 415 ? -0.085 14.061 18.850 1.000 10.580 413 VAL A CA 1
ATOM 2908 C C . VAL A 1 415 ? -0.918 14.745 17.766 1.000 10.280 413 VAL A C 1
ATOM 2909 O O . VAL A 1 415 ? -0.914 15.971 17.629 1.000 10.100 413 VAL A O 1
ATOM 2913 N N . GLY A 1 416 ? -1.671 13.936 17.039 1.000 10.760 414 GLY A N 1
ATOM 2914 C CA . GLY A 1 416 ? -2.625 14.470 16.064 1.000 11.270 414 GLY A CA 1
ATOM 2915 C C . GLY A 1 416 ? -3.748 13.515 15.787 1.000 11.230 414 GLY A C 1
ATOM 2916 O O . GLY A 1 416 ? -3.818 12.416 16.383 1.000 11.990 414 GLY A O 1
ATOM 2917 N N . ASP A 1 417 ? -4.584 13.913 14.845 1.000 11.270 415 ASP A N 1
ATOM 2918 C CA . ASP A 1 417 ? -5.817 13.164 14.524 1.000 12.300 415 ASP A CA 1
ATOM 2919 C C . ASP A 1 417 ? -5.574 12.212 13.356 1.000 11.950 415 ASP A C 1
ATOM 2920 O O . ASP A 1 417 ? -6.514 11.505 12.982 1.000 12.560 415 ASP A O 1
ATOM 2925 N N . GLY A 1 418 ? -4.367 12.159 12.801 1.000 11.290 416 GLY A N 1
ATOM 2926 C CA . GLY A 1 418 ? -4.038 11.208 11.731 1.000 11.230 416 GLY A CA 1
ATOM 2927 C C . GLY A 1 418 ? -2.549 10.998 11.613 1.000 10.880 416 GLY A C 1
ATOM 2928 O O . GLY A 1 418 ? -1.786 11.674 12.303 1.000 11.190 416 GLY A O 1
ATOM 2929 N N . ILE A 1 419 ? -2.139 10.110 10.722 1.000 10.900 417 ILE A N 1
ATOM 2930 C CA . ILE A 1 419 ? -0.692 9.872 10.457 1.000 11.650 417 ILE A CA 1
ATOM 2931 C C . ILE A 1 419 ? -0.054 11.096 9.801 1.000 10.670 417 ILE A C 1
ATOM 2932 O O . ILE A 1 419 ? 1.150 11.317 10.020 1.000 12.040 417 ILE A O 1
ATOM 2937 N N . ARG A 1 420 ? -0.808 11.875 9.030 1.000 10.670 418 ARG A N 1
ATOM 2938 C CA . ARG A 1 420 ? -0.369 13.208 8.559 1.000 10.260 418 ARG A CA 1
ATOM 2939 C C . ARG A 1 420 ? -1.250 14.244 9.251 1.000 10.750 418 ARG A C 1
ATOM 2940 O O . ARG A 1 420 ? -2.441 14.325 8.924 1.000 12.380 418 ARG A O 1
ATOM 2948 N N . SER A 1 421 ? -0.692 14.958 10.209 1.000 10.660 419 SER A N 1
ATOM 2949 C CA . SER A 1 421 ? -1.434 15.906 11.069 1.000 11.110 419 SER A CA 1
ATOM 2950 C C . SER A 1 421 ? -0.661 17.207 11.157 1.000 10.640 419 SER A C 1
ATOM 2951 O O . SER A 1 421 ? 0.565 17.196 11.009 1.000 10.590 419 SER A O 1
ATOM 2954 N N . ASP A 1 422 ? -1.329 18.282 11.572 1.000 10.330 420 ASP A N 1
ATOM 2955 C CA . ASP A 1 422 ? -0.594 19.424 12.164 1.000 11.120 420 ASP A CA 1
ATOM 2956 C C . ASP A 1 422 ? -0.240 19.048 13.606 1.000 10.860 420 ASP A C 1
ATOM 2957 O O . ASP A 1 422 ? -0.867 19.530 14.553 1.000 11.100 420 ASP A O 1
ATOM 2962 N N . PHE A 1 423 ? 0.763 18.191 13.754 1.000 10.080 421 PHE A N 1
ATOM 2963 C CA . PHE A 1 423 ? 1.124 17.529 15.022 1.000 10.180 421 PHE A CA 1
ATOM 2964 C C . PHE A 1 423 ? 1.324 18.552 16.133 1.000 9.700 421 PHE A C 1
ATOM 2965 O O . PHE A 1 423 ? 2.023 19.565 15.948 1.000 10.560 421 PHE A O 1
ATOM 2973 N N . ILE A 1 424 ? 0.725 18.253 17.272 1.000 10.330 422 ILE A N 1
ATOM 2974 C CA . ILE A 1 424 ? 0.868 19.049 18.515 1.000 10.400 422 ILE A CA 1
ATOM 2975 C C . ILE A 1 424 ? 2.046 18.488 19.301 1.000 9.600 422 ILE A C 1
ATOM 2976 O O . ILE A 1 424 ? 1.972 17.367 19.797 1.000 9.660 422 ILE A O 1
ATOM 2981 N N . PRO A 1 425 ? 3.151 19.234 19.464 1.000 9.570 423 PRO A N 1
ATOM 2982 C CA . PRO A 1 425 ? 4.249 18.771 20.315 1.000 9.910 423 PRO A CA 1
ATOM 2983 C C . PRO A 1 425 ? 3.750 18.592 21.753 1.000 10.010 423 PRO A C 1
ATOM 2984 O O . PRO A 1 425 ? 3.000 19.437 22.236 1.000 10.590 423 PRO A O 1
ATOM 2988 N N . LEU A 1 426 ? 4.154 17.501 22.397 1.000 10.260 424 LEU A N 1
ATOM 2989 C CA . LEU A 1 426 ? 3.648 17.213 23.755 1.000 10.520 424 LEU A CA 1
ATOM 2990 C C . LEU A 1 426 ? 4.299 18.141 24.790 1.000 10.650 424 LEU A C 1
ATOM 2991 O O . LEU A 1 426 ? 5.348 18.746 24.548 1.000 10.610 424 LEU A O 1
ATOM 2996 N N . ASN A 1 427 ? 3.630 18.257 25.941 1.000 10.820 425 ASN A N 1
ATOM 2997 C CA . ASN A 1 427 ? 4.200 18.852 27.174 1.000 11.040 425 ASN A CA 1
ATOM 2998 C C . ASN A 1 427 ? 4.484 20.338 26.940 1.000 11.510 425 ASN A C 1
ATOM 2999 O O . ASN A 1 427 ? 5.651 20.757 26.790 1.000 11.760 425 ASN A O 1
ATOM 3004 N N . GLY A 1 428 ? 3.425 21.139 26.985 1.000 11.430 426 GLY A N 1
ATOM 3005 C CA . GLY A 1 428 ? 3.544 22.594 26.857 1.000 11.720 426 GLY A CA 1
ATOM 3006 C C . GLY A 1 428 ? 4.047 22.982 25.480 1.000 10.950 426 GLY A C 1
ATOM 3007 O O . GLY A 1 428 ? 4.792 23.959 25.366 1.000 11.400 426 GLY A O 1
ATOM 3008 N N . LEU A 1 429 ? 3.612 22.255 24.453 1.000 11.160 427 LEU A N 1
ATOM 3009 C CA . LEU A 1 429 ? 3.943 22.552 23.033 1.000 10.890 427 LEU A CA 1
ATOM 3010 C C . LEU A 1 429 ? 5.463 22.516 22.847 1.000 10.550 427 LEU A C 1
ATOM 3011 O O . LEU A 1 429 ? 5.970 23.233 22.000 1.000 11.500 427 LEU A O 1
ATOM 3016 N N . SER A 1 430 ? 6.154 21.640 23.574 1.000 10.400 428 SER A N 1
ATOM 3017 C CA . SER A 1 430 ? 7.637 21.559 23.553 1.000 10.380 428 SER A CA 1
ATOM 3018 C C . SER A 1 430 ? 8.109 20.414 22.657 1.000 10.210 428 SER A C 1
ATOM 3019 O O . SER A 1 430 ? 9.154 20.597 21.994 1.000 10.830 428 SER A O 1
ATOM 3022 N N . GLY A 1 431 ? 7.430 19.270 22.701 1.000 9.600 429 GLY A N 1
ATOM 3023 C CA . GLY A 1 431 ? 7.893 18.046 22.023 1.000 10.400 429 GLY A CA 1
ATOM 3024 C C . GLY A 1 431 ? 8.626 17.092 22.939 1.000 10.270 429 GLY A C 1
ATOM 3025 O O . GLY A 1 431 ? 8.772 15.928 22.553 1.000 10.940 429 GLY A O 1
ATOM 3026 N N . LEU A 1 432 ? 9.109 17.516 24.100 1.000 10.220 430 LEU A N 1
ATOM 3027 C CA . LEU A 1 432 ? 9.850 16.564 24.947 1.000 10.430 430 LEU A CA 1
ATOM 3028 C C . LEU A 1 432 ? 8.879 15.609 25.631 1.000 11.170 430 LEU A C 1
ATOM 3029 O O . LEU A 1 432 ? 7.909 16.085 26.241 1.000 12.140 430 LEU A O 1
ATOM 3034 N N . THR A 1 433 ? 9.138 14.307 25.551 1.000 10.620 431 THR A N 1
ATOM 3035 C CA . THR A 1 433 ? 8.388 13.272 26.297 1.000 10.930 431 THR A CA 1
ATOM 3036 C C . THR A 1 433 ? 9.216 12.814 27.493 1.000 11.070 431 THR A C 1
ATOM 3037 O O . THR A 1 433 ? 8.692 12.800 28.614 1.000 12.210 431 THR A O 1
ATOM 3041 N N . LEU A 1 434 ? 10.450 12.386 27.272 1.000 10.390 432 LEU A N 1
ATOM 3042 C CA . LEU A 1 434 ? 11.280 11.878 28.387 1.000 11.210 432 LEU A CA 1
ATOM 3043 C C . LEU A 1 434 ? 12.738 12.136 28.058 1.000 11.060 432 LEU A C 1
ATOM 3044 O O . LEU A 1 434 ? 13.190 11.717 26.993 1.000 10.940 432 LEU A O 1
ATOM 3049 N N . GLY A 1 435 ? 13.451 12.777 28.966 1.000 10.930 433 GLY A N 1
ATOM 3050 C CA . GLY A 1 435 ? 14.879 13.053 28.792 1.000 10.870 433 GLY A CA 1
ATOM 3051 C C . GLY A 1 435 ? 15.699 12.403 29.878 1.000 10.750 433 GLY A C 1
ATOM 3052 O O . GLY A 1 435 ? 15.221 12.260 31.015 1.000 11.620 433 GLY A O 1
ATOM 3053 N N . ASN A 1 436 ? 16.941 12.105 29.568 1.000 10.540 434 ASN A N 1
ATOM 3054 C CA . ASN A 1 436 ? 17.936 11.777 30.607 1.000 11.610 434 ASN A CA 1
ATOM 3055 C C . ASN A 1 436 ? 18.158 12.997 31.483 1.000 11.260 434 ASN A C 1
ATOM 3056 O O . ASN A 1 436 ? 18.096 14.130 31.003 1.000 11.020 434 ASN A O 1
ATOM 3061 N N . PRO A 1 437 ? 18.431 12.797 32.787 1.000 11.690 435 PRO A N 1
ATOM 3062 C CA . PRO A 1 437 ? 18.675 13.939 33.659 1.000 12.270 435 PRO A CA 1
ATOM 3063 C C . PRO A 1 437 ? 19.867 14.755 33.139 1.000 11.990 435 PRO A C 1
ATOM 3064 O O . PRO A 1 437 ? 20.913 14.217 32.846 1.000 12.510 435 PRO A O 1
ATOM 3068 N N . THR A 1 438 ? 19.650 16.051 32.999 1.000 12.620 436 THR A N 1
ATOM 3069 C CA . THR A 1 438 ? 20.524 16.939 32.205 1.000 13.520 436 THR A CA 1
ATOM 3070 C C . THR A 1 438 ? 20.417 18.351 32.761 1.000 13.360 436 THR A C 1
ATOM 3071 O O . THR A 1 438 ? 19.296 18.806 33.039 1.000 13.620 436 THR A O 1
ATOM 3075 N N . ASP A 1 439 ? 21.547 19.034 32.863 1.000 13.310 437 ASP A N 1
ATOM 3076 C CA . ASP A 1 439 ? 21.566 20.477 33.165 1.000 13.590 437 ASP A CA 1
ATOM 3077 C C . ASP A 1 439 ? 21.684 21.230 31.843 1.000 13.250 437 ASP A C 1
ATOM 3078 O O . ASP A 1 439 ? 22.790 21.321 31.298 1.000 12.920 437 ASP A O 1
ATOM 3083 N N . LEU A 1 440 ? 20.588 21.811 31.360 1.000 12.960 438 LEU A N 1
ATOM 3084 C CA . LEU A 1 440 ? 20.611 22.542 30.070 1.000 13.730 438 LEU A CA 1
ATOM 3085 C C . LEU A 1 440 ? 21.337 23.879 30.218 1.000 14.190 438 LEU A C 1
ATOM 3086 O O . LEU A 1 440 ? 21.480 24.565 29.215 1.000 15.160 438 LEU A O 1
ATOM 3091 N N . TYR A 1 441 ? 21.773 24.235 31.421 1.000 14.230 439 TYR A N 1
ATOM 3092 C CA . TYR A 1 441 ? 22.496 25.504 31.678 1.000 14.760 439 TYR A CA 1
ATOM 3093 C C . TYR A 1 441 ? 24.010 25.270 31.701 1.000 15.020 439 TYR A C 1
ATOM 3094 O O . TYR A 1 441 ? 24.746 26.227 31.991 1.000 14.220 439 TYR A O 1
ATOM 3103 N N . GLN A 1 442 ? 24.480 24.055 31.428 1.000 13.130 440 GLN A N 1
ATOM 3104 C CA . GLN A 1 442 ? 25.922 23.742 31.350 1.000 13.390 440 GLN A CA 1
ATOM 3105 C C . GLN A 1 442 ? 26.184 22.884 30.122 1.000 13.100 440 GLN A C 1
ATOM 3106 O O . GLN A 1 442 ? 25.251 22.279 29.573 1.000 13.090 440 GLN A O 1
ATOM 3112 N N . PRO A 1 443 ? 27.441 22.820 29.647 1.000 13.210 441 PRO A N 1
ATOM 3113 C CA . PRO A 1 443 ? 27.770 22.120 28.409 1.000 14.220 441 PRO A CA 1
ATOM 3114 C C . PRO A 1 443 ? 27.360 20.645 28.410 1.000 13.460 441 PRO A C 1
ATOM 3115 O O . PRO A 1 443 ? 27.334 19.993 29.441 1.000 13.110 441 PRO A O 1
ATOM 3119 N N . ALA A 1 444 ? 27.086 20.137 27.215 1.000 13.320 442 ALA A N 1
ATOM 3120 C CA . ALA A 1 444 ? 26.604 18.757 27.006 1.000 13.300 442 ALA A CA 1
ATOM 3121 C C . ALA A 1 444 ? 27.689 17.719 27.291 1.000 13.610 442 ALA A C 1
ATOM 3122 O O . ALA A 1 444 ? 27.354 16.661 27.816 1.000 13.930 442 ALA A O 1
ATOM 3124 N N . GLY A 1 445 ? 28.941 18.007 26.947 1.000 14.320 443 GLY A N 1
ATOM 3125 C CA . GLY A 1 445 ? 30.011 17.001 26.881 1.000 14.530 443 GLY A CA 1
ATOM 3126 C C . GLY A 1 445 ? 29.652 15.870 25.924 1.000 14.920 443 GLY A C 1
ATOM 3127 O O . GLY A 1 445 ? 28.897 16.091 24.957 1.000 15.260 443 GLY A O 1
ATOM 3128 N N . ALA A 1 446 ? 30.182 14.672 26.168 1.000 15.320 444 ALA A N 1
ATOM 3129 C CA . ALA A 1 446 ? 30.051 13.517 25.260 1.000 15.570 444 ALA A CA 1
ATOM 3130 C C . ALA A 1 446 ? 30.104 12.254 26.098 1.000 15.380 444 ALA A C 1
ATOM 3131 O O . ALA A 1 446 ? 30.699 12.244 27.172 1.000 15.440 444 ALA A O 1
ATOM 3133 N N . PRO A 1 447 ? 29.467 11.152 25.647 1.000 15.090 445 PRO A N 1
ATOM 3134 C CA . PRO A 1 447 ? 29.470 9.922 26.435 1.000 15.560 445 PRO A CA 1
ATOM 3135 C C . PRO A 1 447 ? 30.874 9.325 26.637 1.000 15.290 445 PRO A C 1
ATOM 3136 O O . PRO A 1 447 ? 31.052 8.579 27.584 1.000 16.710 445 PRO A O 1
ATOM 3140 N N . TYR A 1 448 ? 31.832 9.680 25.779 1.000 15.750 446 TYR A N 1
ATOM 3141 C CA . TYR A 1 448 ? 33.251 9.236 25.870 1.000 17.440 446 TYR A CA 1
ATOM 3142 C C . TYR A 1 448 ? 34.113 10.254 26.641 1.000 18.450 446 TYR A C 1
ATOM 3143 O O . TYR A 1 448 ? 35.299 9.957 26.914 1.000 19.690 446 TYR A O 1
ATOM 3152 N N . ALA A 1 449 ? 33.554 11.415 26.987 1.000 17.810 447 ALA A N 1
ATOM 3153 C CA . ALA A 1 449 ? 34.264 12.505 27.703 1.000 18.680 447 ALA A CA 1
ATOM 3154 C C . ALA A 1 449 ? 33.238 13.339 28.469 1.000 16.940 447 ALA A C 1
ATOM 3155 O O . ALA A 1 449 ? 32.866 14.436 27.997 1.000 17.610 447 ALA A O 1
ATOM 3157 N N . LEU A 1 450 ? 32.772 12.833 29.607 1.000 16.240 448 LEU A N 1
ATOM 3158 C CA . LEU A 1 450 ? 31.708 13.522 30.367 1.000 15.960 448 LEU A CA 1
ATOM 3159 C C . LEU A 1 450 ? 32.295 14.800 30.959 1.000 16.570 448 LEU A C 1
ATOM 3160 O O . LEU A 1 450 ? 33.394 14.764 31.534 1.000 19.450 448 LEU A O 1
ATOM 3165 N N . ASN A 1 451 ? 31.568 15.892 30.821 1.000 15.310 449 ASN A N 1
ATOM 3166 C CA . ASN A 1 451 ? 31.933 17.182 31.437 1.000 15.730 449 ASN A CA 1
ATOM 3167 C C . ASN A 1 451 ? 31.573 17.094 32.916 1.000 15.860 449 ASN A C 1
ATOM 3168 O O . ASN A 1 451 ? 30.427 16.815 33.234 1.000 14.690 449 ASN A O 1
ATOM 3173 N N . PRO A 1 452 ? 32.493 17.331 33.885 1.000 16.310 450 PRO A N 1
ATOM 3174 C CA . PRO A 1 452 ? 32.114 17.236 35.297 1.000 16.640 450 PRO A CA 1
ATOM 3175 C C . PRO A 1 452 ? 31.156 18.341 35.764 1.000 16.660 450 PRO A C 1
ATOM 3176 O O . PRO A 1 452 ? 30.578 18.196 36.823 1.000 18.030 450 PRO A O 1
ATOM 3180 N N . ASN A 1 453 ? 30.943 19.381 34.952 1.000 15.230 451 ASN A N 1
ATOM 3181 C CA . ASN A 1 453 ? 29.884 20.389 35.212 1.000 16.150 451 ASN A CA 1
ATOM 3182 C C . ASN A 1 453 ? 28.520 19.868 34.746 1.000 15.730 451 ASN A C 1
ATOM 3183 O O . ASN A 1 453 ? 27.528 20.596 34.922 1.000 18.090 451 ASN A O 1
ATOM 3188 N N . GLN A 1 454 ? 28.466 18.661 34.186 1.000 13.780 452 GLN A N 1
ATOM 3189 C CA . GLN A 1 454 ? 27.212 18.109 33.614 1.000 13.240 452 GLN A CA 1
ATOM 3190 C C . GLN A 1 454 ? 26.824 16.854 34.402 1.000 12.810 452 GLN A C 1
ATOM 3191 O O . GLN A 1 454 ? 27.683 16.192 34.997 1.000 13.090 452 GLN A O 1
ATOM 3197 N N . ASN A 1 455 ? 25.544 16.513 34.379 1.000 12.220 453 ASN A N 1
ATOM 3198 C CA . ASN A 1 455 ? 25.029 15.292 35.032 1.000 12.840 453 ASN A CA 1
ATOM 3199 C C . ASN A 1 455 ? 25.717 14.075 34.429 1.000 12.860 453 ASN A C 1
ATOM 3200 O O . ASN A 1 455 ? 25.713 13.907 33.212 1.000 12.660 453 ASN A O 1
ATOM 3205 N N . PRO A 1 456 ? 26.319 13.173 35.231 1.000 13.090 454 PRO A N 1
ATOM 3206 C CA . PRO A 1 456 ? 27.010 12.011 34.678 1.000 13.260 454 PRO A CA 1
ATOM 3207 C C . PRO A 1 456 ? 26.057 10.969 34.062 1.000 12.340 454 PRO A C 1
ATOM 3208 O O . PRO A 1 456 ? 26.545 9.972 33.525 1.000 12.780 454 PRO A O 1
ATOM 3212 N N . ARG A 1 457 ? 24.750 11.228 34.134 1.000 12.170 455 ARG A N 1
ATOM 3213 C CA . ARG A 1 457 ? 23.702 10.352 33.536 1.000 11.990 455 ARG A CA 1
ATOM 3214 C C . ARG A 1 457 ? 22.993 11.046 32.369 1.000 12.060 455 ARG A C 1
ATOM 3215 O O . ARG A 1 457 ? 21.973 10.533 31.905 1.000 11.660 455 ARG A O 1
ATOM 3223 N N . THR A 1 458 ? 23.521 12.145 31.856 1.000 11.590 456 THR A N 1
ATOM 3224 C CA . THR A 1 458 ? 22.911 12.858 30.707 1.000 11.430 456 THR A CA 1
ATOM 3225 C C . THR A 1 458 ? 22.849 11.935 29.482 1.000 11.570 456 THR A C 1
ATOM 3226 O O . THR A 1 458 ? 21.980 12.167 28.628 1.000 11.040 456 THR A O 1
ATOM 3230 N N . PHE A 1 459 ? 23.732 10.948 29.381 1.000 11.130 457 PHE A N 1
ATOM 3231 C CA . PHE A 1 459 ? 23.750 9.963 28.263 1.000 11.480 457 PHE A CA 1
ATOM 3232 C C . PHE A 1 459 ? 23.441 8.561 28.796 1.000 11.080 457 PHE A C 1
ATOM 3233 O O . PHE A 1 459 ? 23.871 7.574 28.187 1.000 12.540 457 PHE A O 1
ATOM 3241 N N . GLN A 1 460 ? 22.692 8.440 29.888 1.000 11.200 458 GLN A N 1
ATOM 3242 C CA . GLN A 1 460 ? 22.527 7.115 30.527 1.000 11.800 458 GLN A CA 1
ATOM 3243 C C . GLN A 1 460 ? 21.738 6.173 29.621 1.000 12.280 458 GLN A C 1
ATOM 3244 O O . GLN A 1 460 ? 21.955 4.970 29.746 1.000 13.950 458 GLN A O 1
ATOM 3250 N N . SER A 1 461 ? 20.834 6.675 28.788 1.000 12.030 459 SER A N 1
ATOM 3251 C CA . SER A 1 461 ? 19.960 5.799 27.975 1.000 11.820 459 SER A CA 1
ATOM 3252 C C . SER A 1 461 ? 19.710 6.451 26.627 1.000 11.230 459 SER A C 1
ATOM 3253 O O . SER A 1 461 ? 19.757 7.681 26.471 1.000 11.340 459 SER A O 1
ATOM 3256 N N . TYR A 1 462 ? 19.413 5.620 25.661 1.000 10.780 460 TYR A N 1
ATOM 3257 C CA . TYR A 1 462 ? 19.078 6.098 24.312 1.000 10.470 460 TYR A CA 1
ATOM 3258 C C . TYR A 1 462 ? 18.218 5.035 23.649 1.000 10.330 460 TYR A C 1
ATOM 3259 O O . TYR A 1 462 ? 18.131 3.892 24.088 1.000 10.070 460 TYR A O 1
ATOM 3268 N N . SER A 1 463 ? 17.585 5.436 22.564 1.000 11.020 461 SER A N 1
ATOM 3269 C CA . SER A 1 463 ? 16.785 4.527 21.714 1.000 11.680 461 SER A CA 1
ATOM 3270 C C . SER A 1 463 ? 15.543 4.080 22.487 1.000 12.380 461 SER A C 1
ATOM 3271 O O . SER A 1 463 ? 15.128 2.912 22.397 1.000 13.550 461 SER A O 1
ATOM 3274 N N . HIS A 1 464 ? 14.902 5.018 23.156 1.000 11.990 462 HIS A N 1
ATOM 3275 C CA . HIS A 1 464 ? 13.607 4.791 23.848 1.000 12.100 462 HIS A CA 1
ATOM 3276 C C . HIS A 1 464 ? 12.547 4.387 22.831 1.000 12.680 462 HIS A C 1
ATOM 3277 O O . HIS A 1 464 ? 12.319 5.125 21.868 1.000 14.920 462 HIS A O 1
ATOM 3284 N N . TYR A 1 465 ? 11.921 3.248 23.046 1.000 11.660 463 TYR A N 1
ATOM 3285 C CA . TYR A 1 465 ? 10.862 2.678 22.186 1.000 11.510 463 TYR A CA 1
ATOM 3286 C C . TYR A 1 465 ? 9.630 2.485 23.060 1.000 11.150 463 TYR A C 1
ATOM 3287 O O . TYR A 1 465 ? 9.710 1.832 24.112 1.000 10.430 463 TYR A O 1
ATOM 3296 N N . VAL A 1 466 ? 8.516 3.071 22.641 1.000 10.860 464 VAL A N 1
ATOM 3297 C CA . VAL A 1 466 ? 7.267 3.102 23.449 1.000 11.010 464 VAL A CA 1
ATOM 3298 C C . VAL A 1 466 ? 6.431 1.877 23.098 1.000 11.170 464 VAL A C 1
ATOM 3299 O O . VAL A 1 466 ? 6.095 1.678 21.938 1.000 11.260 464 VAL A O 1
ATOM 3303 N N . MET A 1 467 ? 6.148 1.076 24.108 1.000 11.220 465 MET A N 1
ATOM 3304 C CA . MET A 1 467 ? 5.455 -0.220 23.983 1.000 11.390 465 MET A CA 1
ATOM 3305 C C . MET A 1 467 ? 4.020 -0.058 24.464 1.000 12.150 465 MET A C 1
ATOM 3306 O O . MET A 1 467 ? 3.690 0.937 25.105 1.000 12.080 465 MET A O 1
ATOM 3311 N N . PRO A 1 468 ? 3.144 -1.055 24.203 1.000 12.930 466 PRO A N 1
ATOM 3312 C CA . PRO A 1 468 ? 1.773 -1.004 24.699 1.000 14.500 466 PRO A CA 1
ATOM 3313 C C . PRO A 1 468 ? 1.718 -0.672 26.193 1.000 15.480 466 PRO A C 1
ATOM 3314 O O . PRO A 1 468 ? 2.543 -1.152 26.969 1.000 15.890 466 PRO A O 1
ATOM 3318 N N . GLY A 1 469 ? 0.791 0.216 26.554 1.000 15.820 467 GLY A N 1
ATOM 3319 C CA . GLY A 1 469 ? 0.569 0.620 27.952 1.000 16.740 467 GLY A CA 1
ATOM 3320 C C . GLY A 1 469 ? 1.550 1.682 28.416 1.000 16.330 467 GLY A C 1
ATOM 3321 O O . GLY A 1 469 ? 1.617 1.935 29.626 1.000 16.940 467 GLY A O 1
ATOM 3322 N N . GLY A 1 470 ? 2.304 2.291 27.508 1.000 15.440 468 GLY A N 1
ATOM 3323 C CA . GLY A 1 470 ? 3.225 3.382 27.847 1.000 14.170 468 GLY A CA 1
ATOM 3324 C C . GLY A 1 470 ? 4.509 2.892 28.476 1.000 13.030 468 GLY A C 1
ATOM 3325 O O . GLY A 1 470 ? 5.214 3.692 29.091 1.000 13.310 468 GLY A O 1
ATOM 3326 N N . LEU A 1 471 ? 4.815 1.611 28.364 1.000 12.390 469 LEU A N 1
ATOM 3327 C CA . LEU A 1 471 ? 6.114 1.108 28.852 1.000 12.700 469 LEU A CA 1
ATOM 3328 C C . LEU A 1 471 ? 7.168 1.514 27.835 1.000 12.550 469 LEU A C 1
ATOM 3329 O O . LEU A 1 471 ? 6.875 1.524 26.630 1.000 13.620 469 LEU A O 1
ATOM 3334 N N . VAL A 1 472 ? 8.357 1.853 28.298 1.000 11.210 470 VAL A N 1
ATOM 3335 C CA . VAL A 1 472 ? 9.422 2.398 27.414 1.000 11.210 470 VAL A CA 1
ATOM 3336 C C . VAL A 1 472 ? 10.706 1.614 27.636 1.000 10.300 470 VAL A C 1
ATOM 3337 O O . VAL A 1 472 ? 11.209 1.616 28.779 1.000 11.180 470 VAL A O 1
ATOM 3341 N N . GLU A 1 473 ? 11.233 0.988 26.594 1.000 10.240 471 GLU A N 1
ATOM 3342 C CA . GLU A 1 473 ? 12.496 0.230 26.681 1.000 10.440 471 GLU A CA 1
ATOM 3343 C C . GLU A 1 473 ? 13.581 1.066 26.011 1.000 10.500 471 GLU A C 1
ATOM 3344 O O . GLU A 1 473 ? 13.270 1.849 25.099 1.000 11.130 471 GLU A O 1
ATOM 3350 N N . SER A 1 474 ? 14.824 0.860 26.415 1.000 9.860 472 SER A N 1
ATOM 3351 C CA . SER A 1 474 ? 15.958 1.648 25.895 1.000 10.080 472 SER A CA 1
ATOM 3352 C C . SER A 1 474 ? 17.244 0.895 26.200 1.000 9.630 472 SER A C 1
ATOM 3353 O O . SER A 1 474 ? 17.177 -0.138 26.872 1.000 10.380 472 SER A O 1
ATOM 3356 N N . PHE A 1 475 ? 18.381 1.378 25.708 1.000 9.640 473 PHE A N 1
ATOM 3357 C CA . PHE A 1 475 ? 19.708 0.807 26.053 1.000 10.020 473 PHE A CA 1
ATOM 3358 C C . PHE A 1 475 ? 20.534 1.857 26.795 1.000 10.200 473 PHE A C 1
ATOM 3359 O O . PHE A 1 475 ? 20.268 3.061 26.703 1.000 11.380 473 PHE A O 1
ATOM 3367 N N . ILE A 1 476 ? 21.535 1.361 27.517 1.000 10.850 474 ILE A N 1
ATOM 3368 C CA . ILE A 1 476 ? 22.451 2.181 28.349 1.000 11.320 474 ILE A CA 1
ATOM 3369 C C . ILE A 1 476 ? 23.666 2.574 27.508 1.000 11.620 474 ILE A C 1
ATOM 3370 O O . ILE A 1 476 ? 24.323 1.679 26.927 1.000 11.490 474 ILE A O 1
ATOM 3375 N N . ASP A 1 477 ? 23.954 3.868 27.410 1.000 12.020 475 ASP A N 1
ATOM 3376 C CA . ASP A 1 477 ? 25.127 4.372 26.651 1.000 12.690 475 ASP A CA 1
ATOM 3377 C C . ASP A 1 477 ? 26.263 4.660 27.638 1.000 13.210 475 ASP A C 1
ATOM 3378 O O . ASP A 1 477 ? 27.252 3.933 27.615 1.000 13.720 475 ASP A O 1
ATOM 3383 N N . ALA A 1 478 ? 26.165 5.698 28.457 1.000 12.660 476 ALA A N 1
ATOM 3384 C CA . ALA A 1 478 ? 27.216 5.998 29.456 1.000 12.850 476 ALA A CA 1
ATOM 3385 C C . ALA A 1 478 ? 26.577 6.333 30.800 1.000 12.690 476 ALA A C 1
ATOM 3386 O O . ALA A 1 478 ? 25.671 7.168 30.851 1.000 12.390 476 ALA A O 1
ATOM 3388 N N . ILE A 1 479 ? 27.121 5.780 31.872 1.000 12.820 477 ILE A N 1
ATOM 3389 C CA . ILE A 1 479 ? 26.791 6.202 33.258 1.000 12.920 477 ILE A CA 1
ATOM 3390 C C . ILE A 1 479 ? 28.132 6.477 33.922 1.000 13.700 477 ILE A C 1
ATOM 3391 O O . ILE A 1 479 ? 28.864 5.527 34.189 1.000 14.490 477 ILE A O 1
ATOM 3396 N N . GLY A 1 480 ? 28.471 7.747 34.102 1.000 14.050 478 GLY A N 1
ATOM 3397 C CA . GLY A 1 480 ? 29.840 8.083 34.526 1.000 14.940 478 GLY A CA 1
ATOM 3398 C C . GLY A 1 480 ? 30.834 7.434 33.572 1.000 15.810 478 GLY A C 1
ATOM 3399 O O . GLY A 1 480 ? 30.592 7.382 32.372 1.000 15.620 478 GLY A O 1
ATOM 3400 N N . PRO A 1 481 ? 31.954 6.874 34.073 1.000 17.250 479 PRO A N 1
ATOM 3401 C CA . PRO A 1 481 ? 32.968 6.289 33.197 1.000 17.850 479 PRO A CA 1
ATOM 3402 C C . PRO A 1 481 ? 32.568 4.966 32.523 1.000 17.160 479 PRO A C 1
ATOM 3403 O O . PRO A 1 481 ? 33.263 4.535 31.614 1.000 19.550 479 PRO A O 1
ATOM 3407 N N . ARG A 1 482 ? 31.462 4.354 32.944 1.000 15.340 480 ARG A N 1
ATOM 3408 C CA . ARG A 1 482 ? 31.062 3.014 32.444 1.000 15.320 480 ARG A CA 1
ATOM 3409 C C . ARG A 1 482 ? 30.206 3.161 31.182 1.000 15.210 480 ARG A C 1
ATOM 3410 O O . ARG A 1 482 ? 29.216 3.896 31.210 1.000 16.850 480 ARG A O 1
ATOM 3418 N N . ARG A 1 483 ? 30.581 2.466 30.117 1.000 15.480 481 ARG A N 1
ATOM 3419 C CA . ARG A 1 483 ? 29.778 2.392 28.877 1.000 15.240 481 ARG A CA 1
ATOM 3420 C C . ARG A 1 483 ? 28.903 1.150 28.978 1.000 15.890 481 ARG A C 1
ATOM 3421 O O . ARG A 1 483 ? 29.324 0.170 29.621 1.000 17.690 481 ARG A O 1
ATOM 3429 N N . GLY A 1 484 ? 27.707 1.204 28.400 1.000 14.630 482 GLY A N 1
ATOM 3430 C CA . GLY A 1 484 ? 26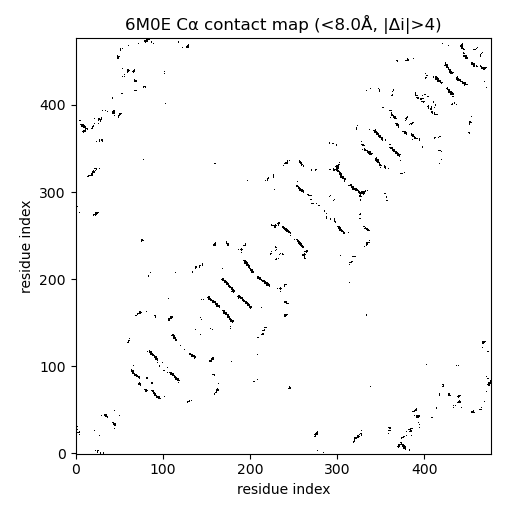.710 0.139 28.575 1.000 14.150 482 GLY A CA 1
ATOM 3431 C C . GLY A 1 484 ? 26.753 -0.881 27.460 1.000 13.560 482 GLY A C 1
ATOM 3432 O O . GLY A 1 484 ? 27.411 -1.923 27.600 1.000 15.680 482 GLY A O 1
ATOM 3433 N N . GLY A 1 485 ? 26.009 -0.660 26.387 1.000 12.690 483 GLY A N 1
ATOM 3434 C CA . GLY A 1 485 ? 25.748 -1.730 25.423 1.000 11.970 483 GLY A CA 1
ATOM 3435 C C . GLY A 1 485 ? 24.951 -2.844 26.081 1.000 11.290 483 GLY A C 1
ATOM 3436 O O . GLY A 1 485 ? 25.187 -4.027 25.792 1.000 11.610 483 GLY A O 1
ATOM 3437 N N . ALA A 1 486 ? 24.049 -2.452 26.961 1.000 11.380 484 ALA A N 1
ATOM 3438 C CA . ALA A 1 486 ? 23.123 -3.348 27.686 1.000 11.210 484 ALA A CA 1
ATOM 3439 C C . ALA A 1 486 ? 21.772 -2.657 27.750 1.000 11.070 484 ALA A C 1
ATOM 3440 O O . ALA A 1 486 ? 21.730 -1.419 27.716 1.000 11.030 484 ALA A O 1
ATOM 3442 N N . LEU A 1 487 ? 20.702 -3.419 27.897 1.000 10.570 485 LEU A N 1
ATOM 3443 C CA . LEU A 1 487 ? 19.359 -2.818 27.974 1.000 10.990 485 LEU A CA 1
ATOM 3444 C C . LEU A 1 487 ? 19.200 -2.095 29.308 1.000 10.490 485 LEU A C 1
ATOM 3445 O O . LEU A 1 487 ? 19.729 -2.541 30.356 1.000 11.660 485 LEU A O 1
ATOM 3450 N N . ALA A 1 488 ? 18.480 -0.991 29.279 1.000 10.480 486 ALA A N 1
ATOM 3451 C CA . ALA A 1 488 ? 18.178 -0.149 30.445 1.000 10.580 486 ALA A CA 1
ATOM 3452 C C . ALA A 1 488 ? 16.958 -0.720 31.160 1.000 10.460 486 ALA A C 1
ATOM 3453 O O . ALA A 1 488 ? 16.236 -1.567 30.619 1.000 11.150 486 ALA A O 1
ATOM 3455 N N . PRO A 1 489 ? 16.694 -0.290 32.412 1.000 10.830 487 PRO A N 1
ATOM 3456 C CA . PRO A 1 489 ? 15.420 -0.573 33.056 1.000 11.180 487 PRO A CA 1
ATOM 3457 C C . PRO A 1 489 ? 14.304 -0.015 32.165 1.000 10.800 487 PRO A C 1
ATOM 3458 O O . PRO A 1 489 ? 14.358 1.125 31.713 1.000 11.240 487 PRO A O 1
ATOM 3462 N N . THR A 1 490 ? 13.254 -0.803 32.009 1.000 10.970 488 THR A N 1
ATOM 3463 C CA . THR A 1 490 ? 12.000 -0.339 31.397 1.000 10.990 488 THR A CA 1
ATOM 3464 C C . THR A 1 490 ? 11.354 0.662 32.344 1.000 11.240 488 THR A C 1
ATOM 3465 O O . THR A 1 490 ? 11.332 0.420 33.556 1.000 11.900 488 THR A O 1
ATOM 3469 N N . VAL A 1 491 ? 10.797 1.733 31.805 1.000 10.860 489 VAL A N 1
ATOM 3470 C CA . VAL A 1 491 ? 10.065 2.755 32.590 1.000 11.320 489 VAL A CA 1
ATOM 3471 C C . VAL A 1 491 ? 8.639 2.851 32.055 1.000 11.730 489 VAL A C 1
ATOM 3472 O O . VAL A 1 491 ? 8.311 2.193 31.057 1.000 11.560 489 VAL A O 1
ATOM 3476 N N . LYS A 1 492 ? 7.804 3.620 32.731 1.000 12.410 490 LYS A N 1
ATOM 3477 C CA . LYS A 1 492 ? 6.386 3.765 32.350 1.000 13.430 490 LYS A CA 1
ATOM 3478 C C . LYS A 1 492 ? 6.045 5.247 32.265 1.000 13.050 490 LYS A C 1
ATOM 3479 O O . LYS A 1 492 ? 6.283 6.003 33.220 1.000 13.220 490 LYS A O 1
ATOM 3485 N N . ILE A 1 493 ? 5.502 5.655 31.126 1.000 12.810 491 ILE A N 1
ATOM 3486 C CA . ILE A 1 493 ? 4.953 7.018 30.946 1.000 13.580 491 ILE A CA 1
ATOM 3487 C C . ILE A 1 493 ? 3.437 6.904 30.873 1.000 13.560 491 ILE A C 1
ATOM 3488 O O . ILE A 1 493 ? 2.913 5.983 30.221 1.000 14.270 491 ILE A O 1
ATOM 3493 N N . ASN A 1 494 ? 2.773 7.805 31.569 1.000 13.980 492 ASN A N 1
ATOM 3494 C CA . ASN A 1 494 ? 1.306 7.957 31.502 1.000 14.780 492 ASN A CA 1
ATOM 3495 C C . ASN A 1 494 ? 1.022 9.011 30.434 1.000 14.050 492 ASN A C 1
ATOM 3496 O O . ASN A 1 494 ? 1.376 10.177 30.644 1.000 14.780 492 ASN A O 1
ATOM 3501 N N . ILE A 1 495 ? 0.429 8.597 29.328 1.000 14.010 493 ILE A N 1
ATOM 3502 C CA . ILE A 1 495 ? 0.118 9.488 28.185 1.000 15.240 493 ILE A CA 1
ATOM 3503 C C . ILE A 1 495 ? -1.318 9.989 28.355 1.000 16.140 493 ILE A C 1
ATOM 3504 O O . ILE A 1 495 ? -2.246 9.150 28.345 1.000 17.450 493 ILE A O 1
ATOM 3509 N N . ASN A 1 496 ? -1.471 11.299 28.538 1.000 17.600 494 ASN A N 1
ATOM 3510 C CA . ASN A 1 496 ? -2.746 11.979 28.876 1.000 19.380 494 ASN A CA 1
ATOM 3511 C C . ASN A 1 496 ? -2.972 13.110 27.856 1.000 16.540 494 ASN A C 1
ATOM 3512 O O . ASN A 1 496 ? -2.621 14.247 28.160 1.000 15.960 494 ASN A O 1
ATOM 3517 N N . GLY A 1 497 ? -3.527 12.811 26.682 1.000 16.380 495 GLY A N 1
ATOM 3518 C CA . GLY A 1 497 ? -3.808 13.824 25.654 1.000 15.620 495 GLY A CA 1
ATOM 3519 C C . GLY A 1 497 ? -2.521 14.495 25.183 1.000 14.690 495 GLY A C 1
ATOM 3520 O O . GLY A 1 497 ? -1.703 13.805 24.585 1.000 14.920 495 GLY A O 1
ATOM 3521 N N . THR A 1 498 ? -2.311 15.769 25.501 1.000 14.550 496 THR A N 1
ATOM 3522 C CA . THR A 1 498 ? -1.152 16.550 24.998 1.000 14.840 496 THR A CA 1
ATOM 3523 C C . THR A 1 498 ? 0.014 16.534 25.988 1.000 13.480 496 THR A C 1
ATOM 3524 O O . THR A 1 498 ? 0.995 17.253 25.728 1.000 13.680 496 THR A O 1
ATOM 3528 N N . SER A 1 499 ? -0.078 15.793 27.091 1.000 13.790 497 SER A N 1
ATOM 3529 C CA . SER A 1 499 ? 0.996 15.788 28.112 1.000 15.030 497 SER A CA 1
ATOM 3530 C C . SER A 1 499 ? 1.276 14.363 28.584 1.000 14.260 497 SER A C 1
ATOM 3531 O O . SER A 1 499 ? 0.469 13.433 28.346 1.000 15.060 497 SER A O 1
ATOM 3534 N N . THR A 1 500 ? 2.433 14.189 29.221 1.000 13.880 498 THR A N 1
ATOM 3535 C CA . THR A 1 500 ? 2.896 12.858 29.683 1.000 15.400 498 THR A CA 1
ATOM 3536 C C . THR A 1 500 ? 3.512 13.021 31.057 1.000 13.980 498 THR A C 1
ATOM 3537 O O . THR A 1 500 ? 4.072 14.097 31.335 1.000 15.760 498 THR A O 1
ATOM 3541 N N . ILE A 1 501 ? 3.492 11.943 31.841 1.000 13.560 499 ILE A N 1
ATOM 3542 C CA . ILE A 1 501 ? 4.136 11.920 33.186 1.000 14.060 499 ILE A CA 1
ATOM 3543 C C . ILE A 1 501 ? 4.861 10.589 33.355 1.000 13.540 499 ILE A C 1
ATOM 3544 O O . ILE A 1 501 ? 4.243 9.536 33.193 1.000 14.140 499 ILE A O 1
ATOM 3549 N N . LEU A 1 502 ? 6.145 10.635 33.699 1.000 12.870 500 LEU A N 1
ATOM 3550 C CA . LEU A 1 502 ? 6.912 9.433 34.108 1.000 13.390 500 LEU A CA 1
ATOM 3551 C C . LEU A 1 502 ? 6.331 8.927 35.433 1.000 13.970 500 LEU A C 1
ATOM 3552 O O . LEU A 1 502 ? 6.248 9.710 36.395 1.000 14.950 500 LEU A O 1
ATOM 3557 N N . ASP A 1 503 ? 5.895 7.680 35.474 1.000 13.670 501 ASP A N 1
ATOM 3558 C CA . ASP A 1 503 ? 5.327 7.085 36.706 1.000 15.580 501 ASP A CA 1
ATOM 3559 C C . ASP A 1 503 ? 6.465 6.685 37.649 1.000 15.460 501 ASP A C 1
ATOM 3560 O O . ASP A 1 503 ? 7.103 5.650 37.415 1.000 15.510 501 ASP A O 1
ATOM 3565 N N . ARG A 1 504 ? 6.686 7.455 38.716 1.000 16.070 502 ARG A N 1
ATOM 3566 C CA . ARG A 1 504 ? 7.814 7.235 39.657 1.000 17.640 502 ARG A CA 1
ATOM 3567 C C . ARG A 1 504 ? 7.494 6.129 40.673 1.000 17.160 502 ARG A C 1
ATOM 3568 O O . ARG A 1 504 ? 8.396 5.807 41.472 1.000 19.090 502 ARG A O 1
ATOM 3576 N N . THR A 1 505 ? 6.294 5.551 40.648 1.000 17.520 503 THR A N 1
ATOM 3577 C CA . THR A 1 505 ? 5.953 4.399 41.525 1.000 19.930 503 THR A CA 1
ATOM 3578 C C . THR A 1 505 ? 5.986 3.086 40.738 1.000 19.880 503 THR A C 1
ATOM 3579 O O . THR A 1 505 ? 5.756 2.040 41.346 1.000 23.020 503 THR A O 1
ATOM 3583 N N . TYR A 1 506 ? 6.275 3.121 39.440 1.000 17.600 504 TYR A N 1
ATOM 3584 C CA . TYR A 1 506 ? 6.439 1.897 38.619 1.000 16.040 504 TYR A CA 1
ATOM 3585 C C . TYR A 1 506 ? 7.729 1.181 39.031 1.000 15.750 504 TYR A C 1
ATOM 3586 O O . TYR A 1 506 ? 8.759 1.844 39.254 1.000 16.810 504 TYR A O 1
ATOM 3595 N N . GLY A 1 507 ? 7.705 -0.144 39.152 1.000 16.080 505 GLY A N 1
ATOM 3596 C CA . GLY A 1 507 ? 8.908 -0.916 39.514 1.000 17.440 505 GLY A CA 1
ATOM 3597 C C . GLY A 1 507 ? 9.508 -0.417 40.820 1.000 18.380 505 GLY A C 1
ATOM 3598 O O . GLY A 1 507 ? 8.738 -0.226 41.776 1.000 20.800 505 GLY A O 1
ATOM 3599 N N . ASN A 1 508 ? 10.825 -0.230 40.874 1.000 19.630 506 ASN A N 1
ATOM 3600 C CA . ASN A 1 508 ? 11.510 0.350 42.065 1.000 22.330 506 ASN A CA 1
ATOM 3601 C C . ASN A 1 508 ? 11.772 1.826 41.781 1.000 21.320 506 ASN A C 1
ATOM 3602 O O . ASN A 1 508 ? 12.709 2.134 41.044 1.000 21.140 506 ASN A O 1
ATOM 3607 N N . ALA A 1 509 ? 10.941 2.701 42.339 1.000 20.290 507 ALA A N 1
ATOM 3608 C CA . ALA A 1 509 ? 11.085 4.167 42.256 1.000 20.280 507 ALA A CA 1
ATOM 3609 C C . ALA A 1 509 ? 11.172 4.592 40.783 1.000 18.070 507 ALA A C 1
ATOM 3610 O O . ALA A 1 509 ? 11.947 5.502 40.460 1.000 19.060 507 ALA A O 1
ATOM 3612 N N . GLY A 1 510 ? 10.375 3.965 39.913 1.000 16.640 508 GLY A N 1
ATOM 3613 C CA . GLY A 1 510 ? 10.249 4.349 38.498 1.000 15.570 508 GLY A CA 1
ATOM 3614 C C . GLY A 1 510 ? 11.024 3.427 37.575 1.000 14.510 508 GLY A C 1
ATOM 3615 O O . GLY A 1 510 ? 10.761 3.478 36.351 1.000 14.900 508 GLY A O 1
ATOM 3616 N N . LEU A 1 511 ? 11.925 2.598 38.101 1.000 13.940 509 LEU A N 1
ATOM 3617 C CA . LEU A 1 511 ? 12.754 1.704 37.261 1.000 14.580 509 LEU A CA 1
ATOM 3618 C C . LEU A 1 511 ? 12.176 0.291 37.326 1.000 14.140 509 LEU A C 1
ATOM 3619 O O . LEU A 1 511 ? 12.165 -0.337 38.411 1.000 15.050 509 LEU A O 1
ATOM 3624 N N . GLY A 1 512 ? 11.737 -0.218 36.186 1.000 13.010 510 GLY A N 1
ATOM 3625 C CA . GLY A 1 512 ? 11.309 -1.614 36.048 1.000 13.020 510 GLY A CA 1
ATOM 3626 C C . GLY A 1 512 ? 12.482 -2.522 35.742 1.000 13.090 510 GLY A C 1
ATOM 3627 O O . GLY A 1 512 ? 13.633 -2.167 36.008 1.000 14.580 510 GLY A O 1
ATOM 3628 N N . GLY A 1 513 ? 12.184 -3.689 35.202 1.000 12.810 511 GLY A N 1
ATOM 3629 C CA . GLY A 1 513 ? 13.197 -4.713 34.912 1.000 13.140 511 GLY A CA 1
ATOM 3630 C C . GLY A 1 513 ? 14.159 -4.260 33.830 1.000 12.880 511 GLY A C 1
ATOM 3631 O O . GLY A 1 513 ? 13.736 -3.574 32.866 1.000 12.270 511 GLY A O 1
ATOM 3632 N N . TYR A 1 514 ? 15.420 -4.643 33.937 1.000 12.390 512 TYR A N 1
ATOM 3633 C CA . TYR A 1 514 ? 16.392 -4.430 32.836 1.000 12.360 512 TYR A CA 1
ATOM 3634 C C . TYR A 1 514 ? 15.901 -5.185 31.606 1.000 12.940 512 TYR A C 1
ATOM 3635 O O . TYR A 1 514 ? 15.651 -6.397 31.700 1.000 13.370 512 TYR A O 1
ATOM 3644 N N . GLY A 1 515 ? 15.737 -4.477 30.491 1.000 12.200 513 GLY A N 1
ATOM 3645 C CA . GLY A 1 515 ? 15.299 -5.082 29.223 1.000 11.680 513 GLY A CA 1
ATOM 3646 C C . GLY A 1 515 ? 13.941 -5.754 29.349 1.000 12.360 513 GLY A C 1
ATOM 3647 O O . GLY A 1 515 ? 13.719 -6.772 28.674 1.000 13.730 513 GLY A O 1
ATOM 3648 N N . ASP A 1 516 ? 13.031 -5.231 30.164 1.000 12.280 514 ASP A N 1
ATOM 3649 C CA . ASP A 1 516 ? 11.669 -5.808 30.228 1.000 13.210 514 ASP A CA 1
ATOM 3650 C C . ASP A 1 516 ? 10.911 -5.369 28.972 1.000 12.510 514 ASP A C 1
ATOM 3651 O O . ASP A 1 516 ? 10.452 -4.224 28.905 1.000 13.560 514 ASP A O 1
ATOM 3656 N N . ILE A 1 517 ? 10.791 -6.268 28.010 1.000 12.010 515 ILE A N 1
ATOM 3657 C CA . ILE A 1 517 ? 10.139 -6.006 26.699 1.000 12.360 515 ILE A CA 1
ATOM 3658 C C . ILE A 1 517 ? 9.105 -7.112 26.525 1.000 12.740 515 ILE A C 1
ATOM 3659 O O . ILE A 1 517 ? 9.359 -8.124 25.868 1.000 14.190 515 ILE A O 1
ATOM 3664 N N . PRO A 1 518 ? 7.943 -6.960 27.195 1.000 13.840 516 PRO A N 1
ATOM 3665 C CA . PRO A 1 518 ? 7.002 -8.068 27.328 1.000 14.340 516 PRO A CA 1
ATOM 3666 C C . PRO A 1 518 ? 6.022 -8.188 26.159 1.000 14.390 516 PRO A C 1
ATOM 3667 O O . PRO A 1 518 ? 5.688 -7.199 25.516 1.000 14.800 516 PRO A O 1
ATOM 3671 N N . ALA A 1 519 ? 5.527 -9.402 25.946 1.000 14.590 517 ALA A N 1
ATOM 3672 C CA . ALA A 1 519 ? 4.454 -9.672 24.969 1.000 15.110 517 ALA A CA 1
ATOM 3673 C C . ALA A 1 519 ? 3.112 -9.345 25.621 1.000 16.080 517 ALA A C 1
ATOM 3674 O O . ALA A 1 519 ? 2.930 -9.658 26.817 1.000 17.990 517 ALA A O 1
ATOM 3676 N N . ASN A 1 520 ? 2.204 -8.727 24.883 1.000 15.980 518 ASN A N 1
ATOM 3677 C CA . ASN A 1 520 ? 0.828 -8.469 25.396 1.000 17.350 518 ASN A CA 1
ATOM 3678 C C . ASN A 1 520 ? -0.133 -9.491 24.783 1.000 18.130 518 ASN A C 1
ATOM 3679 O O . ASN A 1 520 ? -1.228 -9.658 25.365 1.000 20.610 518 ASN A O 1
ATOM 3684 N N . LEU A 1 521 ? 0.231 -10.146 23.679 1.000 17.030 519 LEU A N 1
ATOM 3685 C CA . LEU A 1 521 ? -0.652 -11.119 22.981 1.000 17.880 519 LEU A CA 1
ATOM 3686 C C . LEU A 1 521 ? 0.167 -12.296 22.480 1.000 18.080 519 LEU A C 1
ATOM 3687 O O . LEU A 1 521 ? 1.295 -12.145 22.015 1.000 17.840 519 LEU A O 1
ATOM 3692 N N . PRO A 1 522 ? -0.372 -13.523 22.552 1.000 17.340 520 PRO A N 1
ATOM 3693 C CA . PRO A 1 522 ? 0.246 -14.657 21.886 1.000 18.840 520 PRO A CA 1
ATOM 3694 C C . PRO A 1 522 ? -0.015 -14.613 20.373 1.000 20.450 520 PRO A C 1
ATOM 3695 O O . PRO A 1 522 ? -1.119 -14.277 19.963 1.000 21.950 520 PRO A O 1
ATOM 3699 N N . ALA A 1 523 ? 1.010 -14.917 19.578 1.000 22.470 521 ALA A N 1
ATOM 3700 C CA . ALA A 1 523 ? 0.909 -15.172 18.121 1.000 27.480 521 ALA A CA 1
ATOM 3701 C C . ALA A 1 523 ? 0.328 -16.575 17.909 1.000 32.690 521 ALA A C 1
ATOM 3702 O O . ALA A 1 523 ? -0.747 -16.898 18.417 1.000 38.630 521 ALA A O 1
#

Nearest PDB structures (foldseek):
  6m0e-assembly1_A  TM=1.002E+00  e=0.000E+00  Beijerinckia indica subsp. indica ATCC 9039
  8i2r-assembly1_A  TM=1.002E+00  e=1.152E-103  Beijerinckia indica subsp. indica
  6m0d-assembly1_A  TM=9.967E-01  e=8.353E-98  Beijerinckia indica subsp. indica ATCC 9039
  3vsr-assembly1_A  TM=9.757E-01  e=2.431E-70  Microbacterium saccharophilum
  3wpv-assembly3_C  TM=9.786E-01  e=3.791E-70  Microbacterium saccharophilum

InterPro domains:
  IPR003469 Glycoside hydrolase, family 68 [PF02435] (46-516)
  IPR003469 Glycoside hydrolase, family 68 [cd08997] (98-501)
  IPR023296 Glycosyl hydrolase, five-bladed beta-propeller domain superfamily [G3DSA:2.115.10.20] (27-525)
  IPR023296 Glycosyl hydrolase, five-bladed beta-propeller domain superfamily [SSF75005] (46-517)

B-factor: mean 17.43, std 7.91, range [8.43, 59.11]

Sequence (477 aa):
YPIPTPHSGQAYDPFADFTAKWTRANARQIKAQSSHVPVSPDQNSLPLNLTMPDIPADFPQTNPDVWVWDTWPLADVHGNQLSFQGWEVIFSLTADPHAGYVFDDRHVHARIGFFYRKAGIPANQRPIDGGWIYGGHLFPDGSSVKVFGNVPMTQNAEWSGGARFVKNNNVSLYYTATSFNRNAQGGNITPPIAIISRADGQIQADDKHVWFTGFDQHLPLLAPDGKYYQTGQQNEFFSFRDPYVFLDPAHPGKTFMVFEGNTAVQRGSRSCTEADLGYSPNDPNKEDLNAVMDSGAIYQMANVGLAVATNDELTQWKFLPPILSGNCVNDQTERPQIYLKDGKYYLFTISHRTTYAAGVDGPDGVYGFVGDGIRSDFIPLNGLSGLTLGNPTDLYQPAGAPYALNPNQNPRTFQSYSHYVMPGGLVESFIDAIGPRRGGALAPTVKININGTSTILDRTYGNAGLGGYGDIPANLPA

Secondary structure (DSSP, 8-state):
-PPPPP----B--TTS---EE--HHHHHHHHHH-----TT----S-GGGBPPPPPTTPPPS-TT-EEEEEEEEE-TTS-BEEBTTEEEEEEEEE-TTSSS-GGG-GGG-EEEEEEEESS--GGGS-TT--PEEEEESSPTTSGGGGG-S---SEEEEEEEEEEE-----EEEEEEEEEEEE-TTS-EEEEEEEEEEEEEEEEEE-SS-EEEEEEEEEEEEE---SSSS--TTT-TT---EEEEEE--TTSTT--EEEEEEE-SS-TT-----HHHHT--TT-TTPPPHHHHHHTTGGG-EEEEEEEEE-STTS--EEEEEEEEEEETTBS--EEEEEEEETTEEEEEEEE-GGGBPTT----SEEEEEEESSSSB--EEHHHHT-EEEE-S--TTS---BTTB--TTS-TTTTSEEEEEEEGGGEEEEEEEEETTEEEEEEPBPEEEEEETTEEEE-TTSTBTTB--BT----SEE-

Organism: Beijerinckia indica subsp. indica (strain ATCC 9039 / DSM 1715 / NCIMB 8712) (NCBI:txid395963)